Protein AF-A0A8J6NCH6-F1 (afdb_monomer_lite)

pLDDT: mean 88.52, std 13.17, range [35.22, 98.62]

Organism: NCBI:txid2841692

Foldseek 3Di:
DDDDDPDPPPPDDPPPPCDPVNVVVVVVVVVVLQVPADDFQEAEDEDQAQVLVVVVVSLVVLLVCQLVLLCVQDDVPDDSVNSVQLSVLLVVLFDDDDPVDPADLVNSLLSLLSSVLSLCSNAPDDLVVQADPVCSVVSVCSSVVHDDDPCCRVVPVNSGNSSSRSSSSCSLSSGRAYEYQANLHFDHLHSLSVLCVCCDPSHVVRYFYAYDPLLVLLVVLLVLQLLSLLVSVLRCLLNVNVVSCVVLVHDCPLLLVCQCVQPQLVQQWADRRHPDRSSSSSNVLSVLLNLLSVVVVCVVCVVVVCVVSNCQLVLLVCLVVVVCPPPRHNRDVQQDSVCRSDGDPSSVVVSVSSSVCSNPRPSSCVSSVSCVPRYDHDDDD

Structure (mmCIF, N/CA/C/O backbone):
data_AF-A0A8J6NCH6-F1
#
_entry.id   AF-A0A8J6NCH6-F1
#
loop_
_atom_site.group_PDB
_atom_site.id
_atom_site.type_symbol
_atom_site.label_atom_id
_atom_site.label_alt_id
_atom_site.label_comp_id
_atom_site.label_asym_id
_atom_site.label_entity_id
_atom_site.label_seq_id
_atom_site.pdbx_PDB_ins_code
_atom_site.Cartn_x
_atom_site.Cartn_y
_atom_site.Cartn_z
_atom_site.occupancy
_atom_site.B_iso_or_equiv
_atom_site.auth_seq_id
_atom_site.auth_comp_id
_atom_site.auth_asym_id
_atom_site.auth_atom_id
_atom_site.pdbx_PDB_model_num
ATOM 1 N N . MET A 1 1 ? -47.721 -10.035 -59.785 1.00 37.28 1 MET A N 1
ATOM 2 C CA . MET A 1 1 ? -46.992 -9.083 -60.662 1.00 37.28 1 MET A CA 1
ATOM 3 C C . MET A 1 1 ? -46.503 -7.945 -59.777 1.00 37.28 1 MET A C 1
ATOM 5 O O . MET A 1 1 ? -47.080 -6.871 -59.775 1.00 37.28 1 MET A O 1
ATOM 9 N N . ASP A 1 2 ? -45.600 -8.172 -58.828 1.00 38.50 2 ASP A N 1
ATOM 10 C CA . ASP A 1 2 ? -44.277 -8.813 -58.923 1.00 38.50 2 ASP A CA 1
ATOM 11 C C . ASP A 1 2 ? -43.386 -8.152 -59.962 1.00 38.50 2 ASP A C 1
ATOM 13 O O . ASP A 1 2 ? -43.464 -8.457 -61.150 1.00 38.50 2 ASP A O 1
ATOM 17 N N . SER A 1 3 ? -42.562 -7.230 -59.468 1.00 38.47 3 SER A N 1
ATOM 18 C CA . SER A 1 3 ? -41.150 -7.011 -59.809 1.00 38.47 3 SER A CA 1
ATOM 19 C C . SER A 1 3 ? -40.852 -5.515 -59.784 1.00 38.47 3 SER A C 1
ATOM 21 O O . SER A 1 3 ? -41.069 -4.816 -60.766 1.00 38.47 3 SER A O 1
ATOM 23 N N . LYS A 1 4 ? -40.406 -5.010 -58.624 1.00 38.34 4 LYS A N 1
ATOM 24 C CA . LYS A 1 4 ? -39.510 -3.842 -58.466 1.00 38.34 4 LYS A CA 1
ATOM 25 C C . LYS A 1 4 ? -39.373 -3.470 -56.985 1.00 38.34 4 LYS A C 1
ATOM 27 O O . LYS A 1 4 ? -39.792 -2.400 -56.569 1.00 38.34 4 LYS A O 1
ATOM 32 N N . THR A 1 5 ? -38.770 -4.354 -56.189 1.00 38.53 5 THR A N 1
ATOM 33 C CA . THR A 1 5 ? -38.285 -3.975 -54.843 1.00 38.53 5 THR A CA 1
ATOM 34 C C . THR A 1 5 ? -37.156 -4.862 -54.300 1.00 38.53 5 THR A C 1
ATOM 36 O O . THR A 1 5 ? -36.839 -4.770 -53.122 1.00 38.53 5 THR A O 1
ATOM 39 N N . SER A 1 6 ? -36.497 -5.690 -55.123 1.00 39.41 6 SER A N 1
ATOM 40 C CA . SER A 1 6 ? -35.455 -6.625 -54.653 1.00 39.41 6 SER A CA 1
ATOM 41 C C . SER A 1 6 ? -34.035 -6.300 -55.144 1.00 39.41 6 SER A C 1
ATOM 43 O O . SER A 1 6 ? -33.309 -7.205 -55.542 1.00 39.41 6 SER A O 1
ATOM 45 N N . SER A 1 7 ? -33.609 -5.032 -55.171 1.00 39.28 7 SER A N 1
ATOM 46 C CA . SER A 1 7 ? -32.219 -4.737 -55.580 1.00 39.28 7 SER A CA 1
ATOM 47 C C . SER A 1 7 ? -31.503 -3.635 -54.796 1.00 39.28 7 SER A C 1
ATOM 49 O O . SER A 1 7 ? -30.530 -3.078 -55.294 1.00 39.28 7 SER A O 1
ATOM 51 N N . GLN A 1 8 ? -31.955 -3.289 -53.588 1.00 35.25 8 GLN A N 1
ATOM 52 C CA . GLN A 1 8 ? -31.260 -2.291 -52.754 1.00 35.25 8 GLN A CA 1
ATOM 53 C C . GLN A 1 8 ? -31.055 -2.721 -51.293 1.00 35.25 8 GLN A C 1
ATOM 55 O O . GLN A 1 8 ? -30.810 -1.881 -50.435 1.00 35.25 8 GLN A O 1
ATOM 60 N N . ALA A 1 9 ? -31.095 -4.025 -51.010 1.00 35.22 9 ALA A N 1
ATOM 61 C CA . ALA A 1 9 ? -30.842 -4.573 -49.673 1.00 35.22 9 ALA A CA 1
ATOM 62 C C . ALA A 1 9 ? -29.671 -5.576 -49.630 1.00 35.22 9 ALA A C 1
ATOM 64 O O . ALA A 1 9 ? -29.593 -6.381 -48.713 1.00 35.22 9 ALA A O 1
ATOM 65 N N . GLU A 1 10 ? -28.758 -5.536 -50.605 1.00 36.75 10 GLU A N 1
ATOM 66 C CA . GLU A 1 10 ? -27.593 -6.441 -50.676 1.00 36.75 10 GLU A CA 1
ATOM 67 C C . GLU A 1 10 ? -26.253 -5.743 -50.402 1.00 36.75 10 GLU A C 1
ATOM 69 O O . GLU A 1 10 ? -25.203 -6.253 -50.768 1.00 36.75 10 GLU A O 1
ATOM 74 N N . ASN A 1 11 ? -26.249 -4.568 -49.761 1.00 42.69 11 ASN A N 1
ATOM 75 C CA . ASN A 1 11 ? -25.002 -3.816 -49.587 1.00 42.69 11 ASN A CA 1
ATOM 76 C C . ASN A 1 11 ? -24.754 -3.272 -48.179 1.00 42.69 11 ASN A C 1
ATOM 78 O O . ASN A 1 11 ? -24.176 -2.198 -48.016 1.00 42.69 11 ASN A O 1
ATOM 82 N N . GLN A 1 12 ? -25.169 -4.013 -47.149 1.00 40.78 12 GLN A N 1
ATOM 83 C CA . GLN A 1 12 ? -24.682 -3.796 -45.788 1.00 40.78 12 GLN A CA 1
ATOM 84 C C . GLN A 1 12 ? -24.478 -5.136 -45.072 1.00 40.78 12 GLN A C 1
ATOM 86 O O . GLN A 1 12 ? -25.428 -5.883 -44.861 1.00 40.78 12 GLN A O 1
ATOM 91 N N . SER A 1 13 ? -23.236 -5.363 -44.631 1.00 41.06 13 SER A N 1
ATOM 92 C CA . SER A 1 13 ? -22.792 -6.365 -43.646 1.00 41.06 13 SER A CA 1
ATOM 93 C C . SER A 1 13 ? -22.355 -7.763 -44.116 1.00 41.06 13 SER A C 1
ATOM 95 O O . SER A 1 13 ? -22.722 -8.761 -43.508 1.00 41.06 13 SER A O 1
ATOM 97 N N . ASP A 1 14 ? -21.380 -7.836 -45.026 1.00 39.06 14 ASP A N 1
ATOM 98 C CA . ASP A 1 14 ? -20.356 -8.894 -44.921 1.00 39.06 14 ASP A CA 1
ATOM 99 C C . ASP A 1 14 ? -19.357 -8.526 -43.807 1.00 39.06 14 ASP A C 1
ATOM 101 O O . ASP A 1 14 ? -18.187 -8.208 -44.017 1.00 39.06 14 ASP A O 1
ATOM 105 N N . LEU A 1 15 ? -19.856 -8.519 -42.568 1.00 47.56 15 LEU A N 1
ATOM 106 C CA . LEU A 1 15 ? -19.018 -8.664 -41.385 1.00 47.56 15 LEU A CA 1
ATOM 107 C C . LEU A 1 15 ? -18.531 -10.111 -41.405 1.00 47.56 15 LEU A C 1
ATOM 109 O O . LEU A 1 15 ? -19.309 -11.023 -41.129 1.00 47.56 15 LEU A O 1
ATOM 113 N N . ILE A 1 16 ? -17.264 -10.308 -41.773 1.00 54.41 16 ILE A N 1
ATOM 114 C CA . ILE A 1 16 ? -16.576 -11.601 -41.738 1.00 54.41 16 ILE A CA 1
ATOM 115 C C . ILE A 1 16 ? -16.893 -12.266 -40.392 1.00 54.41 16 ILE A C 1
ATOM 117 O O . ILE A 1 16 ? -16.412 -11.834 -39.343 1.00 54.41 16 ILE A O 1
ATOM 121 N N . ARG A 1 17 ? -17.745 -13.298 -40.408 1.00 56.31 17 ARG A N 1
ATOM 122 C CA . ARG A 1 17 ? -17.956 -14.162 -39.247 1.00 56.31 17 ARG A CA 1
ATOM 123 C C . ARG A 1 17 ? -16.641 -14.894 -39.022 1.00 56.31 17 ARG A C 1
ATOM 125 O O . ARG A 1 17 ? -16.347 -15.835 -39.748 1.00 56.31 17 ARG A O 1
ATOM 132 N N . THR A 1 18 ? -15.859 -14.451 -38.041 1.00 60.34 18 THR A N 1
ATOM 133 C CA . THR A 1 18 ? -14.711 -15.215 -37.553 1.00 60.34 18 THR A CA 1
ATOM 134 C C . THR A 1 18 ? -15.224 -16.565 -37.070 1.00 60.34 18 THR A C 1
ATOM 136 O O . THR A 1 18 ? -16.037 -16.644 -36.142 1.00 60.34 18 THR A O 1
ATOM 139 N N . GLY A 1 19 ? -14.822 -17.630 -37.760 1.00 79.19 19 GLY A N 1
ATOM 140 C CA . GLY A 1 19 ? -15.213 -18.986 -37.403 1.00 79.19 19 GLY A CA 1
ATOM 141 C C . GLY A 1 19 ? -14.621 -19.380 -36.050 1.00 79.19 19 GLY A C 1
ATOM 142 O O . GLY A 1 19 ? -13.676 -18.763 -35.556 1.00 79.19 19 GLY A O 1
ATOM 143 N N . GLU A 1 20 ? -15.137 -20.448 -35.440 1.00 81.62 20 GLU A N 1
ATOM 144 C CA . GLU A 1 20 ? -14.508 -21.031 -34.242 1.00 81.62 20 GLU A CA 1
ATOM 145 C C . GLU A 1 20 ? -13.049 -21.435 -34.508 1.00 81.62 20 GLU A C 1
ATOM 147 O O . GLU A 1 20 ? -12.199 -21.284 -33.634 1.00 81.62 20 GLU A O 1
ATOM 152 N N . ILE A 1 21 ? -12.741 -21.847 -35.743 1.00 84.44 21 ILE A N 1
ATOM 153 C CA . ILE A 1 21 ? -11.378 -22.153 -36.195 1.00 84.44 21 ILE A CA 1
ATOM 154 C C . ILE A 1 21 ? -10.481 -20.911 -36.138 1.00 84.44 21 ILE A C 1
ATOM 156 O O . ILE A 1 21 ? -9.359 -21.015 -35.654 1.00 84.44 21 ILE A O 1
ATOM 160 N N . ASP A 1 22 ? -10.961 -19.735 -36.556 1.00 88.06 22 ASP A N 1
ATOM 161 C CA . ASP A 1 22 ? -10.163 -18.501 -36.520 1.00 88.06 22 ASP A CA 1
ATOM 162 C C . ASP A 1 22 ? -9.851 -18.085 -35.082 1.00 88.06 22 ASP A C 1
ATOM 164 O O . ASP A 1 22 ? -8.735 -17.665 -34.783 1.00 88.06 22 ASP A O 1
ATOM 168 N N . LYS A 1 23 ? -10.819 -18.248 -34.170 1.00 88.44 23 LYS A N 1
ATOM 169 C CA . LYS A 1 23 ? -10.616 -17.985 -32.737 1.00 88.44 23 LYS A CA 1
ATOM 170 C C . LYS A 1 23 ? -9.589 -18.940 -32.135 1.00 88.44 23 LYS A C 1
ATOM 172 O O . LYS A 1 23 ? -8.689 -18.491 -31.433 1.00 88.44 23 LYS A O 1
ATOM 177 N N . LEU A 1 24 ? -9.694 -20.236 -32.432 1.00 90.12 24 LEU A N 1
ATOM 178 C CA . LEU A 1 24 ? -8.732 -21.238 -31.965 1.00 90.12 24 LEU A CA 1
ATOM 179 C C . LEU A 1 24 ? -7.338 -21.015 -32.563 1.00 90.12 24 LEU A C 1
ATOM 181 O O . LEU A 1 24 ? -6.348 -21.143 -31.851 1.00 90.12 24 LEU A O 1
ATOM 185 N N . ALA A 1 25 ? -7.245 -20.634 -33.839 1.00 90.44 25 ALA A N 1
ATOM 186 C CA . ALA A 1 25 ? -5.980 -20.298 -34.483 1.00 90.44 25 ALA A CA 1
ATOM 187 C C . ALA A 1 25 ? -5.342 -19.049 -33.856 1.00 90.44 25 ALA A C 1
ATOM 189 O O . ALA A 1 25 ? -4.143 -19.045 -33.588 1.00 90.44 25 ALA A O 1
ATOM 190 N N . GLN A 1 26 ? -6.132 -18.010 -33.565 1.00 86.56 26 GLN A N 1
ATOM 191 C CA . GLN A 1 26 ? -5.655 -16.827 -32.843 1.00 86.56 26 GLN A CA 1
ATOM 192 C C . GLN A 1 26 ? -5.168 -17.173 -31.433 1.00 86.56 26 GLN A C 1
ATOM 194 O O . GLN A 1 26 ? -4.106 -16.702 -31.032 1.00 86.56 26 GLN A O 1
ATOM 199 N N . GLU A 1 27 ? -5.900 -18.016 -30.701 1.00 87.62 27 GLU A N 1
ATOM 200 C CA . GLU A 1 27 ? -5.510 -18.471 -29.362 1.00 87.62 27 GLU A CA 1
ATOM 201 C C . GLU A 1 27 ? -4.211 -19.293 -29.407 1.00 87.62 27 GLU A C 1
ATOM 203 O O . GLU A 1 27 ? -3.304 -19.049 -28.615 1.00 87.62 27 GLU A O 1
ATOM 208 N N . LEU A 1 28 ? -4.070 -20.204 -30.378 1.00 89.06 28 LEU A N 1
ATOM 209 C CA . LEU A 1 28 ? -2.850 -20.990 -30.586 1.00 89.06 28 LEU A CA 1
ATOM 210 C C . LEU A 1 28 ? -1.648 -20.091 -30.897 1.00 89.06 28 LEU A C 1
ATOM 212 O O . LEU A 1 28 ? -0.607 -20.226 -30.263 1.00 89.06 28 LEU A O 1
ATOM 216 N N . LEU A 1 29 ? -1.794 -19.147 -31.833 1.00 85.88 29 LEU A N 1
ATOM 217 C CA . LEU A 1 29 ? -0.733 -18.193 -32.173 1.00 85.88 29 LEU A CA 1
ATOM 218 C C . LEU A 1 29 ? -0.370 -17.300 -30.981 1.00 85.88 29 LEU A C 1
ATOM 220 O O . LEU A 1 29 ? 0.801 -16.978 -30.783 1.00 85.88 29 LEU A O 1
ATOM 224 N N . ARG A 1 30 ? -1.356 -16.904 -30.168 1.00 83.62 30 ARG A N 1
ATOM 225 C CA . ARG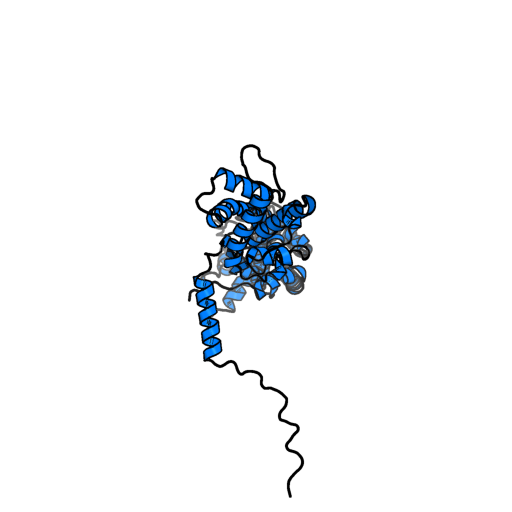 A 1 30 ? -1.126 -16.153 -28.929 1.00 83.62 30 ARG A CA 1
ATOM 226 C C . ARG A 1 30 ? -0.290 -16.968 -27.942 1.00 83.62 30 ARG A C 1
ATOM 228 O O . ARG A 1 30 ? 0.683 -16.436 -27.419 1.00 83.62 30 ARG A O 1
ATOM 235 N N . LEU A 1 31 ? -0.643 -18.234 -27.716 1.00 84.00 31 LEU A N 1
ATOM 236 C CA . LEU A 1 31 ? 0.079 -19.131 -26.809 1.00 84.00 31 LEU A CA 1
ATOM 237 C C . LEU A 1 31 ? 1.497 -19.444 -27.302 1.00 84.00 31 LEU A C 1
ATOM 239 O O . LEU A 1 31 ? 2.428 -19.390 -26.507 1.00 84.00 31 LEU A O 1
ATOM 243 N N . GLU A 1 32 ? 1.682 -19.707 -28.597 1.00 85.00 32 GLU A N 1
ATOM 244 C CA . GLU A 1 32 ? 3.009 -19.887 -29.207 1.00 85.00 32 GLU A CA 1
ATOM 245 C C . GLU A 1 32 ? 3.884 -18.639 -29.034 1.00 85.00 32 GLU A C 1
ATOM 247 O O . GLU A 1 32 ? 5.043 -18.739 -28.635 1.00 85.00 32 GLU A O 1
ATOM 252 N N . ASN A 1 33 ? 3.338 -17.442 -29.266 1.00 80.12 33 ASN A N 1
ATOM 253 C CA . ASN A 1 33 ? 4.074 -16.199 -29.027 1.00 80.12 33 ASN A CA 1
ATOM 254 C C . ASN A 1 33 ? 4.425 -16.004 -27.542 1.00 80.12 33 ASN A C 1
ATOM 256 O O . ASN A 1 33 ? 5.525 -15.550 -27.236 1.00 80.12 33 ASN A O 1
ATOM 260 N N . GLU A 1 34 ? 3.523 -16.353 -26.617 1.00 76.25 34 GLU A N 1
ATOM 261 C CA . GLU A 1 34 ? 3.803 -16.308 -25.176 1.00 76.25 34 GLU A CA 1
ATOM 262 C C . GLU A 1 34 ? 4.896 -17.319 -24.784 1.00 76.25 34 GLU A C 1
ATOM 264 O O . GLU A 1 34 ? 5.798 -16.967 -24.024 1.00 76.25 34 GLU A O 1
ATOM 269 N N . LEU A 1 35 ? 4.876 -18.535 -25.339 1.00 79.62 35 LEU A N 1
ATOM 270 C CA . LEU A 1 35 ? 5.868 -19.581 -25.066 1.00 79.62 35 LEU A CA 1
ATOM 271 C C . LEU A 1 35 ? 7.268 -19.213 -25.582 1.00 79.62 35 LEU A C 1
ATOM 273 O O . LEU A 1 35 ? 8.265 -19.517 -24.931 1.00 79.62 35 LEU A O 1
ATOM 277 N N . ASN A 1 36 ? 7.335 -18.542 -26.734 1.00 76.31 36 ASN A N 1
ATOM 278 C CA . ASN A 1 36 ? 8.583 -18.102 -27.362 1.00 76.31 36 ASN A CA 1
ATOM 279 C C . ASN A 1 36 ? 9.075 -16.726 -26.864 1.00 76.31 36 ASN A C 1
ATOM 281 O O . ASN A 1 36 ? 10.102 -16.232 -27.333 1.00 76.31 36 ASN A O 1
ATOM 285 N N . SER A 1 37 ? 8.360 -16.098 -25.925 1.00 73.75 37 SER A N 1
ATOM 286 C CA . SER A 1 37 ? 8.797 -14.867 -25.257 1.00 73.75 37 SER A CA 1
ATOM 287 C C . SER A 1 37 ? 9.767 -15.176 -24.113 1.00 73.75 37 SER A C 1
ATOM 289 O O . SER A 1 37 ? 9.733 -16.261 -23.529 1.00 73.75 37 SER A O 1
ATOM 291 N N . ASN A 1 38 ? 10.647 -14.236 -23.756 1.00 73.94 38 ASN A N 1
ATOM 292 C CA . ASN A 1 38 ? 11.505 -14.454 -22.593 1.00 73.94 38 ASN A CA 1
ATOM 293 C C . ASN A 1 38 ? 10.687 -14.330 -21.302 1.00 73.94 38 ASN A C 1
ATOM 295 O O . ASN A 1 38 ? 9.681 -13.619 -21.227 1.00 73.94 38 ASN A O 1
ATOM 299 N N . ILE A 1 39 ? 11.183 -14.979 -20.249 1.00 75.62 39 ILE A N 1
ATOM 300 C CA . ILE A 1 39 ? 10.569 -14.933 -18.923 1.00 75.62 39 ILE A CA 1
ATOM 301 C C . ILE A 1 39 ? 10.456 -13.464 -18.463 1.00 75.62 39 ILE A C 1
ATOM 303 O O . ILE A 1 39 ? 11.475 -12.767 -18.405 1.00 75.62 39 ILE A O 1
ATOM 307 N N . PRO A 1 40 ? 9.250 -12.980 -18.107 1.00 78.69 40 PRO A N 1
ATOM 308 C CA . PRO A 1 40 ? 9.065 -11.614 -17.638 1.00 78.69 40 PRO A CA 1
ATOM 309 C C . PRO A 1 40 ? 9.883 -11.328 -16.377 1.00 78.69 40 PRO A C 1
ATOM 311 O O . PRO A 1 40 ? 9.777 -12.036 -15.369 1.00 78.69 40 PRO A O 1
ATOM 314 N N . ALA A 1 41 ? 10.639 -10.234 -16.394 1.00 83.44 41 ALA A N 1
ATOM 315 C CA . ALA A 1 41 ? 11.290 -9.678 -15.220 1.00 83.44 41 ALA A CA 1
ATOM 316 C C . ALA A 1 41 ? 10.210 -9.255 -14.215 1.00 83.44 41 ALA A C 1
ATOM 318 O O . ALA A 1 41 ? 9.566 -8.210 -14.364 1.00 83.44 41 ALA A O 1
ATOM 319 N N . THR A 1 42 ? 10.010 -10.104 -13.209 1.00 85.94 42 THR A N 1
ATOM 320 C CA . THR A 1 42 ? 8.926 -9.993 -12.235 1.00 85.94 42 THR A CA 1
ATOM 321 C C . THR A 1 42 ? 9.479 -9.594 -10.875 1.00 85.94 42 THR A C 1
ATOM 323 O O . THR A 1 42 ? 10.391 -10.228 -10.349 1.00 85.94 42 THR A O 1
ATOM 326 N N . LEU A 1 43 ? 8.909 -8.544 -10.291 1.00 88.50 43 LEU A N 1
ATOM 327 C CA . LEU A 1 43 ? 9.206 -8.099 -8.936 1.00 88.50 43 LEU A CA 1
ATOM 328 C C . LEU A 1 43 ? 8.066 -8.519 -8.009 1.00 88.50 43 LEU A C 1
ATOM 330 O O . LEU A 1 43 ? 6.997 -7.915 -8.038 1.00 88.50 43 LEU A O 1
ATOM 334 N N . CYS A 1 44 ? 8.303 -9.535 -7.184 1.00 89.44 44 CYS A N 1
ATOM 335 C CA . CYS A 1 44 ? 7.370 -9.943 -6.136 1.00 89.44 44 CYS A CA 1
ATOM 336 C C . CYS A 1 44 ? 7.662 -9.168 -4.849 1.00 89.44 44 CYS A C 1
ATOM 338 O O . CYS A 1 44 ? 8.815 -9.101 -4.419 1.00 89.44 44 CYS A O 1
ATOM 340 N N . ILE A 1 45 ? 6.634 -8.582 -4.239 1.00 90.56 45 ILE A N 1
ATOM 341 C CA . ILE A 1 45 ? 6.755 -7.796 -3.010 1.00 90.56 45 ILE A CA 1
ATOM 342 C C . ILE A 1 45 ? 5.668 -8.238 -2.033 1.00 90.56 45 ILE A C 1
ATOM 344 O O . ILE A 1 45 ? 4.489 -8.210 -2.376 1.00 90.56 45 ILE A O 1
ATOM 348 N N . SER A 1 46 ? 6.077 -8.614 -0.824 1.00 87.94 46 SER A N 1
ATOM 349 C CA . SER A 1 46 ? 5.211 -8.856 0.334 1.00 87.94 46 SER A CA 1
ATOM 350 C C . SER A 1 46 ? 5.494 -7.829 1.432 1.00 87.94 46 SER A C 1
ATOM 352 O O . SER A 1 46 ? 6.481 -7.088 1.354 1.00 87.94 46 SER A O 1
ATOM 354 N N . ASP A 1 47 ? 4.641 -7.811 2.458 1.00 83.81 47 ASP A N 1
ATOM 355 C CA . ASP A 1 47 ? 4.869 -7.098 3.722 1.00 83.81 47 ASP A CA 1
ATOM 356 C C . ASP A 1 47 ? 5.130 -5.596 3.533 1.00 83.81 47 ASP A C 1
ATOM 358 O O . ASP A 1 47 ? 6.073 -5.021 4.090 1.00 83.81 47 ASP A O 1
ATOM 362 N N . LEU A 1 48 ? 4.313 -4.955 2.692 1.00 87.56 48 LEU A N 1
ATOM 363 C CA . LEU A 1 48 ? 4.457 -3.534 2.386 1.00 87.56 48 LEU A CA 1
ATOM 364 C C . LEU A 1 48 ? 4.159 -2.660 3.601 1.00 87.56 48 LEU A C 1
ATOM 366 O O . LEU A 1 48 ? 4.891 -1.695 3.820 1.00 87.56 48 LEU A O 1
ATOM 370 N N . HIS A 1 49 ? 3.110 -2.997 4.355 1.00 89.69 49 HIS A N 1
ATOM 371 C CA . HIS A 1 49 ? 2.729 -2.412 5.638 1.00 89.69 49 HIS A CA 1
ATOM 372 C C . HIS A 1 49 ? 2.983 -0.904 5.710 1.00 89.69 49 HIS A C 1
ATOM 374 O O . HIS A 1 49 ? 3.743 -0.428 6.545 1.00 89.69 49 HIS A O 1
ATOM 380 N N . GLY A 1 50 ? 2.428 -0.140 4.769 1.00 87.88 50 GLY A N 1
ATOM 381 C CA . GLY A 1 50 ? 2.491 1.318 4.769 1.00 87.88 50 GLY A CA 1
ATOM 382 C C . GLY A 1 50 ? 3.888 1.941 4.623 1.00 87.88 50 GLY A C 1
ATOM 383 O O . GLY A 1 50 ? 4.006 3.166 4.671 1.00 87.88 50 GLY A O 1
ATOM 384 N N . GLU A 1 51 ? 4.948 1.163 4.387 1.00 91.38 51 GLU A N 1
ATOM 385 C CA . GLU A 1 51 ? 6.334 1.634 4.278 1.00 91.38 51 GLU A CA 1
ATOM 386 C C . GLU A 1 51 ? 6.641 2.244 2.898 1.00 91.38 51 GLU A C 1
ATOM 388 O O . GLU A 1 51 ? 7.465 1.763 2.109 1.00 91.38 51 GLU A O 1
ATOM 393 N N . GLY A 1 52 ? 5.979 3.359 2.578 1.00 89.75 52 GLY A N 1
ATOM 394 C CA . GLY A 1 52 ? 6.063 4.003 1.264 1.00 89.75 52 GLY A CA 1
ATOM 395 C C . GLY A 1 52 ? 7.476 4.450 0.862 1.00 89.75 52 GLY A C 1
ATOM 396 O O . GLY A 1 52 ? 7.812 4.468 -0.325 1.00 89.75 52 GLY A O 1
ATOM 397 N N . GLY A 1 53 ? 8.333 4.793 1.829 1.00 88.19 53 GLY A N 1
ATOM 398 C CA . GLY A 1 53 ? 9.751 5.085 1.586 1.00 88.19 53 GLY A CA 1
ATOM 399 C C . GLY A 1 53 ? 10.532 3.849 1.132 1.00 88.19 53 GLY A C 1
ATOM 400 O O . GLY A 1 53 ? 11.227 3.895 0.111 1.00 88.19 53 GLY A O 1
ATOM 401 N N . ARG A 1 54 ? 10.362 2.727 1.842 1.00 88.50 54 ARG A N 1
ATOM 402 C CA . ARG A 1 54 ? 10.969 1.436 1.494 1.00 88.50 54 ARG A CA 1
ATOM 403 C C . ARG A 1 54 ? 10.487 0.952 0.132 1.00 88.50 54 ARG A C 1
ATOM 405 O O . ARG A 1 54 ? 11.309 0.535 -0.681 1.00 88.50 54 ARG A O 1
ATOM 412 N N . PHE A 1 55 ? 9.194 1.091 -0.157 1.00 90.75 55 PHE A N 1
ATOM 413 C CA . PHE A 1 55 ? 8.619 0.720 -1.448 1.00 90.75 55 PHE A CA 1
ATOM 414 C C . PHE A 1 55 ? 9.280 1.459 -2.623 1.00 90.75 55 PHE A C 1
ATOM 416 O O . PHE A 1 55 ? 9.686 0.839 -3.607 1.00 90.75 55 PHE A O 1
ATOM 423 N N . ILE A 1 56 ? 9.499 2.775 -2.503 1.00 89.06 56 ILE A N 1
ATOM 424 C CA . ILE A 1 56 ? 10.235 3.545 -3.520 1.00 89.06 56 ILE A CA 1
ATOM 425 C C . ILE A 1 56 ? 11.667 3.029 -3.680 1.00 89.06 56 ILE A C 1
ATOM 427 O O . ILE A 1 56 ? 12.163 2.934 -4.805 1.00 89.06 56 ILE A O 1
ATOM 431 N N . SER A 1 57 ? 12.346 2.713 -2.579 1.00 87.31 57 SER A N 1
ATOM 432 C CA . SER A 1 57 ? 13.706 2.172 -2.619 1.00 87.31 57 SER A CA 1
ATOM 433 C C . SER A 1 57 ? 13.759 0.817 -3.325 1.00 87.31 57 SER A C 1
ATOM 435 O O . SER A 1 57 ? 14.638 0.623 -4.162 1.00 87.31 57 SER A O 1
ATOM 437 N N . ILE A 1 58 ? 12.784 -0.070 -3.092 1.00 87.12 58 ILE A N 1
ATOM 438 C CA . ILE A 1 58 ? 12.640 -1.350 -3.808 1.00 87.12 58 ILE A CA 1
ATOM 439 C C . ILE A 1 58 ? 12.439 -1.104 -5.311 1.00 87.12 58 ILE A C 1
ATOM 441 O O . ILE A 1 58 ? 13.176 -1.650 -6.134 1.00 87.12 58 ILE A O 1
ATOM 445 N N . LEU A 1 59 ? 11.524 -0.203 -5.690 1.00 85.56 59 LEU A N 1
ATOM 446 C CA . LEU A 1 59 ? 11.299 0.150 -7.097 1.00 85.56 59 LEU A CA 1
ATOM 447 C C . LEU A 1 59 ? 12.527 0.787 -7.758 1.00 85.56 59 LEU A C 1
ATOM 449 O O . LEU A 1 59 ? 12.735 0.625 -8.957 1.00 85.56 59 LEU A O 1
ATOM 453 N N . ARG A 1 60 ? 13.364 1.515 -7.011 1.00 81.62 60 ARG A N 1
ATOM 454 C CA . ARG A 1 60 ? 14.661 2.012 -7.506 1.00 81.62 60 ARG A CA 1
ATOM 455 C C . ARG A 1 60 ? 15.698 0.889 -7.596 1.00 81.62 60 ARG A C 1
ATOM 457 O O . ARG A 1 60 ? 16.524 0.906 -8.506 1.00 81.62 60 ARG A O 1
ATOM 464 N N . GLY A 1 61 ? 15.628 -0.096 -6.705 1.00 76.75 61 GLY A N 1
ATOM 465 C CA . GLY A 1 61 ? 16.474 -1.288 -6.682 1.00 76.75 61 GLY A CA 1
ATOM 466 C C . GLY A 1 61 ? 16.396 -2.125 -7.959 1.00 76.75 61 GLY A C 1
ATOM 467 O O . GLY A 1 61 ? 17.384 -2.764 -8.312 1.00 76.75 61 GLY A O 1
ATOM 468 N N . ARG A 1 62 ? 15.303 -2.032 -8.735 1.00 77.44 62 ARG A N 1
ATOM 469 C CA . ARG A 1 62 ? 15.153 -2.726 -10.032 1.00 77.44 62 ARG A CA 1
ATOM 470 C C . ARG A 1 62 ? 16.284 -2.456 -11.027 1.00 77.44 62 ARG A C 1
ATOM 472 O O . ARG A 1 62 ? 16.543 -3.280 -11.893 1.00 77.44 62 ARG A O 1
ATOM 479 N N . PHE A 1 63 ? 17.005 -1.337 -10.892 1.00 72.06 63 PHE A N 1
ATOM 480 C CA . PHE A 1 63 ? 18.195 -1.070 -11.708 1.00 72.06 63 PHE A CA 1
ATOM 481 C C . PHE A 1 63 ? 19.352 -2.048 -11.453 1.00 72.06 63 PHE A C 1
ATOM 483 O O . PHE A 1 63 ? 20.291 -2.057 -12.244 1.00 72.06 63 PHE A O 1
ATOM 490 N N . GLY A 1 64 ? 19.296 -2.875 -10.403 1.00 76.62 64 GLY A N 1
ATOM 491 C CA . GLY A 1 64 ? 20.188 -4.024 -10.230 1.00 76.62 64 GLY A CA 1
ATOM 492 C C . GLY A 1 64 ? 20.032 -5.065 -11.343 1.00 76.62 64 GLY A C 1
ATOM 493 O O . GLY A 1 64 ? 21.015 -5.681 -11.737 1.00 76.62 64 GLY A O 1
ATOM 494 N N . MET A 1 65 ? 18.839 -5.174 -11.942 1.00 83.81 65 MET A N 1
ATOM 495 C CA . MET A 1 65 ? 18.591 -6.060 -13.086 1.00 83.81 65 MET A CA 1
ATOM 496 C C . MET A 1 65 ? 19.172 -5.520 -14.398 1.00 83.81 65 MET A C 1
ATOM 498 O O . MET A 1 65 ? 19.340 -6.280 -15.342 1.00 83.81 65 MET A O 1
ATOM 502 N N . MET A 1 66 ? 19.523 -4.228 -14.470 1.00 89.88 66 MET A N 1
ATOM 503 C CA . MET A 1 66 ? 19.992 -3.588 -15.709 1.00 89.88 66 MET A CA 1
ATOM 504 C C . MET A 1 66 ? 21.205 -4.303 -16.309 1.00 89.88 66 MET A C 1
ATOM 506 O O . MET A 1 66 ? 21.274 -4.490 -17.520 1.00 89.88 66 MET A O 1
ATOM 510 N N . TYR A 1 67 ? 22.152 -4.705 -15.456 1.00 91.94 67 TYR A N 1
ATOM 511 C CA . TYR A 1 67 ? 23.340 -5.437 -15.887 1.00 91.94 67 TYR A CA 1
ATOM 512 C C . TYR A 1 67 ? 22.964 -6.781 -16.508 1.00 91.94 67 TYR A C 1
ATOM 514 O O . TYR A 1 67 ? 23.447 -7.117 -17.586 1.00 91.94 67 TYR A O 1
ATOM 522 N N . GLN A 1 68 ? 22.061 -7.510 -15.850 1.00 89.94 68 GLN A N 1
ATOM 523 C CA . GLN A 1 68 ? 21.583 -8.802 -16.320 1.00 89.94 68 GLN A CA 1
ATOM 524 C C . GLN A 1 68 ? 20.867 -8.673 -17.664 1.00 89.94 68 GLN A C 1
ATOM 526 O O . GLN A 1 68 ? 21.218 -9.378 -18.601 1.00 89.94 68 GLN A O 1
ATOM 531 N N . THR A 1 69 ? 19.954 -7.708 -17.789 1.00 90.69 69 THR A N 1
ATOM 532 C CA . THR A 1 69 ? 19.237 -7.432 -19.038 1.00 90.69 69 THR A CA 1
ATOM 533 C C . THR A 1 69 ? 20.188 -7.088 -20.180 1.00 90.69 69 THR A C 1
ATOM 535 O O . THR A 1 69 ? 20.029 -7.605 -21.278 1.00 90.69 69 THR A O 1
ATOM 538 N N . CYS A 1 70 ? 21.197 -6.243 -19.940 1.00 93.50 70 CYS A N 1
ATOM 539 C CA . CYS A 1 70 ? 22.177 -5.914 -20.977 1.00 93.50 70 CYS A CA 1
ATOM 540 C C . CYS A 1 70 ? 23.003 -7.140 -21.388 1.00 93.50 70 CYS A C 1
ATOM 542 O O . CYS A 1 70 ? 23.285 -7.317 -22.566 1.00 93.50 70 CYS A O 1
ATOM 544 N N . ARG A 1 71 ? 23.375 -7.989 -20.424 1.00 93.12 71 ARG A N 1
ATOM 545 C CA . ARG A 1 71 ? 24.137 -9.217 -20.673 1.00 93.12 71 ARG A CA 1
ATOM 546 C C . ARG A 1 71 ? 23.342 -10.261 -21.459 1.00 93.12 71 ARG A C 1
ATOM 548 O O . ARG A 1 71 ? 23.932 -10.955 -22.269 1.00 93.12 71 ARG A O 1
ATOM 555 N N . GLU A 1 72 ? 22.044 -10.387 -21.201 1.00 90.75 72 GLU A N 1
ATOM 556 C CA . GLU A 1 72 ? 21.158 -11.317 -21.917 1.00 90.75 72 GLU A CA 1
ATOM 557 C C . GLU A 1 72 ? 20.821 -10.831 -23.330 1.00 90.75 72 GLU A C 1
ATOM 559 O O . GLU A 1 72 ? 20.693 -11.639 -24.243 1.00 90.75 72 GLU A O 1
ATOM 564 N N . ALA A 1 73 ? 20.693 -9.514 -23.514 1.00 92.06 73 ALA A N 1
ATOM 565 C CA . ALA A 1 73 ? 20.318 -8.927 -24.795 1.00 92.06 73 ALA A CA 1
ATOM 566 C C . ALA A 1 73 ? 21.460 -8.856 -25.817 1.00 92.06 73 ALA A C 1
ATOM 568 O O . ALA A 1 73 ? 21.205 -8.809 -27.019 1.00 92.06 73 ALA A O 1
ATOM 569 N N . LEU A 1 74 ? 22.706 -8.765 -25.348 1.00 94.38 74 LEU A N 1
ATOM 570 C CA . LEU A 1 74 ? 23.876 -8.528 -26.191 1.00 94.38 74 LEU A CA 1
ATOM 571 C C . LEU A 1 74 ? 24.666 -9.824 -26.429 1.00 94.38 74 LEU A C 1
ATOM 573 O O . LEU A 1 74 ? 24.608 -10.743 -25.612 1.00 94.38 74 LEU A O 1
ATOM 577 N N . PRO A 1 75 ? 25.448 -9.914 -27.521 1.00 92.88 75 PRO A N 1
ATOM 578 C CA . PRO A 1 75 ? 26.266 -11.089 -27.800 1.00 92.88 75 PRO A CA 1
ATOM 579 C C . PRO A 1 75 ? 27.215 -11.446 -26.648 1.00 92.88 75 PRO A C 1
ATOM 581 O O . PRO A 1 75 ? 27.856 -10.572 -26.063 1.00 92.88 75 PRO A O 1
ATOM 584 N N . ASN A 1 76 ? 27.417 -12.746 -26.407 1.00 89.38 76 ASN A N 1
ATOM 585 C CA . ASN A 1 76 ? 28.322 -13.268 -25.367 1.00 89.38 76 ASN A CA 1
ATOM 586 C C . ASN A 1 76 ? 29.797 -12.832 -25.522 1.00 89.38 76 ASN A C 1
ATOM 588 O O . ASN A 1 76 ? 30.609 -13.068 -24.632 1.00 89.38 76 ASN A O 1
ATOM 592 N N . THR A 1 77 ? 30.162 -12.212 -26.648 1.00 89.81 77 THR A N 1
ATOM 593 C CA . THR A 1 77 ? 31.485 -11.622 -26.894 1.00 89.81 77 THR A CA 1
ATOM 594 C C . THR A 1 77 ? 31.685 -10.274 -26.193 1.00 89.81 77 THR A C 1
ATOM 596 O O . THR A 1 77 ? 32.818 -9.794 -26.113 1.00 89.81 77 THR A O 1
ATOM 599 N N . PHE A 1 78 ? 30.624 -9.646 -25.673 1.00 92.69 78 PHE A N 1
ATOM 600 C CA . PHE A 1 78 ? 30.733 -8.399 -24.921 1.00 92.69 78 PHE A CA 1
ATOM 601 C C . PHE A 1 78 ? 31.421 -8.620 -23.571 1.00 92.69 78 PHE A C 1
ATOM 603 O O . PHE A 1 78 ? 31.019 -9.457 -22.764 1.00 92.69 78 PHE A O 1
ATOM 610 N N . SER A 1 79 ? 32.446 -7.813 -23.294 1.00 93.00 79 SER A N 1
ATOM 611 C CA . SER A 1 79 ? 33.139 -7.849 -22.008 1.00 93.00 79 SER A CA 1
ATOM 612 C C . SER A 1 79 ? 32.278 -7.265 -20.886 1.00 93.00 79 SER A C 1
ATOM 614 O O . SER A 1 79 ? 31.474 -6.352 -21.097 1.00 93.00 79 SER A O 1
ATOM 616 N N . SER A 1 80 ? 32.517 -7.715 -19.652 1.00 92.31 80 SER A N 1
ATOM 617 C CA . SER A 1 80 ? 31.857 -7.172 -18.457 1.00 92.31 80 SER A CA 1
ATOM 618 C C . SER A 1 80 ? 32.030 -5.652 -18.327 1.00 92.31 80 SER A C 1
ATOM 620 O O . SER A 1 80 ? 31.105 -4.969 -17.892 1.00 92.31 80 SER A O 1
ATOM 622 N N . HIS A 1 81 ? 33.174 -5.105 -18.758 1.00 93.62 81 HIS A N 1
ATOM 623 C CA . HIS A 1 81 ? 33.438 -3.661 -18.769 1.00 93.62 81 HIS A CA 1
ATOM 624 C C . HIS A 1 81 ? 32.511 -2.908 -19.733 1.00 93.62 81 HIS A C 1
ATOM 626 O O . HIS A 1 81 ? 31.927 -1.897 -19.342 1.00 93.62 81 HIS A O 1
ATOM 632 N N . LYS A 1 82 ? 32.296 -3.426 -20.954 1.00 94.88 82 LYS A N 1
ATOM 633 C CA . LYS A 1 82 ? 31.355 -2.836 -21.925 1.00 94.88 82 LYS A CA 1
ATOM 634 C C . LYS A 1 82 ? 29.916 -2.870 -21.411 1.00 94.88 82 LYS A C 1
ATOM 636 O O . LYS A 1 82 ? 29.206 -1.870 -21.495 1.00 94.88 82 LYS A O 1
ATOM 641 N N . ILE A 1 83 ? 29.498 -3.981 -20.800 1.00 94.94 83 ILE A N 1
ATOM 642 C CA . ILE A 1 83 ? 28.163 -4.084 -20.195 1.00 94.94 83 ILE A CA 1
ATOM 643 C C . ILE A 1 83 ? 28.003 -3.077 -19.045 1.00 94.94 83 ILE A C 1
ATOM 645 O O . ILE A 1 83 ? 27.012 -2.346 -18.994 1.00 94.94 83 ILE A O 1
ATOM 649 N N . GLN A 1 84 ? 28.984 -2.973 -18.141 1.00 93.44 84 GLN A N 1
ATOM 650 C CA . GLN A 1 84 ? 28.963 -1.982 -17.057 1.00 93.44 84 GLN A CA 1
ATOM 651 C C . GLN A 1 84 ? 28.905 -0.548 -17.592 1.00 93.44 84 GLN A C 1
ATOM 653 O O . GLN A 1 84 ? 28.126 0.265 -17.086 1.00 93.44 84 GLN A O 1
ATOM 658 N N . TYR A 1 85 ? 29.669 -0.242 -18.637 1.00 95.62 85 TYR A N 1
ATOM 659 C CA . TYR A 1 85 ? 29.625 1.045 -19.318 1.00 95.62 85 TYR A CA 1
ATOM 660 C C . TYR A 1 85 ? 28.221 1.365 -19.861 1.00 95.62 85 TYR A C 1
ATOM 662 O O . TYR A 1 85 ? 27.656 2.406 -19.515 1.00 95.62 85 TYR A O 1
ATOM 670 N N . LEU A 1 86 ? 27.591 0.440 -20.592 1.00 95.94 86 LEU A N 1
ATOM 671 C CA . LEU A 1 86 ? 26.220 0.614 -21.086 1.00 95.94 86 LEU A CA 1
ATOM 672 C C . LEU A 1 86 ? 25.220 0.829 -19.943 1.00 95.94 86 LEU A C 1
ATOM 674 O O . LEU A 1 86 ? 24.373 1.721 -20.014 1.00 95.94 86 LEU A O 1
ATOM 678 N N . THR A 1 87 ? 25.352 0.098 -18.830 1.00 94.75 87 THR A N 1
ATOM 679 C CA . THR A 1 87 ? 24.482 0.331 -17.666 1.00 94.75 87 THR A CA 1
ATOM 680 C C . THR A 1 87 ? 24.643 1.738 -17.084 1.00 94.75 87 THR A C 1
ATOM 682 O O . THR A 1 87 ? 23.654 2.339 -16.652 1.00 94.75 87 THR A O 1
ATOM 685 N N . ARG A 1 88 ? 25.859 2.306 -17.094 1.00 94.00 88 ARG A N 1
ATOM 686 C CA . ARG A 1 88 ? 26.119 3.690 -16.660 1.00 94.00 88 ARG A CA 1
ATOM 687 C C . ARG A 1 88 ? 25.461 4.691 -17.605 1.00 94.00 88 ARG A C 1
ATOM 689 O O . ARG A 1 88 ? 24.800 5.605 -17.109 1.00 94.00 88 ARG A O 1
ATOM 696 N N . VAL A 1 89 ? 25.584 4.489 -18.919 1.00 96.06 89 VAL A N 1
ATOM 697 C CA . VAL A 1 89 ? 24.912 5.303 -19.949 1.00 96.06 89 VAL A CA 1
ATOM 698 C C . VAL A 1 89 ? 23.400 5.304 -19.717 1.00 96.06 89 VAL A C 1
ATOM 700 O O . VAL A 1 89 ? 22.808 6.370 -19.548 1.00 96.06 89 VAL A O 1
ATOM 703 N N . ILE A 1 90 ? 22.783 4.128 -19.552 1.00 94.94 90 ILE A N 1
ATOM 704 C CA . ILE A 1 90 ? 21.337 4.009 -19.303 1.00 94.94 90 ILE A CA 1
ATOM 705 C C . ILE A 1 90 ? 20.937 4.709 -17.994 1.00 94.94 90 ILE A C 1
ATOM 707 O O . ILE A 1 90 ? 19.928 5.422 -17.918 1.00 94.94 90 ILE A O 1
ATOM 711 N N . ARG A 1 91 ? 21.729 4.549 -16.925 1.00 91.81 91 ARG A N 1
ATOM 712 C CA . ARG A 1 91 ? 21.452 5.173 -15.620 1.00 91.81 91 ARG A CA 1
ATOM 713 C C . ARG A 1 91 ? 21.586 6.695 -15.644 1.00 91.81 91 ARG A C 1
ATOM 715 O O . ARG A 1 91 ? 20.779 7.355 -14.985 1.00 91.81 91 ARG A O 1
ATOM 722 N N . LYS A 1 92 ? 22.549 7.250 -16.382 1.00 93.19 92 LYS A N 1
ATOM 723 C CA . LYS A 1 92 ? 22.702 8.705 -16.548 1.00 93.19 92 LYS A CA 1
ATOM 724 C C . LYS A 1 92 ? 21.790 9.288 -17.632 1.00 93.19 92 LYS A C 1
ATOM 726 O O . LYS A 1 92 ? 21.506 10.478 -17.576 1.00 93.19 92 LYS A O 1
ATOM 731 N N . LYS A 1 93 ? 21.264 8.450 -18.536 1.00 94.56 93 LYS A N 1
ATOM 732 C CA . LYS A 1 93 ? 20.512 8.845 -19.741 1.00 94.56 93 LYS A CA 1
ATOM 733 C C . LYS A 1 93 ? 21.319 9.783 -20.641 1.00 94.56 93 LYS A C 1
ATOM 735 O O . LYS A 1 93 ? 20.782 10.716 -21.227 1.00 94.56 93 LYS A O 1
ATOM 740 N N . SER A 1 94 ? 22.623 9.561 -20.700 1.00 95.75 94 SER A N 1
ATOM 741 C CA . SER A 1 94 ? 23.544 10.381 -21.472 1.00 95.75 94 SER A CA 1
ATOM 742 C C . SER A 1 94 ? 24.682 9.508 -21.962 1.00 95.75 94 SER A C 1
ATOM 744 O O . SER A 1 94 ? 25.120 8.606 -21.244 1.00 95.75 94 SER A O 1
ATOM 746 N N . TYR A 1 95 ? 25.192 9.817 -23.149 1.00 96.00 95 TYR A N 1
ATOM 747 C CA . TYR A 1 95 ? 26.474 9.285 -23.585 1.00 96.00 95 TYR A CA 1
ATOM 748 C C . TYR A 1 95 ? 27.571 9.697 -22.593 1.00 96.00 95 TYR A C 1
ATOM 750 O O . TYR A 1 95 ? 27.506 10.764 -21.975 1.00 96.00 95 TYR A O 1
ATOM 758 N N . ILE A 1 96 ? 28.549 8.820 -22.393 1.00 93.88 96 ILE A N 1
ATOM 759 C CA . ILE A 1 96 ? 29.681 9.050 -21.496 1.00 93.88 96 ILE A CA 1
ATOM 760 C C . ILE A 1 96 ? 30.921 8.682 -22.292 1.00 93.88 96 ILE A C 1
ATOM 762 O O . ILE A 1 96 ? 31.035 7.544 -22.722 1.00 93.88 96 ILE A O 1
ATOM 766 N N . LYS A 1 97 ? 31.856 9.607 -22.487 1.00 90.31 97 LYS A N 1
ATOM 767 C CA . LYS A 1 97 ? 33.152 9.238 -23.058 1.00 90.31 97 LYS A CA 1
ATOM 768 C C . LYS A 1 97 ? 33.966 8.503 -21.990 1.00 90.31 97 LYS A C 1
ATOM 770 O O . LYS A 1 97 ? 34.020 8.966 -20.851 1.00 90.31 97 LYS A O 1
ATOM 775 N N . ASP A 1 98 ? 34.528 7.353 -22.339 1.00 89.62 98 ASP A N 1
ATOM 776 C CA . ASP A 1 98 ? 35.300 6.509 -21.429 1.00 89.62 98 ASP A CA 1
ATOM 777 C C . ASP A 1 98 ? 36.525 5.980 -22.180 1.00 89.62 98 ASP A C 1
ATOM 779 O O . ASP A 1 98 ? 36.384 5.263 -23.167 1.00 89.62 98 ASP A O 1
ATOM 783 N N . ASP A 1 99 ? 37.720 6.391 -21.757 1.00 85.56 99 ASP A N 1
ATOM 784 C CA . ASP A 1 99 ? 38.959 6.110 -22.493 1.00 85.56 99 ASP A CA 1
ATOM 785 C C . ASP A 1 99 ? 39.361 4.624 -22.417 1.00 85.56 99 ASP A C 1
ATOM 787 O O . ASP A 1 99 ? 40.116 4.139 -23.258 1.00 85.56 99 ASP A O 1
ATOM 791 N N . GLU A 1 100 ? 38.832 3.879 -21.439 1.00 87.31 100 GLU A N 1
ATOM 792 C CA . GLU A 1 100 ? 39.075 2.440 -21.281 1.00 87.31 100 GLU A CA 1
ATOM 793 C C . GLU A 1 100 ? 38.099 1.587 -22.109 1.00 87.31 100 GLU A C 1
ATOM 795 O O . GLU A 1 100 ? 38.374 0.420 -22.405 1.00 87.31 100 GLU A O 1
ATOM 800 N N . VAL A 1 101 ? 36.950 2.152 -22.496 1.00 88.81 101 VAL A N 1
ATOM 801 C CA . VAL A 1 101 ? 35.889 1.446 -23.220 1.00 88.81 101 VAL A CA 1
ATOM 802 C C . VAL A 1 101 ? 35.716 2.046 -24.610 1.00 88.81 101 VAL A C 1
ATOM 804 O O . VAL A 1 101 ? 35.040 3.051 -24.795 1.00 88.81 101 VAL A O 1
ATOM 807 N N . ASN A 1 102 ? 36.269 1.367 -25.617 1.00 86.69 102 ASN A N 1
ATOM 808 C CA . ASN A 1 102 ? 36.091 1.753 -27.015 1.00 86.69 102 ASN A CA 1
ATOM 809 C C . ASN A 1 102 ? 34.676 1.382 -27.506 1.00 86.69 102 ASN A C 1
ATOM 811 O O . ASN A 1 102 ? 34.447 0.255 -27.965 1.00 86.69 102 ASN A O 1
ATOM 815 N N . MET A 1 103 ? 33.733 2.304 -27.313 1.00 92.19 103 MET A N 1
ATOM 816 C CA . MET A 1 103 ? 32.386 2.301 -27.886 1.00 92.19 103 MET A CA 1
ATOM 817 C C . MET A 1 103 ? 32.049 3.722 -28.324 1.00 92.19 103 MET A C 1
ATOM 819 O O . MET A 1 103 ? 31.991 4.624 -27.486 1.00 92.19 103 MET A O 1
ATOM 823 N N . ASP A 1 104 ? 31.834 3.919 -29.619 1.00 93.44 104 ASP A N 1
ATOM 824 C CA . ASP A 1 104 ? 31.401 5.214 -30.134 1.00 93.44 104 ASP A CA 1
ATOM 825 C C . ASP A 1 104 ? 29.882 5.422 -29.965 1.00 93.44 104 ASP A C 1
ATOM 827 O O . ASP A 1 104 ? 29.154 4.606 -29.389 1.00 93.44 104 ASP A O 1
ATOM 831 N N . ILE A 1 105 ? 29.384 6.568 -30.428 1.00 94.31 105 ILE A N 1
ATOM 832 C CA . ILE A 1 105 ? 27.963 6.919 -30.336 1.00 94.31 105 ILE A CA 1
ATOM 833 C C . ILE A 1 105 ? 27.085 5.903 -31.083 1.00 94.31 105 ILE A C 1
ATOM 835 O O . ILE A 1 105 ? 26.013 5.543 -30.587 1.00 94.31 105 ILE A O 1
ATOM 839 N N . GLN A 1 106 ? 27.531 5.433 -32.248 1.00 94.88 106 GLN A N 1
ATOM 840 C CA . GLN A 1 106 ? 26.792 4.481 -33.068 1.00 94.88 106 GLN A CA 1
ATOM 841 C C . GLN A 1 106 ? 26.725 3.115 -32.376 1.00 94.88 106 GLN A C 1
ATOM 843 O O . GLN A 1 106 ? 25.631 2.560 -32.248 1.00 94.88 106 GLN A O 1
ATOM 848 N N . ASP A 1 107 ? 27.847 2.622 -31.847 1.00 94.69 107 ASP A N 1
ATOM 849 C CA . ASP A 1 107 ? 27.917 1.391 -31.057 1.00 94.69 107 ASP A CA 1
ATOM 850 C C . ASP A 1 107 ? 26.939 1.432 -29.881 1.00 94.69 107 ASP A C 1
ATOM 852 O O . ASP A 1 107 ? 26.186 0.483 -29.642 1.00 94.69 107 ASP A O 1
ATOM 856 N N . VAL A 1 108 ? 26.922 2.547 -29.144 1.00 96.62 108 VAL A N 1
ATOM 857 C CA . VAL A 1 108 ? 26.017 2.733 -28.006 1.00 96.62 108 VAL A CA 1
ATOM 858 C C . VAL A 1 108 ? 24.563 2.712 -28.463 1.00 96.62 108 VAL A C 1
ATOM 860 O O . VAL A 1 108 ? 23.765 1.990 -27.869 1.00 96.62 108 VAL A O 1
ATOM 863 N N . ILE A 1 109 ? 24.203 3.459 -29.509 1.00 96.81 109 ILE A N 1
ATOM 864 C CA . ILE A 1 109 ? 22.830 3.488 -30.033 1.00 96.81 109 ILE A CA 1
ATOM 865 C C . ILE A 1 109 ? 22.369 2.081 -30.425 1.00 96.81 109 ILE A C 1
ATOM 867 O O . ILE A 1 109 ? 21.293 1.660 -29.997 1.00 96.81 109 ILE A O 1
ATOM 871 N N . LEU A 1 110 ? 23.179 1.342 -31.188 1.00 95.44 110 LEU A N 1
ATOM 872 C CA . LEU A 1 110 ? 22.840 -0.008 -31.640 1.00 95.44 110 LEU A CA 1
ATOM 873 C C . LEU A 1 110 ? 22.689 -0.976 -30.462 1.00 95.44 110 LEU A C 1
ATOM 875 O O . LEU A 1 110 ? 21.677 -1.669 -30.372 1.00 95.44 110 LEU A O 1
ATOM 879 N N . CYS A 1 111 ? 23.612 -0.943 -29.496 1.00 96.75 111 CYS A N 1
ATOM 880 C CA . CYS A 1 111 ? 23.508 -1.767 -28.291 1.00 96.75 111 CYS A CA 1
ATOM 881 C C . CYS A 1 111 ? 22.240 -1.451 -27.488 1.00 96.75 111 CYS A C 1
ATOM 883 O O . CYS A 1 111 ? 21.566 -2.357 -27.006 1.00 96.75 111 CYS A O 1
ATOM 885 N N . LEU A 1 112 ? 21.885 -0.171 -27.334 1.00 96.75 112 LEU A N 1
ATOM 886 C CA . LEU A 1 112 ? 20.657 0.217 -26.639 1.00 96.75 112 LEU A CA 1
ATOM 887 C C . LEU A 1 112 ? 19.400 -0.230 -27.400 1.00 96.75 112 LEU A C 1
ATOM 889 O O . LEU A 1 112 ? 18.423 -0.623 -26.764 1.00 96.75 112 LEU A O 1
ATOM 893 N N . VAL A 1 113 ? 19.413 -0.204 -28.737 1.00 95.00 113 VAL A N 1
ATOM 894 C CA . VAL A 1 113 ? 18.323 -0.756 -29.554 1.00 95.00 113 VAL A CA 1
ATOM 895 C C . VAL A 1 113 ? 18.199 -2.263 -29.362 1.00 95.00 113 VAL A C 1
ATOM 897 O O . VAL A 1 113 ? 17.077 -2.737 -29.208 1.00 95.00 113 VAL A O 1
ATOM 900 N N . ASP A 1 114 ? 19.301 -3.010 -29.307 1.00 93.94 114 ASP A N 1
ATOM 901 C CA . ASP A 1 114 ? 19.264 -4.459 -29.077 1.00 93.94 114 ASP A CA 1
ATOM 902 C C . ASP A 1 114 ? 18.762 -4.801 -27.668 1.00 93.94 114 ASP A C 1
ATOM 904 O O . ASP A 1 114 ? 17.884 -5.652 -27.513 1.00 93.94 114 ASP A O 1
ATOM 908 N N . VAL A 1 115 ? 19.214 -4.067 -26.643 1.00 93.25 115 VAL A N 1
ATOM 909 C CA . VAL A 1 115 ? 18.684 -4.173 -25.269 1.00 93.25 115 VAL A CA 1
ATOM 910 C C . VAL A 1 115 ? 17.186 -3.898 -25.232 1.00 93.25 115 VAL A C 1
ATOM 912 O O . VAL A 1 115 ? 16.425 -4.606 -24.569 1.00 93.25 115 VAL A O 1
ATOM 915 N N . LEU A 1 116 ? 16.742 -2.873 -25.955 1.00 91.00 116 LEU A N 1
ATOM 916 C CA . LEU A 1 116 ? 15.333 -2.543 -26.049 1.00 91.00 116 LEU A CA 1
ATOM 917 C C . LEU A 1 116 ? 14.547 -3.617 -26.817 1.00 91.00 116 LEU A C 1
ATOM 919 O O . LEU A 1 116 ? 13.470 -3.992 -26.364 1.00 91.00 116 LEU A O 1
ATOM 923 N N . ARG A 1 117 ? 15.077 -4.147 -27.925 1.00 88.38 117 ARG A N 1
ATOM 924 C CA . ARG A 1 117 ? 14.466 -5.234 -28.707 1.00 88.38 117 ARG A CA 1
ATOM 925 C C . ARG A 1 117 ? 14.282 -6.484 -27.846 1.00 88.38 117 ARG A C 1
ATOM 927 O O . ARG A 1 117 ? 13.186 -7.034 -27.824 1.00 88.38 117 ARG A O 1
ATOM 934 N N . TYR A 1 118 ? 15.308 -6.866 -27.084 1.00 88.12 118 TYR A N 1
ATOM 935 C CA . TYR A 1 118 ? 15.248 -7.971 -26.121 1.00 88.12 118 TYR A CA 1
ATOM 936 C C . TYR A 1 118 ? 14.166 -7.765 -25.058 1.00 88.12 118 TYR A C 1
ATOM 938 O O . TYR A 1 118 ? 13.458 -8.695 -24.688 1.00 88.12 118 TYR A O 1
ATOM 946 N N . LYS A 1 119 ? 14.003 -6.538 -24.555 1.00 85.12 119 LYS A N 1
ATOM 947 C CA . LYS A 1 119 ? 12.936 -6.254 -23.592 1.00 85.12 119 LYS A CA 1
ATOM 948 C C . LYS A 1 119 ? 11.557 -6.268 -24.239 1.00 85.12 119 LYS A C 1
ATOM 950 O O . LYS A 1 119 ? 10.623 -6.776 -23.633 1.00 85.12 119 LYS A O 1
ATOM 955 N N . LEU A 1 120 ? 11.425 -5.740 -25.452 1.00 79.69 120 LEU A N 1
ATOM 956 C CA . LEU A 1 120 ? 10.143 -5.645 -26.147 1.00 79.69 120 LEU A CA 1
ATOM 957 C C . LEU A 1 120 ? 9.617 -6.988 -26.661 1.00 79.69 120 LEU A C 1
ATOM 959 O O . LEU A 1 120 ? 8.412 -7.096 -26.864 1.00 79.69 120 LEU A O 1
ATOM 963 N N . SER A 1 121 ? 10.454 -8.021 -26.796 1.00 73.38 121 SER A N 1
ATOM 964 C CA . SER A 1 121 ? 9.970 -9.367 -27.142 1.00 73.38 121 SER A CA 1
ATOM 965 C C . SER A 1 121 ? 9.041 -9.972 -26.080 1.00 73.38 121 SER A C 1
ATOM 967 O O . SER A 1 121 ? 8.305 -10.902 -26.387 1.00 73.38 121 SER A O 1
ATOM 969 N N . ASN A 1 122 ? 9.044 -9.443 -24.849 1.00 61.62 122 ASN A N 1
ATOM 970 C CA . ASN A 1 122 ? 8.236 -9.948 -23.726 1.00 61.62 122 ASN A CA 1
ATOM 971 C C . ASN A 1 122 ? 7.019 -9.068 -23.412 1.00 61.62 122 ASN A C 1
ATOM 973 O O . ASN A 1 122 ? 6.296 -9.299 -22.441 1.00 61.62 122 ASN A O 1
ATOM 977 N N . VAL A 1 123 ? 6.850 -7.970 -24.144 1.00 58.94 123 VAL A N 1
ATOM 978 C CA . VAL A 1 123 ? 6.100 -6.825 -23.645 1.00 58.94 123 VAL A CA 1
ATOM 979 C C . VAL A 1 123 ? 4.642 -6.856 -24.105 1.00 58.94 123 VAL A C 1
ATOM 981 O O . VAL A 1 123 ? 4.337 -6.809 -25.290 1.00 58.94 123 VAL A O 1
ATOM 984 N N . ARG A 1 124 ? 3.725 -6.821 -23.127 1.00 55.28 124 ARG A N 1
ATOM 985 C CA . ARG A 1 124 ? 2.273 -6.596 -23.302 1.00 55.28 124 ARG A CA 1
ATOM 986 C C . ARG A 1 124 ? 1.893 -5.112 -23.478 1.00 55.28 124 ARG A C 1
ATOM 988 O O . ARG A 1 124 ? 0.725 -4.753 -23.351 1.00 55.28 124 ARG A O 1
ATOM 995 N N . PHE A 1 125 ? 2.862 -4.223 -23.695 1.00 55.38 125 PHE A N 1
ATOM 996 C CA . PHE A 1 125 ? 2.628 -2.789 -23.881 1.00 55.38 125 PHE A CA 1
ATOM 997 C C . PHE A 1 125 ? 2.464 -2.476 -25.366 1.00 55.38 125 PHE A C 1
ATOM 999 O O . PHE A 1 125 ? 3.187 -3.004 -26.209 1.00 55.38 125 PHE A O 1
ATOM 1006 N N . ARG A 1 126 ? 1.559 -1.551 -25.689 1.00 57.03 126 ARG A N 1
ATOM 1007 C CA . ARG A 1 126 ? 1.534 -0.948 -27.021 1.00 57.03 126 ARG A CA 1
ATOM 1008 C C . ARG A 1 126 ? 2.773 -0.074 -27.178 1.00 57.03 126 ARG A C 1
ATOM 1010 O O . ARG A 1 126 ? 3.069 0.731 -26.300 1.00 57.03 126 ARG A O 1
ATOM 1017 N N . MET A 1 127 ? 3.480 -0.210 -28.299 1.00 59.19 127 MET A N 1
ATOM 1018 C CA . MET A 1 127 ? 4.676 0.589 -28.621 1.00 59.19 127 MET A CA 1
ATOM 1019 C C . MET A 1 127 ? 4.404 2.103 -28.511 1.00 59.19 127 MET A C 1
ATOM 1021 O O . MET A 1 127 ? 5.276 2.867 -28.097 1.00 59.19 127 MET A O 1
ATOM 1025 N N . GLU A 1 128 ? 3.173 2.523 -28.818 1.00 59.41 128 GLU A N 1
ATOM 1026 C CA . GLU A 1 128 ? 2.691 3.908 -28.718 1.00 59.41 128 GLU A CA 1
ATOM 1027 C C . GLU A 1 128 ? 2.750 4.490 -27.295 1.00 59.41 128 GLU A C 1
ATOM 1029 O O . GLU A 1 128 ? 2.933 5.694 -27.142 1.00 59.41 128 GLU A O 1
ATOM 1034 N N . ASP A 1 129 ? 2.662 3.654 -26.255 1.00 63.06 129 ASP A N 1
ATOM 1035 C CA . ASP A 1 129 ? 2.631 4.101 -24.856 1.00 63.06 129 ASP A CA 1
ATOM 1036 C C . ASP A 1 129 ? 4.047 4.311 -24.266 1.00 63.06 129 ASP A C 1
ATOM 1038 O O . ASP A 1 129 ? 4.210 4.837 -23.159 1.00 63.06 129 ASP A O 1
ATOM 1042 N N . ILE A 1 130 ? 5.096 3.891 -24.987 1.00 69.69 130 ILE A N 1
ATOM 1043 C CA . ILE A 1 130 ? 6.466 3.780 -24.457 1.00 69.69 130 ILE A CA 1
ATOM 1044 C C . ILE A 1 130 ? 7.395 4.869 -25.012 1.00 69.69 130 ILE A C 1
ATOM 1046 O O . ILE A 1 130 ? 8.277 5.361 -24.293 1.00 69.69 130 ILE A O 1
ATOM 1050 N N . PHE A 1 131 ? 7.217 5.251 -26.279 1.00 74.00 131 PHE A N 1
ATOM 1051 C CA . PHE A 1 131 ? 8.110 6.176 -26.979 1.00 74.00 131 PHE A CA 1
ATOM 1052 C C . PHE A 1 131 ? 7.613 7.617 -26.948 1.00 74.00 131 PHE A C 1
ATOM 1054 O O . PHE A 1 131 ? 6.421 7.895 -26.995 1.00 74.00 131 PHE A O 1
ATOM 1061 N N . LEU A 1 132 ? 8.557 8.557 -26.911 1.00 72.31 132 LEU A N 1
ATOM 1062 C CA . LEU A 1 132 ? 8.241 9.960 -27.165 1.00 72.31 132 LEU A CA 1
ATOM 1063 C C . LEU A 1 132 ? 8.033 10.171 -28.679 1.00 72.31 132 LEU A C 1
ATOM 1065 O O . LEU A 1 132 ? 8.791 9.578 -29.455 1.00 72.31 132 LEU A O 1
ATOM 1069 N N . PRO A 1 133 ? 7.081 11.030 -29.105 1.00 77.44 133 PRO A N 1
ATOM 1070 C CA . PRO A 1 133 ? 6.686 11.156 -30.514 1.00 77.44 133 PRO A CA 1
ATOM 1071 C C . PRO A 1 133 ? 7.844 11.439 -31.479 1.00 77.44 133 PRO A C 1
ATOM 1073 O O . PRO A 1 133 ? 7.877 10.918 -32.587 1.00 77.44 133 PRO A O 1
ATOM 1076 N N . GLU A 1 134 ? 8.830 12.222 -31.038 1.00 83.69 134 GLU A N 1
ATOM 1077 C CA . GLU A 1 134 ? 9.965 12.672 -31.853 1.00 83.69 134 GLU A CA 1
ATOM 1078 C C . GLU A 1 134 ? 10.839 11.534 -32.408 1.00 83.69 134 GLU A C 1
ATOM 1080 O O . GLU A 1 134 ? 11.298 11.615 -33.543 1.00 83.69 134 GLU A O 1
ATOM 1085 N N . PHE A 1 135 ? 11.051 10.463 -31.636 1.00 87.25 135 PHE A N 1
ATOM 1086 C CA . PHE A 1 135 ? 11.916 9.341 -32.031 1.00 87.25 135 PHE A CA 1
ATOM 1087 C C . PHE A 1 135 ? 11.150 8.033 -32.242 1.00 87.25 135 PHE A C 1
ATOM 1089 O O . PHE A 1 135 ? 11.768 7.004 -32.511 1.00 87.25 135 PHE A O 1
ATOM 1096 N N . GLN A 1 136 ? 9.818 8.049 -32.145 1.00 86.12 136 GLN A N 1
ATOM 1097 C CA . GLN A 1 136 ? 8.990 6.847 -32.254 1.00 86.12 136 GLN A CA 1
ATOM 1098 C C . GLN A 1 136 ? 9.226 6.111 -33.579 1.00 86.12 136 GLN A C 1
ATOM 1100 O O . GLN A 1 136 ? 9.502 4.910 -33.578 1.00 86.12 136 GLN A O 1
ATOM 1105 N N . THR A 1 137 ? 9.183 6.831 -34.704 1.00 88.25 137 THR A N 1
ATOM 1106 C CA . THR A 1 137 ? 9.412 6.257 -36.038 1.00 88.25 137 THR A CA 1
ATOM 1107 C C . THR A 1 137 ? 10.823 5.694 -36.169 1.00 88.25 137 THR A C 1
ATOM 1109 O O . THR A 1 137 ? 10.994 4.565 -36.624 1.00 88.25 137 THR A O 1
ATOM 1112 N N . THR A 1 138 ? 11.834 6.451 -35.735 1.00 91.00 138 THR A N 1
ATOM 1113 C CA . THR A 1 138 ? 13.243 6.042 -35.799 1.00 91.00 138 THR A CA 1
ATOM 1114 C C . THR A 1 138 ? 13.480 4.771 -34.991 1.00 91.00 138 THR A C 1
ATOM 1116 O O . THR A 1 138 ? 13.958 3.783 -35.540 1.00 91.00 138 THR A O 1
ATOM 1119 N N . ILE A 1 139 ? 13.068 4.746 -33.720 1.00 90.50 139 ILE A N 1
ATOM 1120 C CA . ILE A 1 139 ? 13.256 3.589 -32.837 1.00 90.50 139 ILE A CA 1
ATOM 1121 C C . ILE A 1 139 ? 12.510 2.362 -33.379 1.00 90.50 139 ILE A C 1
ATOM 1123 O O . ILE A 1 139 ? 13.081 1.276 -33.428 1.00 90.50 139 ILE A O 1
ATOM 1127 N N . THR A 1 140 ? 11.273 2.529 -33.860 1.00 87.81 140 THR A N 1
ATOM 1128 C CA . THR A 1 140 ? 10.479 1.427 -34.438 1.00 87.81 140 THR A CA 1
ATOM 1129 C C . THR A 1 140 ? 11.162 0.818 -35.663 1.00 87.81 140 THR A C 1
ATOM 1131 O O . THR A 1 140 ? 11.237 -0.406 -35.791 1.00 87.81 140 THR A O 1
ATOM 1134 N N . ARG A 1 141 ? 11.713 1.659 -36.549 1.00 91.50 141 ARG A N 1
ATOM 1135 C CA . ARG A 1 141 ? 12.477 1.201 -37.716 1.00 91.50 141 ARG A CA 1
ATOM 1136 C C . ARG A 1 141 ? 13.736 0.446 -37.297 1.00 91.50 141 ARG A C 1
ATOM 1138 O O . ARG A 1 141 ? 13.950 -0.652 -37.796 1.00 91.50 141 ARG A O 1
ATOM 1145 N N . MET A 1 142 ? 14.503 0.965 -36.336 1.00 92.56 142 MET A N 1
ATOM 1146 C CA . MET A 1 142 ? 15.725 0.307 -35.849 1.00 92.56 142 MET A CA 1
ATOM 1147 C C . MET A 1 142 ? 15.442 -1.039 -35.167 1.00 92.56 142 MET A C 1
ATOM 1149 O O . MET A 1 142 ? 16.138 -2.023 -35.420 1.00 92.56 142 MET A O 1
ATOM 1153 N N . ILE A 1 143 ? 14.388 -1.127 -34.349 1.00 89.31 143 ILE A N 1
ATOM 1154 C CA . ILE A 1 143 ? 13.947 -2.397 -33.749 1.00 89.31 143 ILE A CA 1
ATOM 1155 C C . ILE A 1 143 ? 13.617 -3.415 -34.847 1.00 89.31 143 ILE A C 1
ATOM 1157 O O . ILE A 1 143 ? 14.008 -4.574 -34.723 1.00 89.31 143 ILE A O 1
ATOM 1161 N N . SER A 1 144 ? 12.982 -2.964 -35.931 1.00 87.69 144 SER A N 1
ATOM 1162 C CA . SER A 1 144 ? 12.586 -3.788 -37.083 1.00 87.69 144 SER A CA 1
ATOM 1163 C C . SER A 1 144 ? 13.723 -4.071 -38.078 1.00 87.69 144 SER A C 1
ATOM 1165 O O . SER A 1 144 ? 13.485 -4.705 -39.101 1.00 87.69 144 SER A O 1
ATOM 1167 N N . GLY A 1 145 ? 14.941 -3.572 -37.833 1.00 88.44 145 GLY A N 1
ATOM 1168 C CA . GLY A 1 145 ? 16.074 -3.718 -38.755 1.00 88.44 145 GLY A CA 1
ATOM 1169 C C . GLY A 1 145 ? 15.944 -2.915 -40.057 1.00 88.44 145 GLY A C 1
ATOM 1170 O O . GLY A 1 145 ? 16.627 -3.210 -41.034 1.00 88.44 145 GLY A O 1
ATOM 1171 N N . LEU A 1 146 ? 15.062 -1.912 -40.096 1.00 90.69 146 LEU A N 1
ATOM 1172 C CA . LEU A 1 146 ? 14.864 -1.033 -41.249 1.00 90.69 146 LEU A CA 1
ATOM 1173 C C . LEU A 1 146 ? 15.867 0.133 -41.237 1.00 90.69 146 LEU A C 1
ATOM 1175 O O . LEU A 1 146 ? 16.232 0.615 -40.161 1.00 90.69 146 LEU A O 1
ATOM 1179 N N . PRO A 1 147 ? 16.254 0.661 -42.414 1.00 90.62 147 PRO A N 1
ATOM 1180 C CA . PRO A 1 147 ? 17.193 1.774 -42.499 1.00 90.62 147 PRO A CA 1
ATOM 1181 C C . PRO A 1 147 ? 16.606 3.051 -41.889 1.00 90.62 147 PRO A C 1
ATOM 1183 O O . PRO A 1 147 ? 15.400 3.319 -42.012 1.00 90.62 147 PRO A O 1
ATOM 1186 N N . VAL A 1 148 ? 17.474 3.853 -41.273 1.00 93.94 148 VAL A N 1
ATOM 1187 C CA . VAL A 1 148 ? 17.175 5.176 -40.709 1.00 93.94 148 VAL A CA 1
ATOM 1188 C C . VAL A 1 148 ? 18.115 6.229 -41.310 1.00 93.94 148 VAL A C 1
ATOM 1190 O O . VAL A 1 148 ? 19.170 5.849 -41.806 1.00 93.94 148 VAL A O 1
ATOM 1193 N N . PRO A 1 149 ? 17.741 7.522 -41.311 1.00 92.81 149 PRO A N 1
ATOM 1194 C CA . PRO A 1 149 ? 18.576 8.578 -41.884 1.00 92.81 149 PRO A CA 1
ATOM 1195 C C . PRO A 1 149 ? 19.944 8.698 -41.198 1.00 92.81 149 PRO A C 1
ATOM 1197 O O . PRO A 1 149 ? 20.004 8.657 -39.969 1.00 92.81 149 PRO A O 1
ATOM 1200 N N . ASP A 1 150 ? 20.998 8.954 -41.973 1.00 91.62 150 ASP A N 1
ATOM 1201 C CA . ASP A 1 150 ? 22.381 9.119 -41.487 1.00 91.62 150 ASP A CA 1
ATOM 1202 C C . ASP A 1 150 ? 22.546 10.152 -40.350 1.00 91.62 150 ASP A C 1
ATOM 1204 O O . ASP A 1 150 ? 23.274 9.859 -39.397 1.00 91.62 150 ASP A O 1
ATOM 1208 N N . PRO A 1 151 ? 21.795 11.281 -40.312 1.00 93.69 151 PRO A N 1
ATOM 1209 C CA . PRO A 1 151 ? 21.838 12.217 -39.185 1.00 93.69 151 PRO A CA 1
ATOM 1210 C C . PRO A 1 151 ? 21.551 11.599 -37.811 1.00 93.69 151 PRO A C 1
ATOM 1212 O O . PRO A 1 151 ? 21.915 12.177 -36.795 1.00 93.69 151 PRO A O 1
ATOM 1215 N N . VAL A 1 152 ? 20.906 10.428 -37.743 1.00 92.94 152 VAL A N 1
ATOM 1216 C CA . VAL A 1 152 ? 20.702 9.690 -36.483 1.00 92.94 152 VAL A CA 1
ATOM 1217 C C . VAL A 1 152 ? 22.026 9.269 -35.835 1.00 92.94 152 VAL A C 1
ATOM 1219 O O . VAL A 1 152 ? 22.070 9.097 -34.617 1.00 92.94 152 VAL A O 1
ATOM 1222 N N . PHE A 1 153 ? 23.074 9.093 -36.639 1.00 93.62 153 PHE A N 1
ATOM 1223 C CA . PHE A 1 153 ? 24.406 8.690 -36.200 1.00 93.62 153 PHE A CA 1
ATOM 1224 C C . PHE A 1 153 ? 25.423 9.830 -36.330 1.00 93.62 153 PHE A C 1
ATOM 1226 O O . PHE A 1 153 ? 26.282 9.967 -35.460 1.00 93.62 153 PHE A O 1
ATOM 1233 N N . GLU A 1 154 ? 25.299 10.662 -37.366 1.00 92.00 154 GLU A N 1
ATOM 1234 C CA . GLU A 1 154 ? 26.281 11.699 -37.712 1.00 92.00 154 GLU A CA 1
ATOM 1235 C C . GLU A 1 154 ? 26.073 13.028 -36.967 1.00 92.00 154 GLU A C 1
ATOM 1237 O O . GLU A 1 154 ? 27.046 13.700 -36.625 1.00 92.00 154 GLU A O 1
ATOM 1242 N N . GLU A 1 155 ? 24.826 13.407 -36.662 1.00 96.06 155 GLU A N 1
ATOM 1243 C CA . GLU A 1 155 ? 24.526 14.679 -35.997 1.00 96.06 155 GLU A CA 1
ATOM 1244 C C . GLU A 1 155 ? 24.500 14.512 -34.476 1.00 96.06 155 GLU A C 1
ATOM 1246 O O . GLU A 1 155 ? 23.533 14.007 -33.899 1.00 96.06 155 GLU A O 1
ATOM 1251 N N . GLU A 1 156 ? 25.540 15.004 -33.797 1.00 93.38 156 GLU A N 1
ATOM 1252 C CA . GLU A 1 156 ? 25.756 14.805 -32.356 1.00 93.38 156 GLU A CA 1
ATOM 1253 C C . GLU A 1 156 ? 24.522 15.153 -31.503 1.00 93.38 156 GLU A C 1
ATOM 1255 O O . GLU A 1 156 ? 24.139 14.396 -30.608 1.00 93.38 156 GLU A O 1
ATOM 1260 N N . ILE A 1 157 ? 23.840 16.262 -31.804 1.00 94.62 157 ILE A N 1
ATOM 1261 C CA . ILE A 1 157 ? 22.640 16.686 -31.065 1.00 94.62 157 ILE A CA 1
ATOM 1262 C C . ILE A 1 157 ? 21.519 15.643 -31.184 1.00 94.62 157 ILE A C 1
ATOM 1264 O O . ILE A 1 157 ? 20.837 15.353 -30.196 1.00 94.62 157 ILE A O 1
ATOM 1268 N N . ILE A 1 158 ? 21.318 15.073 -32.374 1.00 94.50 158 ILE A N 1
ATOM 1269 C CA . ILE A 1 158 ? 20.285 14.064 -32.626 1.00 94.50 158 ILE A CA 1
ATOM 1270 C C . ILE A 1 158 ? 20.666 12.767 -31.913 1.00 94.50 158 ILE A C 1
ATOM 1272 O O . ILE A 1 158 ? 19.856 12.226 -31.154 1.00 94.50 158 ILE A O 1
ATOM 1276 N N . SER A 1 159 ? 21.908 12.319 -32.080 1.00 95.50 159 SER A N 1
ATOM 1277 C CA . SER A 1 159 ? 22.418 11.076 -31.506 1.00 95.50 159 SER A CA 1
ATOM 1278 C C . SER A 1 159 ? 22.366 11.074 -29.973 1.00 95.50 159 SER A C 1
ATOM 1280 O O . SER A 1 159 ? 21.873 10.126 -29.356 1.00 95.50 159 SER A O 1
ATOM 1282 N N . LEU A 1 160 ? 22.799 12.164 -29.325 1.00 95.75 160 LEU A N 1
ATOM 1283 C CA . LEU A 1 160 ? 22.768 12.296 -27.863 1.00 95.75 160 LEU A CA 1
ATOM 1284 C C . LEU A 1 160 ? 21.337 12.295 -27.310 1.00 95.75 160 LEU A C 1
ATOM 1286 O O . LEU A 1 160 ? 21.068 11.685 -26.266 1.00 95.75 160 LEU A O 1
ATOM 1290 N N . ARG A 1 161 ? 20.398 12.942 -28.013 1.00 94.75 161 ARG A N 1
ATOM 1291 C CA . ARG A 1 161 ? 18.977 12.896 -27.651 1.00 94.75 161 ARG A CA 1
ATOM 1292 C C . ARG A 1 161 ? 18.423 11.488 -27.827 1.00 94.75 161 ARG A C 1
ATOM 1294 O O . ARG A 1 161 ? 17.779 10.992 -26.904 1.00 94.75 161 ARG A O 1
ATOM 1301 N N . LEU A 1 162 ? 18.739 10.798 -28.920 1.00 95.06 162 LEU A N 1
ATOM 1302 C CA . LEU A 1 162 ? 18.308 9.416 -29.124 1.00 95.06 162 LEU A CA 1
ATOM 1303 C C . LEU A 1 162 ? 18.827 8.484 -28.016 1.00 95.06 162 LEU A C 1
ATOM 1305 O O . LEU A 1 162 ? 18.040 7.719 -27.460 1.00 95.06 162 LEU A O 1
ATOM 1309 N N . ILE A 1 163 ? 20.099 8.594 -27.613 1.00 96.31 163 ILE A N 1
ATOM 1310 C CA . ILE A 1 163 ? 20.663 7.826 -26.485 1.00 96.31 163 ILE A CA 1
ATOM 1311 C C . ILE A 1 163 ? 19.884 8.088 -25.192 1.00 96.31 163 ILE A C 1
ATOM 1313 O O . ILE A 1 163 ? 19.557 7.148 -24.461 1.00 96.31 163 ILE A O 1
ATOM 1317 N N . SER A 1 164 ? 19.560 9.351 -24.901 1.00 94.88 164 SER A N 1
ATOM 1318 C CA . SER A 1 164 ? 18.759 9.719 -23.728 1.00 94.88 164 SER A CA 1
ATOM 1319 C C . SER A 1 164 ? 17.357 9.106 -23.776 1.00 94.88 164 SER A C 1
ATOM 1321 O O . SER A 1 164 ? 16.889 8.539 -22.781 1.00 94.88 164 SER A O 1
ATOM 1323 N N . HIS A 1 165 ? 16.712 9.142 -24.945 1.00 93.12 165 HIS A N 1
ATOM 1324 C CA . HIS A 1 165 ? 15.393 8.556 -25.171 1.00 93.12 165 HIS A CA 1
ATOM 1325 C C . HIS A 1 165 ? 15.411 7.029 -25.032 1.00 93.12 165 HIS A C 1
ATOM 1327 O O . HIS A 1 165 ? 14.645 6.497 -24.230 1.00 93.12 165 HIS A O 1
ATOM 1333 N N . LEU A 1 166 ? 16.323 6.332 -25.717 1.00 94.50 166 LEU A N 1
ATOM 1334 C CA . LEU A 1 166 ? 16.507 4.881 -25.600 1.00 94.50 166 LEU A CA 1
ATOM 1335 C C . LEU A 1 166 ? 16.768 4.480 -24.145 1.00 94.50 166 LEU A C 1
ATOM 1337 O O . LEU A 1 166 ? 16.088 3.612 -23.603 1.00 94.50 166 LEU A O 1
ATOM 1341 N N . SER A 1 167 ? 17.678 5.181 -23.466 1.00 94.00 167 SER A N 1
ATOM 1342 C CA . SER A 1 167 ? 17.979 4.960 -22.048 1.00 94.00 167 SER A CA 1
ATOM 1343 C C . SER A 1 167 ? 16.752 5.156 -21.158 1.00 94.00 167 SER A C 1
ATOM 1345 O O . SER A 1 167 ? 16.508 4.381 -20.233 1.00 94.00 167 SER A O 1
ATOM 1347 N N . HIS A 1 168 ? 15.959 6.199 -21.403 1.00 90.19 168 HIS A N 1
ATOM 1348 C CA . HIS A 1 168 ? 14.733 6.441 -20.653 1.00 90.19 168 HIS A CA 1
ATOM 1349 C C . HIS A 1 168 ? 13.700 5.331 -20.873 1.00 90.19 168 HIS A C 1
ATOM 1351 O O . HIS A 1 168 ? 13.109 4.861 -19.897 1.00 90.19 168 HIS A O 1
ATOM 1357 N N . THR A 1 169 ? 13.523 4.898 -22.120 1.00 88.75 169 THR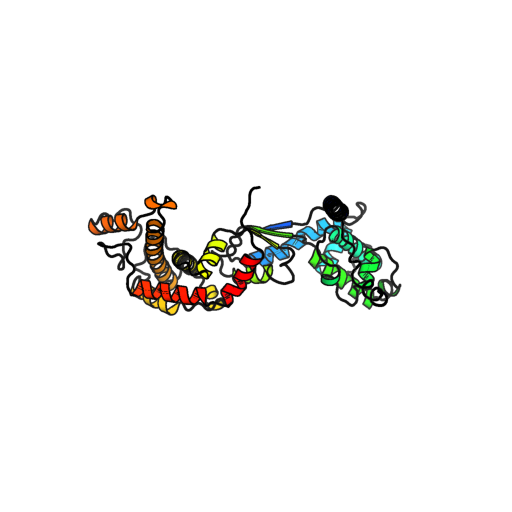 A N 1
ATOM 1358 C CA . THR A 1 169 ? 12.597 3.835 -22.509 1.00 88.75 169 THR A CA 1
ATOM 1359 C C . THR A 1 169 ? 13.015 2.489 -21.921 1.00 88.75 169 THR A C 1
ATOM 1361 O O . THR A 1 169 ? 12.199 1.873 -21.241 1.00 88.75 169 THR A O 1
ATOM 1364 N N . ILE A 1 170 ? 14.286 2.085 -22.035 1.00 90.62 170 ILE A N 1
ATOM 1365 C CA . ILE A 1 170 ? 14.810 0.853 -21.415 1.00 90.62 170 ILE A CA 1
ATOM 1366 C C . ILE A 1 170 ? 14.511 0.835 -19.913 1.00 90.62 170 ILE A C 1
ATOM 1368 O O . ILE A 1 170 ? 14.051 -0.165 -19.376 1.00 90.62 170 ILE A O 1
ATOM 1372 N N . ARG A 1 171 ? 14.688 1.961 -19.211 1.00 87.31 171 ARG A N 1
ATOM 1373 C CA . ARG A 1 171 ? 14.377 2.049 -17.772 1.00 87.31 171 ARG A CA 1
ATOM 1374 C C . ARG A 1 171 ? 12.892 1.914 -17.447 1.00 87.31 171 ARG A C 1
ATOM 1376 O O . ARG A 1 171 ? 12.580 1.523 -16.323 1.00 87.31 171 ARG A O 1
ATOM 1383 N N . LYS A 1 172 ? 12.004 2.311 -18.361 1.00 82.62 172 LYS A N 1
ATOM 1384 C CA . LYS A 1 172 ? 10.552 2.160 -18.205 1.00 82.62 172 LYS A CA 1
ATOM 1385 C C . LYS A 1 172 ? 10.131 0.707 -18.399 1.00 82.62 172 LYS A C 1
ATOM 1387 O O . LYS A 1 172 ? 9.345 0.224 -17.595 1.00 82.62 172 LYS A O 1
ATOM 1392 N N . VAL A 1 173 ? 10.697 0.031 -19.399 1.00 84.06 173 VAL A N 1
ATOM 1393 C CA . VAL A 1 173 ? 10.357 -1.361 -19.742 1.00 84.06 173 VAL A CA 1
ATOM 1394 C C . VAL A 1 173 ? 11.219 -2.399 -19.025 1.00 84.06 173 VAL A C 1
ATOM 1396 O O . VAL A 1 173 ? 11.018 -3.586 -19.217 1.00 84.06 173 VAL A O 1
ATOM 1399 N N . LEU A 1 174 ? 12.193 -1.987 -18.205 1.00 86.19 174 LEU A N 1
ATOM 1400 C CA . LEU A 1 174 ? 13.112 -2.910 -17.526 1.00 86.19 174 LEU A CA 1
ATOM 1401 C C . LEU A 1 174 ? 12.370 -3.961 -16.692 1.00 86.19 174 LEU A C 1
ATOM 1403 O O . LEU A 1 174 ? 12.775 -5.122 -16.654 1.00 86.19 174 LEU A O 1
ATOM 1407 N N . LEU A 1 175 ? 11.307 -3.525 -16.019 1.00 84.94 175 LEU A N 1
ATOM 1408 C CA . LEU A 1 175 ? 10.446 -4.361 -15.200 1.00 84.94 175 LEU A CA 1
ATOM 1409 C C . LEU A 1 175 ? 9.165 -4.656 -15.977 1.00 84.94 175 LEU A C 1
ATOM 1411 O O . LEU A 1 175 ? 8.485 -3.716 -16.385 1.00 84.94 175 LEU A O 1
ATOM 1415 N N . ASP A 1 176 ? 8.857 -5.939 -16.155 1.00 82.12 176 ASP A N 1
ATOM 1416 C CA . ASP A 1 176 ? 7.705 -6.376 -16.949 1.00 82.12 176 ASP A CA 1
ATOM 1417 C C . ASP A 1 176 ? 6.458 -6.535 -16.081 1.00 82.12 176 ASP A C 1
ATOM 1419 O O . ASP A 1 176 ? 5.350 -6.239 -16.524 1.00 82.12 176 ASP A O 1
ATOM 1423 N N . ARG A 1 177 ? 6.643 -7.000 -14.838 1.00 85.69 177 ARG A N 1
ATOM 1424 C CA . ARG A 1 177 ? 5.554 -7.346 -13.922 1.00 85.69 177 ARG A CA 1
ATOM 1425 C C . ARG A 1 177 ? 5.912 -7.025 -12.472 1.00 85.69 177 ARG A C 1
ATOM 1427 O O . ARG A 1 177 ? 7.049 -7.215 -12.042 1.00 85.69 177 ARG A O 1
ATOM 1434 N N . ILE A 1 178 ? 4.936 -6.571 -11.700 1.00 89.56 178 ILE A N 1
ATOM 1435 C CA . ILE A 1 178 ? 4.995 -6.414 -10.247 1.00 89.56 178 ILE A CA 1
ATOM 1436 C C . ILE A 1 178 ? 3.898 -7.292 -9.666 1.00 89.56 178 ILE A C 1
ATOM 1438 O O . ILE A 1 178 ? 2.736 -7.115 -10.006 1.00 89.56 178 ILE A O 1
ATOM 1442 N N . ILE A 1 179 ? 4.256 -8.204 -8.773 1.00 90.81 179 ILE A N 1
ATOM 1443 C CA . ILE A 1 179 ? 3.283 -8.969 -7.997 1.00 90.81 179 ILE A CA 1
ATOM 1444 C C . ILE A 1 179 ? 3.305 -8.412 -6.581 1.00 90.81 179 ILE A C 1
ATOM 1446 O O . ILE A 1 179 ? 4.333 -8.476 -5.906 1.00 90.81 179 ILE A O 1
ATOM 1450 N N . VAL A 1 180 ? 2.183 -7.849 -6.145 1.00 92.69 180 VAL A N 1
ATOM 1451 C CA . VAL A 1 180 ? 2.000 -7.389 -4.768 1.00 92.69 180 VAL A CA 1
ATOM 1452 C C . VAL A 1 180 ? 1.212 -8.444 -4.009 1.00 92.69 180 VAL A C 1
ATOM 1454 O O . VAL A 1 180 ? 0.086 -8.766 -4.382 1.00 92.69 180 VAL A O 1
ATOM 1457 N N . LEU A 1 181 ? 1.816 -8.981 -2.953 1.00 91.19 181 LEU A N 1
ATOM 1458 C CA . LEU A 1 181 ? 1.223 -9.966 -2.051 1.00 91.19 181 LEU A CA 1
ATOM 1459 C C . LEU A 1 181 ? 0.595 -9.267 -0.842 1.00 91.19 181 LEU A C 1
ATOM 1461 O O . LEU A 1 181 ? 0.974 -9.520 0.297 1.00 91.19 181 LEU A O 1
ATOM 1465 N N . GLY A 1 182 ? -0.339 -8.367 -1.135 1.00 89.56 182 GLY A N 1
ATOM 1466 C CA . GLY A 1 182 ? -1.208 -7.732 -0.159 1.00 89.56 182 GLY A CA 1
ATOM 1467 C C . GLY A 1 182 ? -0.534 -6.904 0.932 1.00 89.56 182 GLY A C 1
ATOM 1468 O O . GLY A 1 182 ? 0.633 -6.513 0.839 1.00 89.56 182 GLY A O 1
ATOM 1469 N N . ASP A 1 183 ? -1.337 -6.628 1.958 1.00 91.38 183 ASP A N 1
ATOM 1470 C CA . ASP A 1 183 ? -0.969 -5.956 3.204 1.00 91.38 183 ASP A CA 1
ATOM 1471 C C . ASP A 1 183 ? -0.257 -4.625 2.972 1.00 91.38 183 ASP A C 1
ATOM 1473 O O . ASP A 1 183 ? 0.823 -4.346 3.498 1.00 91.38 183 ASP A O 1
ATOM 1477 N N . VAL A 1 184 ? -0.880 -3.773 2.153 1.00 92.06 184 VAL A N 1
ATOM 1478 C CA . VAL A 1 184 ? -0.387 -2.410 1.923 1.00 92.06 184 VAL A CA 1
ATOM 1479 C C . VAL A 1 184 ? -0.697 -1.500 3.099 1.00 92.06 184 VAL A C 1
ATOM 1481 O O . VAL A 1 184 ? 0.067 -0.571 3.359 1.00 92.06 184 VAL A O 1
ATOM 1484 N N . PHE A 1 185 ? -1.798 -1.751 3.800 1.00 88.62 185 PHE A N 1
ATOM 1485 C CA . PHE A 1 185 ? -2.144 -1.063 5.038 1.00 88.62 185 PHE A CA 1
ATOM 1486 C C . PHE A 1 185 ? -1.454 -1.704 6.258 1.00 88.62 185 PHE A C 1
ATOM 1488 O O . PHE A 1 185 ? -0.859 -2.772 6.145 1.00 88.62 185 PHE A O 1
ATOM 1495 N N . ASP A 1 186 ? -1.579 -1.052 7.422 1.00 80.75 186 ASP A N 1
ATOM 1496 C CA . ASP A 1 186 ? -0.963 -1.417 8.716 1.00 80.75 186 ASP A CA 1
ATOM 1497 C C . ASP A 1 186 ? 0.520 -1.003 8.881 1.00 80.75 186 ASP A C 1
ATOM 1499 O O . ASP A 1 186 ? 1.223 -0.824 7.899 1.00 80.75 186 ASP A O 1
ATOM 1503 N N . ARG A 1 187 ? 0.969 -0.830 10.135 1.00 82.94 187 ARG A N 1
ATOM 1504 C CA . ARG A 1 187 ? 2.322 -0.549 10.688 1.00 82.94 187 ARG A CA 1
ATOM 1505 C C . ARG A 1 187 ? 3.114 0.661 10.204 1.00 82.94 187 ARG A C 1
ATOM 1507 O O . ARG A 1 187 ? 3.737 1.306 11.036 1.00 82.94 187 ARG A O 1
ATOM 1514 N N . GLY A 1 188 ? 3.104 0.958 8.913 1.00 87.44 188 GLY A N 1
ATOM 1515 C CA . GLY A 1 188 ? 3.757 2.119 8.326 1.00 87.44 188 GLY A CA 1
ATOM 1516 C C . GLY A 1 188 ? 2.755 3.217 7.991 1.00 87.44 188 GLY A C 1
ATOM 1517 O O . GLY A 1 188 ? 1.578 2.979 7.703 1.00 87.44 188 GLY A O 1
ATOM 1518 N N . SER A 1 189 ? 3.230 4.458 7.989 1.00 89.19 189 SER A N 1
ATOM 1519 C CA . SER A 1 189 ? 2.344 5.616 7.924 1.00 89.19 189 SER A CA 1
ATOM 1520 C C . SER A 1 189 ? 1.911 6.002 6.511 1.00 89.19 189 SER A C 1
ATOM 1522 O O . SER A 1 189 ? 1.098 6.909 6.394 1.00 89.19 189 SER A O 1
ATOM 1524 N N . GLN A 1 190 ? 2.416 5.376 5.435 1.00 94.62 190 GLN A N 1
ATOM 1525 C CA . GLN A 1 190 ? 2.265 5.836 4.038 1.00 94.62 190 GLN A CA 1
ATOM 1526 C C . GLN A 1 190 ? 1.593 4.839 3.055 1.00 94.62 190 GLN A C 1
ATOM 1528 O O . GLN A 1 190 ? 2.044 4.743 1.904 1.00 94.62 190 GLN A O 1
ATOM 1533 N N . PRO A 1 191 ? 0.508 4.123 3.415 1.00 94.25 191 PRO A N 1
ATOM 1534 C CA . PRO A 1 191 ? -0.187 3.231 2.477 1.00 94.25 191 PRO A CA 1
ATOM 1535 C C . PRO A 1 191 ? -0.767 3.984 1.268 1.00 94.25 191 PRO A C 1
ATOM 1537 O O . PRO A 1 191 ? -0.671 3.523 0.130 1.00 94.25 191 PRO A O 1
ATOM 1540 N N . ASP A 1 192 ? -1.270 5.206 1.473 1.00 93.75 192 ASP A N 1
ATOM 1541 C CA . ASP A 1 192 ? -1.804 6.078 0.420 1.00 93.75 192 ASP A CA 1
ATOM 1542 C C . ASP A 1 192 ? -0.778 6.362 -0.687 1.00 93.75 192 ASP A C 1
ATOM 1544 O O . ASP A 1 192 ? -1.110 6.422 -1.873 1.00 93.75 192 ASP A O 1
ATOM 1548 N N . LYS A 1 193 ? 0.494 6.498 -0.309 1.00 94.62 193 LYS A N 1
ATOM 1549 C CA . LYS A 1 193 ? 1.601 6.717 -1.239 1.00 94.62 193 LYS A CA 1
ATOM 1550 C C . LYS A 1 193 ? 1.890 5.480 -2.086 1.00 94.62 193 LYS A C 1
ATOM 1552 O O . LYS A 1 193 ? 2.131 5.620 -3.284 1.00 94.62 193 LYS A O 1
ATOM 1557 N N . ILE A 1 194 ? 1.858 4.293 -1.481 1.00 94.56 194 ILE A N 1
ATOM 1558 C CA . ILE A 1 194 ? 2.073 3.017 -2.176 1.00 94.56 194 ILE A CA 1
ATOM 1559 C C . ILE A 1 194 ? 0.972 2.809 -3.215 1.00 94.56 194 ILE A C 1
ATOM 1561 O O . ILE A 1 194 ? 1.270 2.630 -4.397 1.00 94.56 194 ILE A O 1
ATOM 1565 N N . ILE A 1 195 ? -0.292 2.940 -2.802 1.00 93.88 195 ILE A N 1
ATOM 1566 C CA . ILE A 1 195 ? -1.452 2.752 -3.682 1.00 93.88 195 ILE A CA 1
ATOM 1567 C C . ILE A 1 195 ? -1.419 3.748 -4.845 1.00 93.88 195 ILE A C 1
ATOM 1569 O O . ILE A 1 195 ? -1.627 3.355 -5.991 1.00 93.88 195 ILE A O 1
ATOM 1573 N N . ARG A 1 196 ? -1.083 5.025 -4.606 1.00 93.62 196 ARG A N 1
ATOM 1574 C CA . ARG A 1 196 ? -0.939 6.027 -5.683 1.00 93.62 196 ARG A CA 1
ATOM 1575 C C . ARG A 1 196 ? 0.141 5.667 -6.701 1.00 93.62 196 ARG A C 1
ATOM 1577 O O . ARG A 1 196 ? -0.021 5.958 -7.881 1.00 93.62 196 ARG A O 1
ATOM 1584 N N . ILE A 1 197 ? 1.248 5.063 -6.268 1.00 92.88 197 ILE A N 1
ATOM 1585 C CA . ILE A 1 197 ? 2.302 4.618 -7.186 1.00 92.88 197 ILE A CA 1
ATOM 1586 C C . ILE A 1 197 ? 1.805 3.426 -8.009 1.00 92.88 197 ILE A C 1
ATOM 1588 O O . ILE A 1 197 ? 1.900 3.473 -9.236 1.00 92.88 197 ILE A O 1
ATOM 1592 N N . LEU A 1 198 ? 1.245 2.402 -7.355 1.00 91.94 198 LEU A N 1
ATOM 1593 C CA . LEU A 1 198 ? 0.742 1.186 -8.009 1.00 91.94 198 LEU A CA 1
ATOM 1594 C C . LEU A 1 198 ? -0.378 1.489 -9.016 1.00 91.94 198 LEU A C 1
ATOM 1596 O O . LEU A 1 198 ? -0.342 1.005 -10.142 1.00 91.94 198 LEU A O 1
ATOM 1600 N N . SER A 1 199 ? -1.318 2.360 -8.645 1.00 91.38 199 SER A N 1
ATOM 1601 C CA . SER A 1 199 ? -2.442 2.786 -9.493 1.00 91.38 199 SER A CA 1
ATOM 1602 C C . SER A 1 199 ? -2.067 3.808 -10.573 1.00 91.38 199 SER A C 1
ATOM 1604 O O . SER A 1 199 ? -2.877 4.103 -11.456 1.00 91.38 199 SER A O 1
ATOM 1606 N N . SER A 1 200 ? -0.848 4.359 -10.547 1.00 89.94 200 SER A N 1
ATOM 1607 C CA . SER A 1 200 ? -0.435 5.361 -11.531 1.00 89.94 200 SER A CA 1
ATOM 1608 C C . SER A 1 200 ? -0.389 4.780 -12.954 1.00 89.94 200 SER A C 1
ATOM 1610 O O . SER A 1 200 ? -0.081 3.597 -13.129 1.00 89.94 200 SER A O 1
ATOM 1612 N N . PRO A 1 201 ? -0.568 5.606 -14.004 1.00 83.75 201 PRO A N 1
ATOM 1613 C CA . PRO A 1 201 ? -0.464 5.156 -15.396 1.00 83.75 201 PRO A CA 1
ATOM 1614 C C . PRO A 1 201 ? 0.860 4.461 -15.738 1.00 83.75 201 PRO A C 1
ATOM 1616 O O . PRO A 1 201 ? 0.915 3.668 -16.669 1.00 83.75 201 PRO A O 1
ATOM 1619 N N . SER A 1 202 ? 1.927 4.744 -14.980 1.00 81.25 202 SER A N 1
ATOM 1620 C CA . SER A 1 202 ? 3.251 4.153 -15.200 1.00 81.25 202 SER A CA 1
ATOM 1621 C C . SER A 1 202 ? 3.372 2.708 -14.714 1.00 81.25 202 SER A C 1
ATOM 1623 O O . SER A 1 202 ? 4.277 2.016 -15.168 1.00 81.25 202 SER A O 1
ATOM 1625 N N . TYR A 1 203 ? 2.520 2.271 -13.781 1.00 85.38 203 TYR A N 1
ATOM 1626 C CA . TYR A 1 203 ? 2.625 0.953 -13.141 1.00 85.38 203 TYR A CA 1
ATOM 1627 C C . TYR A 1 203 ? 1.344 0.125 -13.233 1.00 85.38 203 TYR A C 1
ATOM 1629 O O . TYR A 1 203 ? 1.429 -1.095 -13.287 1.00 85.38 203 TYR A O 1
ATOM 1637 N N . ARG A 1 204 ? 0.162 0.741 -13.314 1.00 85.31 204 ARG A N 1
ATOM 1638 C CA . ARG A 1 204 ? -1.118 0.027 -13.181 1.00 85.31 204 ARG A CA 1
ATOM 1639 C C . ARG A 1 204 ? -1.294 -1.170 -14.125 1.00 85.31 204 ARG A C 1
ATOM 1641 O O . ARG A 1 204 ? -1.935 -2.135 -13.747 1.00 85.31 204 ARG A O 1
ATOM 1648 N N . ASN A 1 205 ? -0.711 -1.117 -15.326 1.00 82.31 205 ASN A N 1
ATOM 1649 C CA . ASN A 1 205 ? -0.842 -2.167 -16.343 1.00 82.31 205 ASN A CA 1
ATOM 1650 C C . ASN A 1 205 ? 0.162 -3.325 -16.158 1.00 82.31 205 ASN A C 1
ATOM 1652 O O . ASN A 1 205 ? 0.077 -4.311 -16.881 1.00 82.31 205 ASN A O 1
ATOM 1656 N N . MET A 1 206 ? 1.130 -3.195 -15.245 1.00 84.25 206 MET A N 1
ATOM 1657 C CA . MET A 1 206 ? 2.130 -4.228 -14.936 1.00 84.25 206 MET A CA 1
ATOM 1658 C C . MET A 1 206 ? 1.976 -4.799 -13.526 1.00 84.25 206 MET A C 1
ATOM 1660 O O . MET A 1 206 ? 2.814 -5.591 -13.115 1.00 84.25 206 MET A O 1
ATOM 1664 N N . VAL A 1 207 ? 0.976 -4.362 -12.757 1.00 89.06 207 VAL A N 1
ATOM 1665 C CA . VAL A 1 207 ? 0.782 -4.804 -11.374 1.00 89.06 207 VAL A CA 1
ATOM 1666 C C . VAL A 1 207 ? -0.310 -5.861 -11.318 1.00 89.06 207 VAL A C 1
ATOM 1668 O O . VAL A 1 207 ? -1.448 -5.603 -11.700 1.00 89.06 207 VAL A O 1
ATOM 1671 N N . ASP A 1 208 ? 0.027 -7.008 -10.748 1.00 89.44 208 ASP A N 1
ATOM 1672 C CA . ASP A 1 208 ? -0.928 -7.981 -10.246 1.00 89.44 208 ASP A CA 1
ATOM 1673 C C . ASP A 1 208 ? -0.999 -7.846 -8.734 1.00 89.44 208 ASP A C 1
ATOM 1675 O O . ASP A 1 208 ? 0.005 -7.989 -8.032 1.00 89.44 208 ASP A O 1
ATOM 1679 N N . TYR A 1 209 ? -2.193 -7.548 -8.237 1.00 92.50 209 TYR A N 1
ATOM 1680 C CA . TYR A 1 209 ? -2.414 -7.305 -6.825 1.00 92.50 209 TYR A CA 1
ATOM 1681 C C . TYR A 1 209 ? -3.208 -8.462 -6.222 1.00 92.50 209 TYR A C 1
ATOM 1683 O O . TYR A 1 209 ? -4.349 -8.714 -6.612 1.00 92.50 209 TYR A O 1
ATOM 1691 N N . VAL A 1 210 ? -2.606 -9.161 -5.267 1.00 92.38 210 VAL A N 1
ATOM 1692 C CA . VAL A 1 210 ? -3.272 -10.191 -4.470 1.00 92.38 210 VAL A CA 1
ATOM 1693 C C . VAL A 1 210 ? -3.674 -9.569 -3.141 1.00 92.38 210 VAL A C 1
ATOM 1695 O O . VAL A 1 210 ? -2.841 -8.941 -2.494 1.00 92.38 210 VAL A O 1
ATOM 1698 N N . PHE A 1 211 ? -4.937 -9.708 -2.741 1.00 92.50 211 PHE A N 1
ATOM 1699 C CA . PHE A 1 211 ? -5.411 -9.134 -1.482 1.00 92.50 211 PHE A CA 1
ATOM 1700 C C . PHE A 1 211 ? -4.754 -9.797 -0.271 1.00 92.50 211 PHE A C 1
ATOM 1702 O O . PHE A 1 211 ? -4.747 -11.023 -0.159 1.00 92.50 211 PHE A O 1
ATOM 1709 N N . GLY A 1 212 ? -4.261 -8.967 0.648 1.00 91.81 212 GLY A N 1
ATOM 1710 C CA . GLY A 1 212 ? -3.927 -9.369 2.011 1.00 91.81 212 GLY A CA 1
ATOM 1711 C C . GLY A 1 212 ? -5.112 -9.184 2.959 1.00 91.81 212 GLY A C 1
ATOM 1712 O O . GLY A 1 212 ? -6.125 -8.569 2.607 1.00 91.81 212 GLY A O 1
ATOM 1713 N N . ASN A 1 213 ? -4.994 -9.689 4.186 1.00 92.25 213 ASN A N 1
ATOM 1714 C CA . ASN A 1 213 ? -6.046 -9.540 5.192 1.00 92.25 213 ASN A CA 1
ATOM 1715 C C . ASN A 1 213 ? -6.248 -8.068 5.576 1.00 92.25 213 ASN A C 1
ATOM 1717 O O . ASN A 1 213 ? -7.386 -7.649 5.785 1.00 92.25 213 ASN A O 1
ATOM 1721 N N . HIS A 1 214 ? -5.181 -7.262 5.608 1.00 92.75 214 HIS A N 1
ATOM 1722 C CA . HIS A 1 214 ? -5.309 -5.835 5.909 1.00 92.75 214 HIS A CA 1
ATOM 1723 C C . HIS A 1 214 ? -5.946 -5.050 4.760 1.00 92.75 214 HIS A C 1
ATOM 1725 O O . HIS A 1 214 ? -6.627 -4.056 5.000 1.00 92.75 214 HIS A O 1
ATOM 1731 N N . ASP A 1 215 ? -5.798 -5.504 3.517 1.00 94.00 215 ASP A N 1
ATOM 1732 C CA . ASP A 1 215 ? -6.498 -4.877 2.396 1.00 94.00 215 ASP A CA 1
ATOM 1733 C C . ASP A 1 215 ? -8.005 -5.135 2.497 1.00 94.00 215 ASP A C 1
ATOM 1735 O O . ASP A 1 215 ? -8.800 -4.201 2.390 1.00 94.00 215 ASP A O 1
ATOM 1739 N N . ILE A 1 216 ? -8.394 -6.380 2.799 1.00 94.06 216 ILE A N 1
ATOM 1740 C CA . ILE A 1 216 ? -9.795 -6.773 3.011 1.00 94.06 216 ILE A CA 1
ATOM 1741 C C . ILE A 1 216 ? -10.402 -6.017 4.196 1.00 94.06 216 ILE A C 1
ATOM 1743 O O . ILE A 1 216 ? -11.525 -5.526 4.086 1.00 94.06 216 ILE A O 1
ATOM 1747 N N . LEU A 1 217 ? -9.657 -5.863 5.295 1.00 95.75 217 LEU A N 1
ATOM 1748 C CA . LEU A 1 217 ? -10.060 -5.058 6.450 1.00 95.75 217 LEU A CA 1
ATOM 1749 C C . LEU A 1 217 ? -10.462 -3.638 6.025 1.00 95.75 217 LEU A C 1
ATOM 1751 O O . LEU A 1 217 ? -11.571 -3.195 6.319 1.00 95.75 217 LEU A O 1
ATOM 1755 N N . TRP A 1 218 ? -9.598 -2.935 5.288 1.00 96.00 218 TRP A N 1
ATOM 1756 C CA . TRP A 1 218 ? -9.879 -1.565 4.844 1.00 96.00 218 TRP A CA 1
ATOM 1757 C C . TRP A 1 218 ? -10.985 -1.491 3.783 1.00 96.00 218 TRP A C 1
ATOM 1759 O O . TRP A 1 218 ? -11.778 -0.548 3.796 1.00 96.00 218 TRP A O 1
ATOM 1769 N N . MET A 1 219 ? -11.086 -2.484 2.896 1.00 95.25 219 MET A N 1
ATOM 1770 C CA . MET A 1 219 ? -12.177 -2.593 1.918 1.00 95.25 219 MET A CA 1
ATOM 1771 C C . MET A 1 219 ? -13.537 -2.800 2.597 1.00 95.25 219 MET A C 1
ATOM 1773 O O . MET A 1 219 ? -14.517 -2.140 2.243 1.00 95.25 219 MET A O 1
ATOM 1777 N N . GLY A 1 220 ? -13.607 -3.680 3.595 1.00 95.56 220 GLY A N 1
ATOM 1778 C CA . GLY A 1 220 ? -14.824 -3.921 4.362 1.00 95.56 220 GLY A CA 1
ATOM 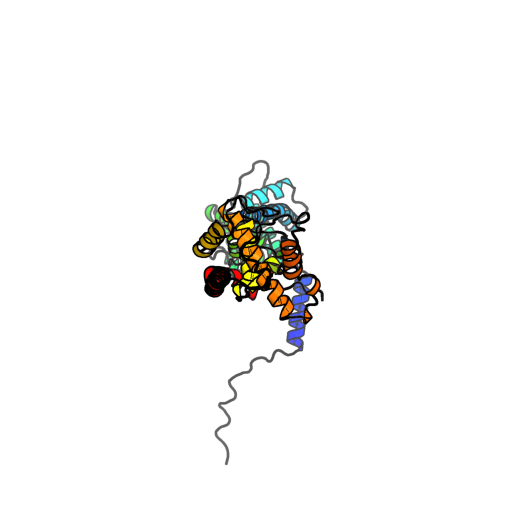1779 C C . GLY A 1 220 ? -15.181 -2.750 5.280 1.00 95.56 220 GLY A C 1
ATOM 1780 O O . GLY A 1 220 ? -16.357 -2.398 5.383 1.00 95.56 220 GLY A O 1
ATOM 1781 N N . ALA A 1 221 ? -14.184 -2.070 5.853 1.00 96.69 221 ALA A N 1
ATOM 1782 C CA . ALA A 1 221 ? -14.403 -0.835 6.601 1.00 96.69 221 ALA A CA 1
ATOM 1783 C C . ALA A 1 221 ? -15.008 0.266 5.712 1.00 96.69 221 ALA A C 1
ATOM 1785 O O . ALA A 1 221 ? -16.010 0.880 6.071 1.00 96.69 221 ALA A O 1
ATOM 1786 N N . ALA A 1 222 ? -14.472 0.456 4.501 1.00 95.44 222 ALA A N 1
ATOM 1787 C CA . ALA A 1 222 ? -15.027 1.388 3.515 1.00 95.44 222 ALA A CA 1
ATOM 1788 C C . ALA A 1 222 ? -16.428 0.993 3.012 1.00 95.44 222 ALA A C 1
ATOM 1790 O O . ALA A 1 222 ? -17.155 1.839 2.496 1.00 95.44 222 ALA A O 1
ATOM 1791 N N . SER A 1 223 ? -16.819 -0.273 3.188 1.00 94.88 223 SER A N 1
ATOM 1792 C CA . SER A 1 223 ? -18.170 -0.769 2.897 1.00 94.88 223 SER A CA 1
ATOM 1793 C C . SER A 1 223 ? -19.156 -0.545 4.055 1.00 94.88 223 SER A C 1
ATOM 1795 O O . SER A 1 223 ? -20.315 -0.936 3.950 1.00 94.88 223 SER A O 1
ATOM 1797 N N . GLY A 1 224 ? -18.720 0.074 5.161 1.00 96.19 224 GLY A N 1
ATOM 1798 C CA . GLY A 1 224 ? -19.563 0.399 6.315 1.00 96.19 224 GLY A CA 1
ATOM 1799 C C . GLY A 1 224 ? -19.625 -0.684 7.396 1.00 96.19 224 GLY A C 1
ATOM 1800 O O . GLY A 1 224 ? -20.436 -0.578 8.317 1.00 96.19 224 GLY A O 1
ATOM 1801 N N . ASN A 1 225 ? -18.791 -1.730 7.323 1.00 97.50 225 ASN A N 1
ATOM 1802 C CA . ASN A 1 225 ? -18.758 -2.750 8.370 1.00 97.50 225 ASN A CA 1
ATOM 1803 C C . ASN A 1 225 ? -18.156 -2.175 9.665 1.00 97.50 225 ASN A C 1
ATOM 1805 O O . ASN A 1 225 ? -16.980 -1.816 9.711 1.00 97.50 225 ASN A O 1
ATOM 1809 N N . ARG A 1 226 ? -18.968 -2.127 10.726 1.00 97.75 226 ARG A N 1
ATOM 1810 C CA . ARG A 1 226 ? -18.617 -1.502 12.011 1.00 97.75 226 ARG A CA 1
ATOM 1811 C C . ARG A 1 226 ? -17.415 -2.156 12.699 1.00 97.75 226 ARG A C 1
ATOM 1813 O O . ARG A 1 226 ? -16.550 -1.432 13.183 1.00 97.75 226 ARG A O 1
ATOM 1820 N N . SER A 1 227 ? -17.326 -3.488 12.713 1.00 95.94 227 SER A N 1
ATOM 1821 C CA . SER A 1 227 ? -16.194 -4.206 13.326 1.00 95.94 227 SER A CA 1
ATOM 1822 C C . SER A 1 227 ? -14.888 -3.883 12.605 1.00 95.94 227 SER A C 1
ATOM 1824 O O . SER A 1 227 ? -13.896 -3.536 13.241 1.00 95.94 227 SER A O 1
ATOM 1826 N N . LEU A 1 228 ? -14.915 -3.907 11.269 1.00 97.56 228 LEU A N 1
ATOM 1827 C CA . LEU A 1 228 ? -13.747 -3.607 10.440 1.00 97.56 228 LEU A CA 1
ATOM 1828 C C . LEU A 1 228 ? -13.341 -2.128 10.521 1.00 97.56 228 LEU A C 1
ATOM 1830 O O . LEU A 1 228 ? -12.152 -1.820 10.505 1.00 97.56 228 LEU A O 1
ATOM 1834 N N . ILE A 1 229 ? -14.297 -1.204 10.667 1.00 98.31 229 ILE A N 1
ATOM 1835 C CA . ILE A 1 229 ? -14.017 0.216 10.942 1.00 98.31 229 ILE A CA 1
ATOM 1836 C C . ILE A 1 229 ? -13.312 0.378 12.289 1.00 98.31 229 ILE A C 1
ATOM 1838 O O . ILE A 1 229 ? -12.276 1.044 12.363 1.00 98.31 229 ILE A O 1
ATOM 1842 N N . ALA A 1 230 ? -13.853 -0.236 13.346 1.00 98.19 230 ALA A N 1
ATOM 1843 C CA . ALA A 1 230 ? -13.266 -0.169 14.678 1.00 98.19 230 ALA A CA 1
ATOM 1844 C C . ALA A 1 230 ? -11.839 -0.737 14.676 1.00 98.19 230 ALA A C 1
ATOM 1846 O O . ALA A 1 230 ? -10.928 -0.094 15.195 1.00 98.19 230 ALA A O 1
ATOM 1847 N N . GLU A 1 231 ? -11.618 -1.876 14.015 1.00 97.69 231 GLU A N 1
ATOM 1848 C CA . GLU A 1 231 ? -10.300 -2.497 13.893 1.00 97.69 231 GLU A CA 1
ATOM 1849 C C . GLU A 1 231 ? -9.318 -1.657 13.059 1.00 97.69 231 GLU A C 1
ATOM 1851 O O . GLU A 1 231 ? -8.193 -1.415 13.505 1.00 97.69 231 GLU A O 1
ATOM 1856 N N . ALA A 1 232 ? -9.727 -1.151 11.890 1.00 97.12 232 ALA A N 1
ATOM 1857 C CA . ALA A 1 232 ? -8.879 -0.306 11.045 1.00 97.12 232 ALA A CA 1
ATOM 1858 C C . ALA A 1 232 ? -8.422 0.956 11.793 1.00 97.12 232 ALA A C 1
ATOM 1860 O O . ALA A 1 232 ? -7.239 1.321 11.760 1.00 97.12 232 ALA A O 1
ATOM 1861 N N . MET A 1 233 ? -9.334 1.595 12.530 1.00 97.44 233 MET A N 1
ATOM 1862 C CA . MET A 1 233 ? -9.009 2.756 13.356 1.00 97.44 233 MET A CA 1
ATOM 1863 C C . MET A 1 233 ? -8.164 2.375 14.573 1.00 97.44 233 MET A C 1
ATOM 1865 O O . MET A 1 233 ? -7.208 3.087 14.878 1.00 97.44 233 MET A O 1
ATOM 1869 N N . ARG A 1 234 ? -8.432 1.233 15.227 1.00 97.44 234 ARG A N 1
ATOM 1870 C CA . ARG A 1 234 ? -7.649 0.758 16.382 1.00 97.44 234 ARG A CA 1
ATOM 1871 C C . ARG A 1 234 ? -6.199 0.548 15.986 1.00 97.44 234 ARG A C 1
ATOM 1873 O O . ARG A 1 234 ? -5.300 1.016 16.676 1.00 97.44 234 ARG A O 1
ATOM 1880 N N . ILE A 1 235 ? -5.976 -0.127 14.861 1.00 96.12 235 ILE A N 1
ATOM 1881 C CA . ILE A 1 235 ? -4.648 -0.366 14.296 1.00 96.12 235 ILE A CA 1
ATOM 1882 C C . ILE A 1 235 ? -3.967 0.960 13.937 1.00 96.12 235 ILE A C 1
ATOM 1884 O O . ILE A 1 235 ? -2.799 1.159 14.260 1.00 96.12 235 ILE A O 1
ATOM 1888 N N . THR A 1 236 ? -4.698 1.899 13.334 1.00 95.94 236 THR A N 1
ATOM 1889 C CA . THR A 1 236 ? -4.165 3.231 13.008 1.00 95.94 236 THR A CA 1
ATOM 1890 C C . THR A 1 236 ? -3.714 3.981 14.270 1.00 95.94 236 THR A C 1
ATOM 1892 O O . THR A 1 236 ? -2.627 4.556 14.278 1.00 95.94 236 THR A O 1
ATOM 1895 N N . CYS A 1 237 ? -4.493 3.935 15.357 1.00 96.75 237 CYS A N 1
ATOM 1896 C CA . CYS A 1 237 ? -4.127 4.536 16.644 1.00 96.75 237 CYS A CA 1
ATOM 1897 C C . CYS A 1 237 ? -2.977 3.798 17.344 1.00 96.75 237 CYS A C 1
ATOM 1899 O O . CYS A 1 237 ? -2.113 4.448 17.922 1.00 96.75 237 CYS A O 1
ATOM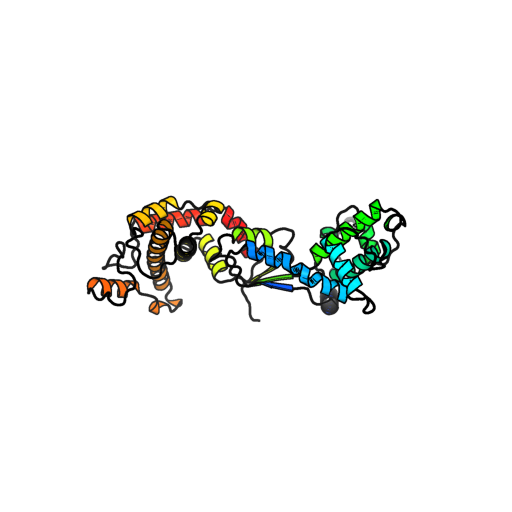 1901 N N . ARG A 1 238 ? -2.930 2.463 17.253 1.00 96.00 238 ARG A N 1
ATOM 1902 C CA . ARG A 1 238 ? -1.886 1.603 17.842 1.00 96.00 238 ARG A CA 1
ATOM 1903 C C . ARG A 1 238 ? -0.474 1.935 17.361 1.00 96.00 238 ARG A C 1
ATOM 1905 O O . ARG A 1 238 ? 0.482 1.667 18.081 1.00 96.00 238 ARG A O 1
ATOM 1912 N N . TYR A 1 239 ? -0.3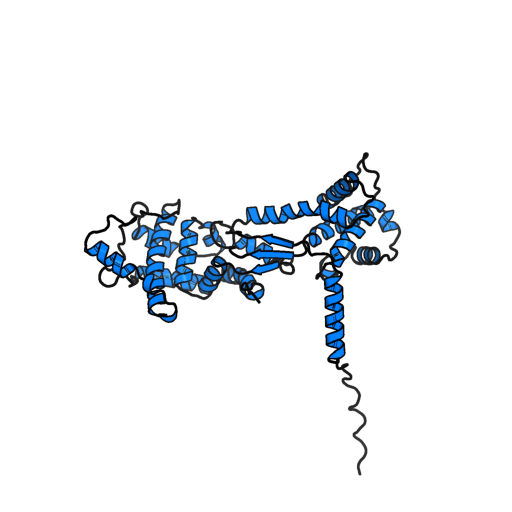54 2.474 16.150 1.00 95.31 239 TYR A N 1
ATOM 1913 C CA . TYR A 1 239 ? 0.909 2.902 15.542 1.00 95.31 239 TYR A CA 1
ATOM 1914 C C . TYR A 1 239 ? 1.024 4.431 15.412 1.00 95.31 239 TYR A C 1
ATOM 1916 O O . TYR A 1 239 ? 1.865 4.922 14.666 1.00 95.31 239 TYR A O 1
ATOM 1924 N N . ASP A 1 240 ? 0.163 5.192 16.100 1.00 95.31 240 ASP A N 1
ATOM 1925 C CA . ASP A 1 240 ? 0.162 6.663 16.095 1.00 95.31 240 ASP A CA 1
ATOM 1926 C C . ASP A 1 240 ? 0.139 7.290 14.685 1.00 95.31 240 ASP A C 1
ATOM 1928 O O . ASP A 1 240 ? 0.701 8.357 14.429 1.00 95.31 240 ASP A O 1
ATOM 1932 N N . HIS A 1 241 ? -0.556 6.655 13.737 1.00 95.00 241 HIS A N 1
ATOM 1933 C CA . HIS A 1 241 ? -0.642 7.106 12.346 1.00 95.00 241 HIS A CA 1
ATOM 1934 C C . HIS A 1 241 ? -1.615 8.282 12.140 1.00 95.00 241 HIS A C 1
ATOM 1936 O O . HIS A 1 241 ? -2.413 8.298 11.199 1.00 95.00 241 HIS A O 1
ATOM 1942 N N . PHE A 1 242 ? -1.547 9.309 12.987 1.00 94.69 242 PHE A N 1
ATOM 1943 C CA . PHE A 1 242 ? -2.411 10.492 12.885 1.00 94.69 242 PHE A CA 1
ATOM 1944 C C . PHE A 1 242 ? -2.195 11.262 11.583 1.00 94.69 242 PHE A C 1
ATOM 1946 O O . PHE A 1 242 ? -3.159 11.713 10.972 1.00 94.69 242 PHE A O 1
ATOM 1953 N N . GLU A 1 243 ? -0.962 11.303 11.073 1.00 94.00 243 GLU A N 1
ATOM 1954 C CA . GLU A 1 243 ? -0.688 11.903 9.765 1.00 94.00 243 GLU A CA 1
ATOM 1955 C C . GLU A 1 243 ? -1.445 11.198 8.628 1.00 94.00 243 GLU A C 1
ATOM 1957 O O . GLU A 1 243 ? -1.842 11.838 7.653 1.00 94.00 243 GLU A O 1
ATOM 1962 N N . LEU A 1 244 ? -1.647 9.875 8.713 1.00 94.50 244 LEU A N 1
ATOM 1963 C CA . LEU A 1 244 ? -2.446 9.147 7.724 1.00 94.50 244 LEU A CA 1
ATOM 1964 C C . LEU A 1 244 ? -3.913 9.579 7.805 1.00 94.50 244 LEU A C 1
ATOM 1966 O O . LEU A 1 244 ? -4.515 9.854 6.766 1.00 94.50 244 LEU A O 1
ATOM 1970 N N . MET A 1 245 ? -4.463 9.685 9.020 1.00 95.00 245 MET A N 1
ATOM 1971 C CA . MET A 1 245 ? -5.827 10.176 9.242 1.00 95.00 245 MET A CA 1
ATOM 1972 C C . MET A 1 245 ? -6.014 11.574 8.644 1.00 95.00 245 MET A C 1
ATOM 1974 O O . MET A 1 245 ? -6.943 11.789 7.867 1.00 95.00 245 MET A O 1
ATOM 1978 N N . GLU A 1 246 ? -5.082 12.493 8.907 1.00 94.75 246 GLU A N 1
ATOM 1979 C CA . GLU A 1 246 ? -5.100 13.854 8.362 1.00 94.75 246 GLU A CA 1
ATOM 1980 C C . GLU A 1 246 ? -5.028 13.868 6.828 1.00 94.75 246 GLU A C 1
ATOM 1982 O O . GLU A 1 246 ? -5.798 14.567 6.163 1.00 94.75 246 GLU A O 1
ATOM 1987 N N . ARG A 1 247 ? -4.146 13.061 6.219 1.00 95.12 247 ARG A N 1
ATOM 1988 C CA . ARG A 1 247 ? -4.048 12.971 4.750 1.00 95.12 247 ARG A CA 1
ATOM 1989 C C . ARG A 1 247 ? -5.309 12.392 4.112 1.00 95.12 247 ARG A C 1
ATOM 1991 O O . ARG A 1 247 ? -5.672 12.813 3.002 1.00 95.12 247 ARG A O 1
ATOM 1998 N N . LEU A 1 248 ? -5.979 11.467 4.798 1.00 95.06 248 LEU A N 1
ATOM 1999 C CA . LEU A 1 248 ? -7.240 10.864 4.369 1.00 95.06 248 LEU A CA 1
ATOM 2000 C C . LEU A 1 248 ? -8.480 11.674 4.761 1.00 95.06 248 LEU A C 1
ATOM 2002 O O . LEU A 1 248 ? -9.536 11.392 4.208 1.00 95.06 248 LEU A O 1
ATOM 2006 N N . HIS A 1 249 ? -8.345 12.726 5.572 1.00 96.06 249 HIS A N 1
ATOM 2007 C CA . HIS A 1 249 ? -9.429 13.622 6.010 1.00 96.06 249 HIS A CA 1
ATOM 2008 C C . HIS A 1 249 ? -10.407 12.944 6.977 1.00 96.06 249 HIS A C 1
ATOM 2010 O O . HIS A 1 249 ? -11.604 13.196 6.922 1.00 96.06 249 HIS A O 1
ATOM 2016 N N . PHE A 1 250 ? -9.887 12.090 7.859 1.00 96.94 250 PHE A N 1
ATOM 2017 C CA . PHE A 1 250 ? -10.638 11.616 9.019 1.00 96.94 250 PHE A CA 1
ATOM 2018 C C . PHE A 1 250 ? -10.590 12.656 10.142 1.00 96.94 250 PHE A C 1
ATOM 2020 O O . PHE A 1 250 ? -9.510 13.124 10.512 1.00 96.94 250 PHE A O 1
ATOM 2027 N N . ASP A 1 251 ? -11.749 12.984 10.705 1.00 96.69 251 ASP A N 1
ATOM 2028 C CA . ASP A 1 251 ? -11.873 13.762 11.931 1.00 96.69 251 ASP A CA 1
ATOM 2029 C C . ASP A 1 251 ? -11.855 12.817 13.138 1.00 96.69 251 ASP A C 1
ATOM 2031 O O . ASP A 1 251 ? -12.785 12.058 13.398 1.00 96.69 251 ASP A O 1
ATOM 2035 N N . SER A 1 252 ? -10.759 12.859 13.889 1.00 95.38 252 SER A N 1
ATOM 2036 C CA . SER A 1 252 ? -10.565 12.045 15.092 1.00 95.38 252 SER A CA 1
ATOM 2037 C C . SER A 1 252 ? -10.944 12.780 16.380 1.00 95.38 252 SER A C 1
ATOM 2039 O O . SER A 1 252 ? -10.686 12.262 17.464 1.00 95.38 252 SER A O 1
ATOM 2041 N N . SER A 1 253 ? -11.524 13.982 16.303 1.00 96.88 253 SER A N 1
ATOM 2042 C CA . SER A 1 253 ? -11.773 14.832 17.475 1.00 96.88 253 SER A CA 1
ATOM 2043 C C . SER A 1 253 ? -12.801 14.219 18.423 1.00 96.88 253 SER A C 1
ATOM 2045 O O . SER A 1 253 ? -12.570 14.175 19.631 1.00 96.88 253 SER A O 1
ATOM 2047 N N . LYS A 1 254 ? -13.905 13.684 17.883 1.00 97.75 254 LYS A N 1
ATOM 2048 C CA . LYS A 1 254 ? -14.959 13.032 18.677 1.00 97.75 254 LYS A CA 1
ATOM 2049 C C . LYS A 1 254 ? -14.434 11.789 19.395 1.00 97.75 254 LYS A C 1
ATOM 2051 O O . LYS A 1 254 ? -14.618 11.645 20.602 1.00 97.75 254 LYS A O 1
ATOM 2056 N N . LEU A 1 255 ? -13.715 10.939 18.660 1.00 98.38 255 LEU A N 1
ATOM 2057 C CA . LEU A 1 255 ? -13.042 9.762 19.207 1.00 98.38 255 LEU A CA 1
ATOM 2058 C C . LEU A 1 255 ? -12.029 10.149 20.293 1.00 98.38 255 LEU A C 1
ATOM 2060 O O . LEU A 1 255 ? -12.037 9.550 21.363 1.00 98.38 255 LEU A O 1
ATOM 2064 N N . ALA A 1 256 ? -11.176 11.144 20.037 1.00 98.00 256 ALA A N 1
ATOM 2065 C CA . ALA A 1 256 ? -10.158 11.579 20.988 1.00 98.00 256 ALA A CA 1
ATOM 2066 C C . ALA A 1 256 ? -10.783 12.112 22.282 1.00 98.00 256 ALA A C 1
ATOM 2068 O O . ALA A 1 256 ? -10.395 11.675 23.360 1.00 98.00 256 ALA A O 1
ATOM 2069 N N . ALA A 1 257 ? -11.800 12.974 22.183 1.00 98.25 257 ALA A N 1
ATOM 2070 C CA . ALA A 1 257 ? -12.489 13.526 23.346 1.00 98.25 257 ALA A CA 1
ATOM 2071 C C . ALA A 1 257 ? -13.143 12.432 24.206 1.00 98.25 257 ALA A C 1
ATOM 2073 O O . ALA A 1 257 ? -12.991 12.429 25.429 1.00 98.25 257 ALA A O 1
ATOM 2074 N N . PHE A 1 258 ? -13.831 11.473 23.574 1.00 98.62 258 PHE A N 1
ATOM 2075 C CA . PHE A 1 258 ? -14.400 10.320 24.273 1.00 98.62 258 PHE A CA 1
ATOM 2076 C C . PHE A 1 258 ? -13.312 9.464 24.935 1.00 98.62 258 PHE A C 1
ATOM 2078 O O . PHE A 1 258 ? -13.422 9.107 26.110 1.00 98.62 258 PHE A O 1
ATOM 2085 N N . ALA A 1 259 ? -12.257 9.146 24.186 1.00 98.25 259 ALA A N 1
ATOM 2086 C CA . ALA A 1 259 ? -11.199 8.255 24.624 1.00 98.25 259 ALA A CA 1
ATOM 2087 C C . ALA A 1 259 ? -10.380 8.839 25.779 1.00 98.25 259 ALA A C 1
ATOM 2089 O O . ALA A 1 259 ? -10.112 8.132 26.741 1.00 98.25 259 ALA A O 1
ATOM 2090 N N . GLU A 1 260 ? -10.011 10.117 25.722 1.00 97.88 260 GLU A N 1
ATOM 2091 C CA . GLU A 1 260 ? -9.238 10.786 26.776 1.00 97.88 260 GLU A CA 1
ATOM 2092 C C . GLU A 1 260 ? -10.051 10.955 28.063 1.00 97.88 260 GLU A C 1
ATOM 2094 O O . GLU A 1 260 ? -9.514 10.786 29.156 1.00 97.88 260 GLU A O 1
ATOM 2099 N N . LYS A 1 261 ? -11.356 11.235 27.942 1.00 97.88 261 LYS A N 1
ATOM 2100 C CA . LYS A 1 261 ? -12.282 11.310 29.080 1.00 97.88 261 LYS A CA 1
ATOM 2101 C C . LYS A 1 261 ? -12.478 9.946 29.750 1.00 97.88 261 LYS A C 1
ATOM 2103 O O . LYS A 1 261 ? -12.531 9.870 30.974 1.00 97.88 261 LYS A O 1
ATOM 2108 N N . THR A 1 262 ? -12.641 8.890 28.953 1.00 97.94 262 THR A N 1
ATOM 2109 C CA . THR A 1 262 ? -13.070 7.561 29.428 1.00 97.94 262 THR A CA 1
ATOM 2110 C C . THR A 1 262 ? -11.896 6.660 29.793 1.00 97.94 262 THR A C 1
ATOM 2112 O O . THR A 1 262 ? -11.973 5.905 30.755 1.00 97.94 262 THR A O 1
ATOM 2115 N N . TYR A 1 263 ? -10.803 6.756 29.041 1.00 97.38 263 TYR A N 1
ATOM 2116 C CA . TYR A 1 263 ? -9.575 5.990 29.227 1.00 97.38 263 TYR A CA 1
ATOM 2117 C C . TYR A 1 263 ? -8.362 6.929 29.258 1.00 97.38 263 TYR A C 1
ATOM 2119 O O . TYR A 1 263 ? -7.545 6.911 28.328 1.00 97.38 263 TYR A O 1
ATOM 2127 N N . PRO A 1 264 ? -8.209 7.757 30.308 1.00 96.50 264 PRO A N 1
ATOM 2128 C CA . PRO A 1 264 ? -7.014 8.574 30.490 1.00 96.50 264 PRO A CA 1
ATOM 2129 C C . PRO A 1 264 ? -5.746 7.725 30.350 1.00 96.50 264 PRO A C 1
ATOM 2131 O O . PRO A 1 264 ? -5.705 6.587 30.821 1.00 96.50 264 PRO A O 1
ATOM 2134 N N . SER A 1 265 ? -4.722 8.239 29.667 1.00 95.00 265 SER A N 1
ATOM 2135 C CA . SER A 1 265 ? -3.583 7.418 29.222 1.00 95.00 265 SER A CA 1
ATOM 2136 C C . SER A 1 265 ? -2.784 6.739 30.348 1.00 95.00 265 SER A C 1
ATOM 2138 O O . SER A 1 265 ? -2.083 5.766 30.088 1.00 95.00 265 SER A O 1
ATOM 2140 N N . ASP A 1 266 ? -2.888 7.241 31.578 1.00 93.19 266 ASP A N 1
ATOM 2141 C CA . ASP A 1 266 ? -2.318 6.700 32.817 1.00 93.19 266 ASP A CA 1
ATOM 2142 C C . ASP A 1 266 ? -3.112 5.509 33.383 1.00 93.19 266 ASP A C 1
ATOM 2144 O O . ASP A 1 266 ? -2.564 4.690 34.117 1.00 93.19 266 ASP A O 1
ATOM 2148 N N . THR A 1 267 ? -4.382 5.373 32.998 1.00 92.50 267 THR A N 1
ATOM 2149 C CA . THR A 1 267 ? -5.256 4.230 33.331 1.00 92.50 267 THR A CA 1
ATOM 2150 C C . THR A 1 267 ? -5.222 3.120 32.274 1.00 92.50 267 THR A C 1
ATOM 2152 O O . THR A 1 267 ? -5.774 2.034 32.472 1.00 92.50 267 THR A O 1
ATOM 2155 N N . VAL A 1 268 ? -4.612 3.387 31.115 1.00 92.38 268 VAL A N 1
ATOM 2156 C CA . VAL A 1 268 ? -4.439 2.420 30.027 1.00 92.38 268 VAL A CA 1
ATOM 2157 C C . VAL A 1 268 ? -3.269 1.509 30.392 1.00 92.38 268 VAL A C 1
ATOM 2159 O O . VAL A 1 268 ? -2.113 1.927 30.346 1.00 92.38 268 VAL A O 1
ATOM 2162 N N . THR A 1 269 ? -3.565 0.265 30.763 1.00 87.31 269 THR A N 1
ATOM 2163 C CA . THR A 1 269 ? -2.559 -0.735 31.146 1.00 87.31 269 THR A CA 1
ATOM 2164 C C . THR A 1 269 ? -2.614 -1.928 30.186 1.00 87.31 269 THR A C 1
ATOM 2166 O O . THR A 1 269 ? -3.478 -2.005 29.322 1.00 87.31 269 THR A O 1
ATOM 2169 N N . GLY A 1 270 ? -1.646 -2.840 30.231 1.00 85.31 270 GLY A N 1
ATOM 2170 C CA . GLY A 1 270 ? -1.616 -3.995 29.328 1.00 85.31 270 GLY A CA 1
ATOM 2171 C C . GLY A 1 270 ? -0.951 -3.738 27.969 1.00 85.31 270 GLY A C 1
ATOM 2172 O O . GLY A 1 270 ? -0.118 -2.849 27.817 1.00 85.31 270 GLY A O 1
ATOM 2173 N N . ASN A 1 271 ? -1.259 -4.583 26.978 1.00 87.50 271 ASN A N 1
ATOM 2174 C CA . ASN A 1 271 ? -0.485 -4.707 25.728 1.00 87.50 271 ASN A CA 1
ATOM 2175 C C . ASN A 1 271 ? -0.917 -3.730 24.607 1.00 87.50 271 ASN A C 1
ATOM 2177 O O . ASN A 1 271 ? -1.051 -4.123 23.435 1.00 87.50 271 ASN A O 1
ATOM 2181 N N . PHE A 1 272 ? -1.130 -2.464 24.961 1.00 91.50 272 PHE A N 1
ATOM 2182 C CA . PHE A 1 272 ? -1.332 -1.365 24.011 1.00 91.50 272 PHE A CA 1
ATOM 2183 C C . PHE A 1 272 ? 0.028 -0.841 23.538 1.00 91.50 272 PHE A C 1
ATOM 2185 O O . PHE A 1 272 ? 0.964 -0.756 24.333 1.00 91.50 272 PHE A O 1
ATOM 2192 N N . LYS A 1 273 ? 0.172 -0.581 22.234 1.00 92.50 273 LYS A N 1
ATOM 2193 C CA . LYS A 1 273 ? 1.484 -0.273 21.627 1.00 92.50 273 LYS A CA 1
ATOM 2194 C C . LYS A 1 273 ? 1.668 1.195 21.273 1.00 92.50 273 LYS A C 1
ATOM 2196 O O . LYS A 1 273 ? 2.809 1.575 21.029 1.00 92.50 273 LYS A O 1
ATOM 2201 N N . ALA A 1 274 ? 0.596 1.984 21.261 1.00 95.50 274 ALA A N 1
ATOM 2202 C CA . ALA A 1 274 ? 0.702 3.403 20.968 1.00 95.50 274 ALA A CA 1
ATOM 2203 C C . ALA A 1 274 ? 1.687 4.100 21.925 1.00 95.50 274 ALA A C 1
ATOM 2205 O O . ALA A 1 274 ? 1.664 3.918 23.150 1.00 95.50 274 ALA A O 1
ATOM 2206 N N . GLU A 1 275 ? 2.558 4.921 21.358 1.00 94.62 275 GLU A N 1
ATOM 2207 C CA . GLU A 1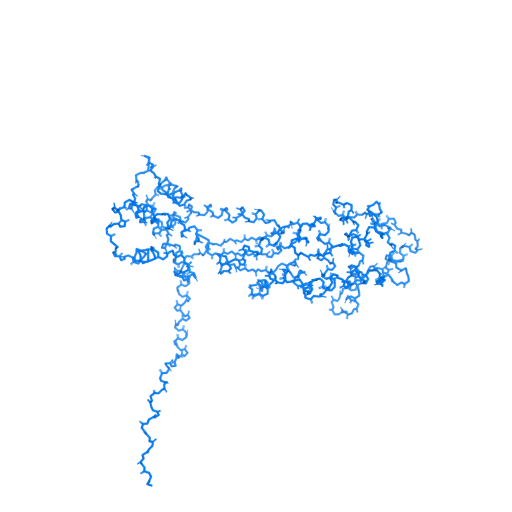 275 ? 3.590 5.662 22.069 1.00 94.62 275 GLU A CA 1
ATOM 2208 C C . GLU A 1 275 ? 3.025 6.963 22.648 1.00 94.62 275 GLU A C 1
ATOM 2210 O O . GLU A 1 275 ? 3.375 7.360 23.768 1.00 94.62 275 GLU A O 1
ATOM 2215 N N . THR A 1 276 ? 2.104 7.616 21.931 1.00 96.50 276 THR A N 1
ATOM 2216 C CA . THR A 1 276 ? 1.503 8.872 22.396 1.00 96.50 276 THR A CA 1
ATOM 2217 C C . THR A 1 276 ? 0.388 8.632 23.418 1.00 96.50 276 THR A C 1
ATOM 2219 O O . THR A 1 276 ? -0.317 7.623 23.387 1.00 96.50 276 THR A O 1
ATOM 2222 N N . ALA A 1 277 ? 0.191 9.586 24.336 1.00 96.38 277 ALA A N 1
ATOM 2223 C CA . ALA A 1 277 ? -0.902 9.527 25.312 1.00 96.38 277 ALA A CA 1
ATOM 2224 C C . ALA A 1 277 ? -2.276 9.447 24.623 1.00 96.38 277 ALA A C 1
ATOM 2226 O O . ALA A 1 277 ? -3.087 8.583 24.952 1.00 96.38 277 ALA A O 1
ATOM 2227 N N . ARG A 1 278 ? -2.480 10.296 23.608 1.00 96.62 278 ARG A N 1
ATOM 2228 C CA . ARG A 1 278 ? -3.684 10.326 22.771 1.00 96.62 278 ARG A CA 1
ATOM 2229 C C . ARG A 1 278 ? -3.919 8.978 22.081 1.00 96.62 278 ARG A C 1
ATOM 2231 O O . ARG A 1 278 ? -5.027 8.448 22.123 1.00 96.62 278 ARG A O 1
ATOM 2238 N N . GLY A 1 279 ? -2.875 8.406 21.476 1.00 97.31 279 GLY A N 1
ATOM 2239 C CA . GLY A 1 279 ? -2.925 7.103 20.817 1.00 97.31 279 GLY A CA 1
ATOM 2240 C C . GLY A 1 279 ? -3.292 5.975 21.769 1.00 97.31 279 GLY A C 1
ATOM 2241 O O . GLY A 1 279 ? -4.197 5.213 21.447 1.00 97.31 279 GLY A O 1
ATOM 2242 N N . ARG A 1 280 ? -2.694 5.916 22.968 1.00 97.44 280 ARG A N 1
ATOM 2243 C CA . ARG A 1 280 ? -3.037 4.899 23.982 1.00 97.44 280 ARG A CA 1
ATOM 2244 C C . ARG A 1 280 ? -4.504 4.953 24.392 1.00 97.44 280 ARG A C 1
ATOM 2246 O O . ARG A 1 280 ? -5.166 3.916 24.419 1.00 97.44 280 ARG A O 1
ATOM 2253 N N . SER A 1 281 ? -5.014 6.151 24.678 1.00 98.06 281 SER A N 1
ATOM 2254 C CA . SER A 1 281 ? -6.421 6.347 25.036 1.00 98.06 281 SER A CA 1
ATOM 2255 C C . SER A 1 281 ? -7.350 5.871 23.916 1.00 98.06 281 SER A C 1
ATOM 2257 O O . SER A 1 281 ? -8.264 5.084 24.164 1.00 98.06 281 SER A O 1
ATOM 2259 N N . MET A 1 282 ? -7.102 6.294 22.669 1.00 98.38 282 MET A N 1
ATOM 2260 C CA . MET A 1 282 ? -7.940 5.916 21.521 1.00 98.38 282 MET A CA 1
ATOM 2261 C C . MET A 1 282 ? -7.811 4.435 21.149 1.00 98.38 282 MET A C 1
ATOM 2263 O O . MET A 1 282 ? -8.814 3.812 20.811 1.00 98.38 282 MET A O 1
ATOM 2267 N N . GLU A 1 283 ? -6.614 3.850 21.248 1.00 98.00 283 GLU A N 1
ATOM 2268 C CA . GLU A 1 283 ? -6.385 2.422 21.015 1.00 98.00 283 GLU A CA 1
ATOM 2269 C C . GLU A 1 283 ? -7.205 1.574 21.998 1.00 98.00 283 GLU A C 1
ATOM 2271 O O . GLU A 1 283 ? -7.890 0.642 21.571 1.00 98.00 283 GLU A O 1
ATOM 2276 N N . LYS A 1 284 ? -7.192 1.918 23.295 1.00 97.94 284 LYS A N 1
ATOM 2277 C CA . LYS A 1 284 ? -7.998 1.221 24.308 1.00 97.94 284 LYS A CA 1
ATOM 2278 C C . LYS A 1 284 ? -9.494 1.414 24.078 1.00 97.94 284 LYS A C 1
ATOM 2280 O O . LYS A 1 284 ? -10.229 0.429 24.095 1.00 97.94 284 LYS A O 1
ATOM 2285 N N . ALA A 1 285 ? -9.938 2.643 23.815 1.00 98.38 285 ALA A N 1
ATOM 2286 C CA . ALA A 1 285 ? -11.344 2.930 23.534 1.00 98.38 285 ALA A CA 1
ATOM 2287 C C . ALA A 1 285 ? -11.872 2.095 22.356 1.00 98.38 285 ALA A C 1
ATOM 2289 O O . ALA A 1 285 ? -12.897 1.423 22.472 1.00 98.38 285 ALA A O 1
ATOM 2290 N N . LEU A 1 286 ? -11.131 2.075 21.245 1.00 98.44 286 LEU A N 1
ATOM 2291 C CA . LEU A 1 286 ? -11.496 1.304 20.060 1.00 98.44 286 LEU A CA 1
ATOM 2292 C C . LEU A 1 286 ? -11.401 -0.205 20.283 1.00 98.44 286 LEU A C 1
ATOM 2294 O O . LEU A 1 286 ? -12.201 -0.929 19.705 1.00 98.44 286 LEU A O 1
ATOM 2298 N N . ALA A 1 287 ? -10.491 -0.692 21.133 1.00 97.31 287 ALA A N 1
ATOM 2299 C CA . ALA A 1 287 ? -10.443 -2.109 21.495 1.00 97.31 287 ALA A CA 1
ATOM 2300 C C . ALA A 1 287 ? -11.741 -2.565 22.178 1.00 97.31 287 ALA A C 1
ATOM 2302 O O . ALA A 1 287 ? -12.303 -3.588 21.797 1.00 97.31 287 ALA A O 1
ATOM 2303 N N . ILE A 1 288 ? -12.248 -1.794 23.146 1.00 97.62 288 ILE A N 1
ATOM 2304 C CA . ILE A 1 288 ? -13.487 -2.140 23.859 1.00 97.62 288 ILE A CA 1
ATOM 2305 C C . ILE A 1 288 ? -14.705 -2.052 22.935 1.00 97.62 288 ILE A C 1
ATOM 2307 O O . ILE A 1 288 ? -15.529 -2.967 22.930 1.00 97.62 288 ILE A O 1
ATOM 2311 N N . ILE A 1 289 ? -14.788 -1.004 22.109 1.00 98.56 289 ILE A N 1
ATOM 2312 C CA . ILE A 1 289 ? -15.838 -0.869 21.088 1.00 98.56 289 ILE A CA 1
ATOM 2313 C C . ILE A 1 289 ? -15.796 -2.054 20.113 1.00 98.56 289 ILE A C 1
ATOM 2315 O O . ILE A 1 289 ? -16.823 -2.685 19.873 1.00 98.56 289 ILE A O 1
ATOM 2319 N N . GLN A 1 290 ? -14.613 -2.392 19.591 1.00 98.12 290 GLN A N 1
ATOM 2320 C CA . GLN A 1 290 ? -14.423 -3.512 18.671 1.00 98.12 290 GLN A CA 1
ATOM 2321 C C . GLN A 1 290 ? -14.887 -4.829 19.293 1.00 98.12 290 GLN A C 1
ATOM 2323 O O . GLN A 1 290 ? -15.689 -5.516 18.672 1.00 98.12 290 GLN A O 1
ATOM 2328 N N . PHE A 1 291 ? -14.463 -5.160 20.519 1.00 97.12 291 PHE A N 1
ATOM 2329 C CA . PHE A 1 291 ? -14.863 -6.416 21.165 1.00 97.12 291 PHE A CA 1
ATOM 2330 C C . PHE A 1 291 ? -16.381 -6.540 21.306 1.00 97.12 291 PHE A C 1
ATOM 2332 O O . PHE A 1 291 ? -16.940 -7.598 21.028 1.00 97.12 291 PHE A O 1
ATOM 2339 N N . LYS A 1 292 ? -17.067 -5.457 21.690 1.00 98.31 292 LYS A N 1
ATOM 2340 C CA . LYS A 1 292 ? -18.533 -5.441 21.800 1.00 98.31 292 LYS A CA 1
ATOM 2341 C C . LYS A 1 292 ? -19.212 -5.708 20.453 1.00 98.31 292 LYS A C 1
ATOM 2343 O O . LYS A 1 292 ? -20.121 -6.532 20.378 1.00 98.31 292 LYS A O 1
ATOM 2348 N N . ILE A 1 293 ? -18.755 -5.050 19.386 1.00 97.94 293 ILE A N 1
ATOM 2349 C CA . ILE A 1 293 ? -19.339 -5.192 18.042 1.00 97.94 293 ILE A CA 1
ATOM 2350 C C . ILE A 1 293 ? -19.016 -6.567 17.435 1.00 97.94 293 ILE A C 1
ATOM 2352 O O . ILE A 1 293 ? -19.888 -7.191 16.829 1.00 97.94 293 ILE A O 1
ATOM 2356 N N . GLU A 1 294 ? -17.794 -7.070 17.612 1.00 96.81 294 GLU A N 1
ATOM 2357 C CA . GLU A 1 294 ? -17.383 -8.394 17.133 1.00 96.81 294 GLU A CA 1
ATOM 2358 C C . GLU A 1 294 ? -18.182 -9.504 17.799 1.00 96.81 294 GLU A C 1
ATOM 2360 O O . GLU A 1 294 ? -18.693 -10.386 17.114 1.00 96.81 294 GLU A O 1
ATOM 2365 N N . GLU A 1 295 ? -18.347 -9.455 19.121 1.00 97.00 295 GLU A N 1
ATOM 2366 C CA . GLU A 1 295 ? -19.161 -10.451 19.802 1.00 97.00 295 GLU A CA 1
ATOM 2367 C C . GLU A 1 295 ? -20.627 -10.409 19.377 1.00 97.00 295 GLU A C 1
ATOM 2369 O O . GLU A 1 295 ? -21.256 -11.462 19.269 1.00 97.00 295 GLU A O 1
ATOM 2374 N N . GLN A 1 296 ? -21.181 -9.215 19.149 1.00 95.94 296 GLN A N 1
ATOM 2375 C CA . GLN A 1 296 ? -22.527 -9.088 18.600 1.00 95.94 296 GLN A CA 1
ATOM 2376 C C . GLN A 1 296 ? -22.598 -9.744 17.215 1.00 95.94 296 GLN A C 1
ATOM 2378 O O . GLN A 1 296 ? -23.471 -10.570 16.978 1.00 95.94 296 GLN A O 1
ATOM 2383 N N . THR A 1 297 ? -21.611 -9.479 16.353 1.00 95.25 297 THR A N 1
ATOM 2384 C CA . THR A 1 297 ? -21.510 -10.084 15.015 1.00 95.25 297 THR A CA 1
ATOM 2385 C C . THR A 1 297 ? -21.435 -11.612 15.082 1.00 95.25 297 THR A C 1
ATOM 2387 O O . THR A 1 297 ? -22.116 -12.290 14.323 1.00 95.25 297 THR A O 1
ATOM 2390 N N . ILE A 1 298 ? -20.638 -12.171 16.000 1.00 96.12 298 ILE A N 1
ATOM 2391 C CA . ILE A 1 298 ? -20.522 -13.626 16.193 1.00 96.12 298 ILE A CA 1
ATOM 2392 C C . ILE A 1 298 ? -21.856 -14.225 16.653 1.00 96.12 298 ILE A C 1
ATOM 2394 O O . ILE A 1 298 ? -22.236 -15.292 16.184 1.00 96.12 298 ILE A O 1
ATOM 2398 N N . ARG A 1 299 ? -22.580 -13.550 17.557 1.00 95.25 299 ARG A N 1
ATOM 2399 C CA . ARG A 1 299 ? -23.904 -14.007 18.010 1.00 95.25 299 ARG A CA 1
ATOM 2400 C C . ARG A 1 299 ? -24.954 -13.936 16.895 1.00 95.25 299 ARG A C 1
ATOM 2402 O O . ARG A 1 299 ? -25.815 -14.810 16.839 1.00 95.25 299 ARG A O 1
ATOM 2409 N N . ASP A 1 300 ? -24.869 -12.935 16.022 1.00 95.75 300 ASP A N 1
ATOM 2410 C CA . ASP A 1 300 ? -25.777 -12.758 14.882 1.00 95.75 300 ASP A CA 1
ATOM 2411 C C . ASP A 1 300 ? -25.488 -13.740 13.731 1.00 95.75 300 ASP A C 1
ATOM 2413 O O . ASP A 1 300 ? -26.386 -14.025 12.938 1.00 95.75 300 ASP A O 1
ATOM 2417 N N . HIS A 1 301 ? -24.270 -14.295 13.680 1.00 95.81 301 HIS A N 1
ATOM 2418 C CA . HIS A 1 301 ? -23.813 -15.256 12.670 1.00 95.81 301 HIS A CA 1
ATOM 2419 C C . HIS A 1 301 ? -23.233 -16.550 13.280 1.00 95.81 301 HIS A C 1
ATOM 2421 O O . HIS A 1 301 ? -22.023 -16.800 13.178 1.00 95.81 301 HIS A O 1
ATOM 2427 N N . PRO A 1 302 ? -24.065 -17.409 13.905 1.00 95.31 302 PRO A N 1
ATOM 2428 C CA . PRO A 1 302 ? -23.618 -18.686 14.469 1.00 95.31 302 PRO A CA 1
ATOM 2429 C C . PRO A 1 302 ? -22.935 -19.616 13.453 1.00 95.31 302 PRO A C 1
ATOM 2431 O O . PRO A 1 302 ? -22.113 -20.448 13.825 1.00 95.31 302 PRO A O 1
ATOM 2434 N N . GLU A 1 303 ? -23.224 -19.465 12.157 1.00 97.12 303 GLU A N 1
ATOM 2435 C CA . GLU A 1 303 ? -22.598 -20.229 11.073 1.00 97.12 303 GLU A CA 1
ATOM 2436 C C . GLU A 1 303 ? -21.076 -20.046 10.965 1.00 97.12 303 GLU A C 1
ATOM 2438 O O . GLU A 1 303 ? -20.417 -20.823 10.276 1.00 97.12 303 GLU A O 1
ATOM 2443 N N . TYR A 1 304 ? -20.501 -19.038 11.630 1.00 94.12 304 TYR A N 1
ATOM 2444 C CA . TYR A 1 304 ? -19.051 -18.860 11.696 1.00 94.12 304 TYR A CA 1
ATOM 2445 C C . TYR A 1 304 ? -18.361 -19.804 12.692 1.00 94.12 304 TYR A C 1
ATOM 2447 O O . TYR A 1 304 ? -17.136 -19.909 12.647 1.00 94.12 304 TYR A O 1
ATOM 2455 N N . GLU A 1 305 ? -19.104 -20.475 13.582 1.00 96.56 305 GLU A N 1
ATOM 2456 C CA . GLU A 1 305 ? -18.562 -21.400 14.597 1.00 96.56 305 GLU A CA 1
ATOM 2457 C C . GLU A 1 305 ? -17.494 -20.737 15.503 1.00 96.56 305 GLU A C 1
ATOM 2459 O O . GLU A 1 305 ? -16.460 -21.313 15.866 1.00 96.56 305 GLU A O 1
ATOM 2464 N N . MET A 1 306 ? -17.719 -19.463 15.850 1.00 96.38 306 MET A N 1
ATOM 2465 C CA . MET A 1 306 ? -16.775 -18.609 16.586 1.00 96.38 306 MET A CA 1
ATOM 2466 C C . MET A 1 306 ? -17.156 -18.372 18.055 1.00 96.38 306 MET A C 1
ATOM 2468 O O . MET A 1 306 ? -16.555 -17.521 18.711 1.00 96.38 306 MET A O 1
ATOM 2472 N N . GLU A 1 307 ? -18.085 -19.130 18.634 1.00 94.62 307 GLU A N 1
ATOM 2473 C CA . GLU A 1 307 ? -18.582 -18.927 20.006 1.00 94.62 307 GLU A CA 1
ATOM 2474 C C . GLU A 1 307 ? -17.468 -19.022 21.060 1.00 94.62 307 GLU A C 1
ATOM 2476 O O . GLU A 1 307 ? -17.519 -18.377 22.108 1.00 94.62 307 GLU A O 1
ATOM 2481 N N . SER A 1 308 ? -16.403 -19.774 20.765 1.00 95.00 308 SER A N 1
ATOM 2482 C CA . SER A 1 308 ? -15.199 -19.851 21.605 1.00 95.00 308 SER A CA 1
ATOM 2483 C C . SER A 1 308 ? -14.483 -18.502 21.794 1.00 95.00 308 SER A C 1
ATOM 2485 O O . SER A 1 308 ? -13.700 -18.348 22.737 1.00 95.00 308 SER A O 1
ATOM 2487 N N . ARG A 1 309 ? -14.755 -17.523 20.921 1.00 93.69 309 ARG A N 1
ATOM 2488 C CA . ARG A 1 309 ? -14.210 -16.159 20.950 1.00 93.69 309 ARG A CA 1
ATOM 2489 C C . ARG A 1 309 ? -15.049 -15.180 21.771 1.00 93.69 309 ARG A C 1
ATOM 2491 O O . ARG A 1 309 ? -14.579 -14.070 21.992 1.00 93.69 309 ARG A O 1
ATOM 2498 N N . LEU A 1 310 ? -16.214 -15.585 22.281 1.00 95.19 310 LEU A N 1
ATOM 2499 C CA . LEU A 1 310 ? -17.004 -14.773 23.209 1.00 95.19 310 LEU A CA 1
ATOM 2500 C C . LEU A 1 310 ? -16.334 -14.769 24.603 1.00 95.19 310 LEU A C 1
ATOM 2502 O O . LEU A 1 310 ? -16.211 -15.804 25.275 1.00 95.19 310 LEU A O 1
ATOM 2506 N N . TRP A 1 311 ? -15.855 -13.600 25.022 1.00 95.00 311 TRP A N 1
ATOM 2507 C CA . TRP A 1 311 ? -15.048 -13.350 26.218 1.00 95.00 311 TRP A CA 1
ATOM 2508 C C . TRP A 1 311 ? -15.616 -12.291 27.171 1.00 95.00 311 TRP A C 1
ATOM 2510 O O . TRP A 1 311 ? -15.269 -12.326 28.350 1.00 95.00 311 TRP A O 1
ATOM 2520 N N . LEU A 1 312 ? -16.486 -11.386 26.727 1.00 96.62 312 LEU A N 1
ATOM 2521 C CA . LEU A 1 312 ? -17.005 -10.273 27.524 1.00 96.62 312 LEU A CA 1
ATOM 2522 C C . LEU A 1 312 ? -17.809 -10.754 28.736 1.00 96.62 312 LEU A C 1
ATOM 2524 O O . LEU A 1 312 ? -17.628 -10.223 29.829 1.00 96.62 312 LEU A O 1
ATOM 2528 N N . ASP A 1 313 ? -18.607 -11.815 28.590 1.00 95.56 313 ASP A N 1
ATOM 2529 C CA . ASP A 1 313 ? -19.338 -12.424 29.713 1.00 95.56 313 ASP A CA 1
ATOM 2530 C C . ASP A 1 313 ? -18.381 -13.025 30.760 1.00 95.56 313 ASP A C 1
ATOM 2532 O O . ASP A 1 313 ? -18.577 -12.877 31.971 1.00 95.56 313 ASP A O 1
ATOM 2536 N N . LYS A 1 314 ? -17.285 -13.652 30.306 1.00 94.50 314 LYS A N 1
ATOM 2537 C CA . LYS A 1 314 ? -16.239 -14.194 31.192 1.00 94.50 314 LYS A CA 1
ATOM 2538 C C . LYS A 1 314 ? -15.499 -13.068 31.909 1.00 94.50 314 LYS A C 1
ATOM 2540 O O . LYS A 1 314 ? -15.304 -13.145 33.122 1.00 94.50 314 LYS A O 1
ATOM 2545 N N . LEU A 1 315 ? -15.129 -12.017 31.177 1.00 95.19 315 LEU A N 1
ATOM 2546 C CA . LEU A 1 315 ? -14.480 -10.828 31.719 1.00 95.19 315 LEU A CA 1
ATOM 2547 C C . LEU A 1 315 ? -15.364 -10.162 32.781 1.00 95.19 315 LEU A C 1
ATOM 2549 O O . LEU A 1 315 ? -14.891 -9.900 33.884 1.00 95.19 315 LEU A O 1
ATOM 2553 N N . ALA A 1 316 ? -16.656 -9.971 32.503 1.00 95.44 316 ALA A N 1
ATOM 2554 C CA . ALA A 1 316 ? -17.611 -9.425 33.464 1.00 95.44 316 ALA A CA 1
ATOM 2555 C C . ALA A 1 316 ? -17.704 -10.282 34.736 1.00 95.44 316 ALA A C 1
ATOM 2557 O O . ALA A 1 316 ? -17.683 -9.745 35.844 1.00 95.44 316 ALA A O 1
ATOM 2558 N N . GLY A 1 317 ? -17.727 -11.614 34.608 1.00 95.56 317 GLY A N 1
ATOM 2559 C CA . GLY A 1 317 ? -17.681 -12.529 35.754 1.00 95.56 317 GLY A CA 1
ATOM 2560 C C . GLY A 1 317 ? -16.396 -12.409 36.589 1.00 95.56 317 GLY A C 1
ATOM 2561 O O . GLY A 1 317 ? -16.446 -12.420 37.825 1.00 95.56 317 GLY A O 1
ATOM 2562 N N . MET A 1 318 ? -15.239 -12.246 35.941 1.00 95.25 318 MET A N 1
ATOM 2563 C CA . MET A 1 318 ? -13.960 -12.012 36.627 1.00 95.25 318 MET A CA 1
ATOM 2564 C C . MET A 1 318 ? -13.956 -10.674 37.376 1.00 95.25 318 MET A C 1
ATOM 2566 O O . MET A 1 318 ? -13.561 -10.637 38.540 1.00 95.25 318 MET A O 1
ATOM 2570 N N . LEU A 1 319 ? -14.463 -9.606 36.751 1.00 94.62 319 LEU A N 1
ATOM 2571 C CA . LEU A 1 319 ? -14.580 -8.279 37.363 1.00 94.62 319 LEU A CA 1
ATOM 2572 C C . LEU A 1 319 ? -15.545 -8.289 38.562 1.00 94.62 319 LEU A C 1
ATOM 2574 O O . LEU A 1 319 ? -15.176 -7.807 39.631 1.00 94.62 319 LEU A O 1
ATOM 2578 N N . LYS A 1 320 ? -16.731 -8.912 38.438 1.00 94.38 320 LYS A N 1
ATOM 2579 C CA . LYS A 1 320 ? -17.702 -9.068 39.547 1.00 94.38 320 LYS A CA 1
ATOM 2580 C C . LYS A 1 320 ? -17.111 -9.812 40.745 1.00 94.38 320 LYS A C 1
ATOM 2582 O O . LYS A 1 320 ? -17.417 -9.486 41.887 1.00 94.38 320 LYS A O 1
ATOM 2587 N N . SER A 1 321 ? -16.299 -10.838 40.489 1.00 94.12 321 SER A N 1
ATOM 2588 C CA . SER A 1 321 ? -15.719 -11.685 41.540 1.00 94.12 321 SER A CA 1
ATOM 2589 C C . SER A 1 321 ? -14.402 -11.157 42.117 1.00 94.12 321 SER A C 1
ATOM 2591 O O . SER A 1 321 ? -13.884 -11.752 43.061 1.00 94.12 321 SER A O 1
ATOM 2593 N N . GLY A 1 322 ? -13.840 -10.083 41.552 1.00 92.44 322 GLY A N 1
ATOM 2594 C CA . GLY A 1 322 ? -12.529 -9.550 41.935 1.00 92.44 322 GLY A CA 1
ATOM 2595 C C . GLY A 1 322 ? -11.340 -10.438 41.539 1.00 92.44 322 GLY A C 1
ATOM 2596 O O . GLY A 1 322 ? -10.210 -10.145 41.918 1.00 92.44 322 GLY A O 1
ATOM 2597 N N . LYS A 1 323 ? -11.555 -11.514 40.769 1.00 93.56 323 LYS A N 1
ATOM 2598 C CA . LYS A 1 323 ? -10.509 -12.459 40.334 1.00 93.56 323 LYS A CA 1
ATOM 2599 C C . LYS A 1 323 ? -9.769 -11.943 39.096 1.00 93.56 323 LYS A C 1
ATOM 2601 O O . LYS A 1 323 ? -9.792 -12.570 38.038 1.00 93.56 323 LYS A O 1
ATOM 2606 N N . THR A 1 324 ? -9.132 -10.781 39.217 1.00 92.50 324 THR A N 1
ATOM 2607 C CA . THR A 1 324 ? -8.501 -10.062 38.094 1.00 92.50 324 THR A CA 1
ATOM 2608 C C . THR A 1 324 ? -6.993 -10.294 37.972 1.00 92.50 324 THR A C 1
ATOM 2610 O O . THR A 1 324 ? -6.353 -9.667 37.139 1.00 92.50 324 THR A O 1
ATOM 2613 N N . GLU A 1 325 ? -6.413 -11.191 38.774 1.00 89.69 325 GLU A N 1
ATOM 2614 C CA . GLU A 1 325 ? -4.959 -11.435 38.862 1.00 89.69 325 GLU A CA 1
ATOM 2615 C C . GLU A 1 325 ? -4.309 -11.843 37.527 1.00 89.69 325 GLU A C 1
ATOM 2617 O O . GLU A 1 325 ? -3.133 -11.574 37.304 1.00 89.69 325 GLU A O 1
ATOM 2622 N N . GLY A 1 326 ? -5.070 -12.481 36.632 1.00 88.62 326 GLY A N 1
ATOM 2623 C CA . GLY A 1 326 ? -4.600 -12.889 35.304 1.00 88.62 326 GLY A CA 1
ATOM 2624 C C . GLY A 1 326 ? -4.815 -11.855 34.194 1.00 88.62 326 GLY A C 1
ATOM 2625 O O . GLY A 1 326 ? -4.440 -12.122 33.053 1.00 88.62 326 GLY A O 1
ATOM 2626 N N . LEU A 1 327 ? -5.449 -10.714 34.484 1.00 91.56 327 LEU A N 1
ATOM 2627 C CA . LEU A 1 327 ? -5.716 -9.680 33.486 1.00 91.56 327 LEU A CA 1
ATOM 2628 C C . LEU A 1 327 ? -4.531 -8.717 33.383 1.00 91.56 327 LEU A C 1
ATOM 2630 O O . LEU A 1 327 ? -3.934 -8.326 34.382 1.00 91.56 327 LEU A O 1
ATOM 2634 N N . ASN A 1 328 ? -4.209 -8.308 32.158 1.00 91.12 328 ASN A N 1
ATOM 2635 C CA . ASN A 1 328 ? -3.171 -7.310 31.894 1.00 91.12 328 ASN A CA 1
ATOM 2636 C C . ASN A 1 328 ? -3.680 -5.862 32.010 1.00 91.12 328 ASN A C 1
ATOM 2638 O O . ASN A 1 328 ? -2.867 -4.944 32.057 1.00 91.12 328 ASN A O 1
ATOM 2642 N N . ASP A 1 329 ? -4.998 -5.674 32.056 1.00 91.81 329 ASP A N 1
ATOM 2643 C CA . ASP A 1 329 ? -5.690 -4.415 32.310 1.00 91.81 329 ASP A CA 1
ATOM 2644 C C . ASP A 1 329 ? -6.944 -4.715 33.144 1.00 91.81 329 ASP A C 1
ATOM 2646 O O . ASP A 1 329 ? -7.554 -5.778 33.007 1.00 91.81 329 ASP A O 1
ATOM 2650 N N . ASN A 1 330 ? -7.318 -3.804 34.034 1.00 89.94 330 ASN A N 1
ATOM 2651 C CA . ASN A 1 330 ? -8.472 -3.930 34.922 1.00 89.94 330 ASN A CA 1
ATOM 2652 C C . ASN A 1 330 ? -9.390 -2.694 34.911 1.00 89.94 330 ASN A C 1
ATOM 2654 O O . ASN A 1 330 ? -10.377 -2.660 35.647 1.00 89.94 330 ASN A O 1
ATOM 2658 N N . HIS A 1 331 ? -9.100 -1.688 34.083 1.00 93.00 331 HIS A N 1
ATOM 2659 C CA . HIS A 1 331 ? -9.872 -0.455 34.008 1.00 93.00 331 HIS A CA 1
ATOM 2660 C C . HIS A 1 331 ? -10.796 -0.460 32.782 1.00 93.00 331 HIS A C 1
ATOM 2662 O O . HIS A 1 331 ? -10.400 -0.055 31.688 1.00 93.00 331 HIS A O 1
ATOM 2668 N N . PHE A 1 332 ? -12.044 -0.899 32.973 1.00 95.31 332 PHE A N 1
ATOM 2669 C CA . PHE A 1 332 ? -13.055 -1.012 31.912 1.00 95.31 332 PHE A CA 1
ATOM 2670 C C . PHE A 1 332 ? -14.362 -0.269 32.260 1.00 95.31 332 PHE A C 1
ATOM 2672 O O . PHE A 1 332 ? -15.402 -0.905 32.426 1.00 95.31 332 PHE A O 1
ATOM 2679 N N . PRO A 1 333 ? -14.345 1.073 32.378 1.00 95.88 333 PRO A N 1
ATOM 2680 C CA . PRO A 1 333 ? -15.481 1.858 32.875 1.00 95.88 333 PRO A CA 1
ATOM 2681 C C . PRO A 1 333 ? -16.757 1.769 32.023 1.00 95.88 333 PRO A C 1
ATOM 2683 O O . PRO A 1 333 ? -17.832 2.098 32.515 1.00 95.88 333 PRO A O 1
ATOM 2686 N N . THR A 1 334 ? -16.668 1.326 30.766 1.00 97.00 334 THR A N 1
ATOM 2687 C CA . THR A 1 334 ? -17.823 1.197 29.861 1.00 97.00 334 THR A CA 1
ATOM 2688 C C . THR A 1 334 ? -18.396 -0.219 29.783 1.00 97.00 334 THR A C 1
ATOM 2690 O O . THR A 1 334 ? -19.378 -0.433 29.069 1.00 97.00 334 THR A O 1
ATOM 2693 N N . ILE A 1 335 ? -17.803 -1.204 30.468 1.00 96.44 335 ILE A N 1
ATOM 2694 C CA . ILE A 1 335 ? -18.345 -2.566 30.514 1.00 96.44 335 ILE A CA 1
ATOM 2695 C C . ILE A 1 335 ? -19.415 -2.626 31.604 1.00 96.44 335 ILE A C 1
ATOM 2697 O O . ILE A 1 335 ? -19.117 -2.624 32.797 1.00 96.44 335 ILE A O 1
ATOM 2701 N N . ASP A 1 336 ? -20.674 -2.708 31.177 1.00 95.19 336 ASP A N 1
ATOM 2702 C CA . ASP A 1 336 ? -21.800 -3.006 32.057 1.00 95.19 336 ASP A CA 1
ATOM 2703 C C . ASP A 1 336 ? -21.746 -4.481 32.467 1.00 95.19 336 ASP A C 1
ATOM 2705 O O . ASP A 1 336 ? -21.853 -5.374 31.630 1.00 95.19 336 ASP A O 1
ATOM 2709 N N . LEU A 1 337 ? -21.580 -4.754 33.758 1.00 94.75 337 LEU A N 1
ATOM 2710 C CA . LEU A 1 337 ? -21.384 -6.116 34.248 1.00 94.75 337 LEU A CA 1
ATOM 2711 C C . LEU A 1 337 ? -22.624 -7.014 34.058 1.00 94.75 337 LEU A C 1
ATOM 2713 O O . LEU A 1 337 ? -22.488 -8.237 34.077 1.00 94.75 337 LEU A O 1
ATOM 2717 N N . GLU A 1 338 ? -23.820 -6.449 33.879 1.00 95.12 338 GLU A N 1
ATOM 2718 C CA . GLU A 1 338 ? -25.038 -7.214 33.565 1.00 95.12 338 GLU A CA 1
ATOM 2719 C C . GLU A 1 338 ? -25.275 -7.364 32.058 1.00 95.12 338 GLU A C 1
ATOM 2721 O O . GLU A 1 338 ? -26.070 -8.196 31.626 1.00 95.12 338 GLU A O 1
ATOM 2726 N N . SER A 1 339 ? -24.611 -6.558 31.233 1.00 94.75 339 SER A N 1
ATOM 2727 C CA . SER A 1 339 ? -24.763 -6.576 29.775 1.00 94.75 339 SER A CA 1
ATOM 2728 C C . SER A 1 339 ? -23.460 -6.149 29.093 1.00 94.75 339 SER A C 1
ATOM 2730 O O . SER A 1 339 ? -23.406 -5.084 28.472 1.00 94.75 339 SER A O 1
ATOM 2732 N N . PRO A 1 340 ? -22.390 -6.960 29.190 1.00 95.94 340 PRO A N 1
ATOM 2733 C CA . PRO A 1 340 ? -21.035 -6.505 28.874 1.00 95.94 340 PRO A CA 1
ATOM 2734 C C . PRO A 1 340 ? -20.797 -6.268 27.379 1.00 95.94 340 PRO A C 1
ATOM 2736 O O . PRO A 1 340 ? -19.932 -5.470 27.022 1.00 95.94 340 PRO A O 1
ATOM 2739 N N . GLY A 1 341 ? -21.602 -6.891 26.510 1.00 94.75 341 GLY A N 1
ATOM 2740 C CA . GLY A 1 341 ? -21.610 -6.649 25.062 1.00 94.75 341 GLY A CA 1
ATOM 2741 C C . GLY A 1 341 ? -22.314 -5.359 24.622 1.00 94.75 341 GLY A C 1
ATOM 2742 O O . GLY A 1 341 ? -22.216 -4.981 23.459 1.00 94.75 341 GLY A O 1
ATOM 2743 N N . ARG A 1 342 ? -23.027 -4.659 25.515 1.00 96.50 342 ARG A N 1
ATOM 2744 C CA . ARG A 1 342 ? -23.803 -3.469 25.145 1.00 96.50 342 ARG A CA 1
ATOM 2745 C C . ARG A 1 342 ? -22.894 -2.250 24.956 1.00 96.50 342 ARG A C 1
ATOM 2747 O O . ARG A 1 342 ? -22.131 -1.887 25.857 1.00 96.50 342 ARG A O 1
ATOM 2754 N N . LEU A 1 343 ? -23.015 -1.583 23.808 1.00 97.88 343 LEU A N 1
ATOM 2755 C CA . LEU A 1 343 ? -22.399 -0.273 23.586 1.00 97.88 343 LEU A CA 1
ATOM 2756 C C . LEU A 1 343 ? -23.078 0.787 24.462 1.00 97.88 343 LEU A C 1
ATOM 2758 O O . LEU A 1 343 ? -24.305 0.823 24.582 1.00 97.88 343 LEU A O 1
ATOM 2762 N N . THR A 1 344 ? -22.285 1.659 25.076 1.00 98.25 344 THR A N 1
ATOM 2763 C CA . THR A 1 344 ? -22.804 2.868 25.725 1.00 98.25 344 THR A CA 1
ATOM 2764 C C . THR A 1 344 ? -23.268 3.877 24.670 1.00 98.25 344 THR A C 1
ATOM 2766 O O . THR A 1 344 ? -22.914 3.769 23.497 1.00 98.25 344 THR A O 1
ATOM 2769 N N . GLY A 1 345 ? -24.043 4.889 25.075 1.00 98.25 345 GLY A N 1
ATOM 2770 C CA . GLY A 1 345 ? -24.464 5.955 24.156 1.00 98.25 345 GLY A CA 1
ATOM 2771 C C . GLY A 1 345 ? -23.279 6.684 23.509 1.00 98.25 345 GLY A C 1
ATOM 2772 O O . GLY A 1 345 ? -23.276 6.882 22.300 1.00 98.25 345 GLY A O 1
ATOM 2773 N N . GLU A 1 346 ? -22.236 6.998 24.287 1.00 98.06 346 GLU A N 1
ATOM 2774 C CA . GLU A 1 346 ? -21.026 7.652 23.766 1.00 98.06 346 GLU A CA 1
ATOM 2775 C C . GLU A 1 346 ? -20.227 6.725 22.826 1.00 98.06 346 GLU A C 1
ATOM 2777 O O . GLU A 1 346 ? -19.739 7.175 21.792 1.00 98.06 346 GLU A O 1
ATOM 2782 N N . GLU A 1 347 ? -20.136 5.420 23.121 1.00 98.56 347 GLU A N 1
ATOM 2783 C CA . GLU A 1 347 ? -19.506 4.442 22.215 1.00 98.56 347 GLU A CA 1
ATOM 2784 C C . GLU A 1 347 ? -20.278 4.311 20.892 1.00 98.56 347 GLU A C 1
ATOM 2786 O O . GLU A 1 347 ? -19.670 4.250 19.821 1.00 98.56 347 GLU A O 1
ATOM 2791 N N . GLN A 1 348 ? -21.615 4.304 20.960 1.00 98.44 348 GLN A N 1
ATOM 2792 C CA . GLN A 1 348 ? -22.497 4.260 19.794 1.00 98.44 348 GLN A CA 1
ATOM 2793 C C . GLN A 1 348 ? -22.304 5.503 18.915 1.00 98.44 348 GLN A C 1
ATOM 2795 O O . GLN A 1 348 ? -22.117 5.401 17.706 1.00 98.44 348 GLN A O 1
ATOM 2800 N N . GLU A 1 349 ? -22.247 6.677 19.539 1.00 98.38 349 GLU A N 1
ATOM 2801 C CA . GLU A 1 349 ? -21.980 7.940 18.864 1.00 98.38 349 GLU A CA 1
ATOM 2802 C C . GLU A 1 349 ? -20.608 7.994 18.179 1.00 98.38 349 GLU A C 1
ATOM 2804 O O . GLU A 1 349 ? -20.489 8.618 17.120 1.00 98.38 349 GLU A O 1
ATOM 2809 N N . VAL A 1 350 ? -19.573 7.396 18.778 1.00 98.62 350 VAL A N 1
ATOM 2810 C CA . VAL A 1 350 ? -18.231 7.313 18.182 1.00 98.62 350 VAL A CA 1
ATOM 2811 C C . VAL A 1 350 ? -18.239 6.396 16.965 1.00 98.62 350 VAL A C 1
ATOM 2813 O O . VAL A 1 350 ? -17.723 6.784 15.920 1.00 98.62 350 VAL A O 1
ATOM 2816 N N . ILE A 1 351 ? -18.822 5.196 17.064 1.00 98.50 351 ILE A N 1
ATOM 2817 C CA . ILE A 1 351 ? -18.814 4.272 15.925 1.00 98.50 351 ILE A CA 1
ATOM 2818 C C . ILE A 1 351 ? -19.690 4.773 14.773 1.00 98.50 351 ILE A C 1
ATOM 2820 O O . ILE A 1 351 ? -19.288 4.632 13.623 1.00 98.50 351 ILE A O 1
ATOM 2824 N N . ASP A 1 352 ? -20.837 5.400 15.052 1.00 98.50 352 ASP A N 1
ATOM 2825 C CA . ASP A 1 352 ? -21.706 5.962 14.010 1.00 98.50 352 ASP A CA 1
ATOM 2826 C C . ASP A 1 352 ? -21.024 7.112 13.258 1.00 98.50 352 ASP A C 1
ATOM 2828 O O . ASP A 1 352 ? -21.117 7.193 12.034 1.00 98.50 352 ASP A O 1
ATOM 2832 N N . ASP A 1 353 ? -20.282 7.958 13.977 1.00 98.56 353 ASP A N 1
ATOM 2833 C CA . ASP A 1 353 ? -19.469 9.018 13.379 1.00 98.56 353 ASP A CA 1
ATOM 2834 C C . ASP A 1 353 ? -18.372 8.441 12.471 1.00 98.56 353 ASP A C 1
ATOM 2836 O O . ASP A 1 353 ? -18.240 8.847 11.317 1.00 98.56 353 ASP A O 1
ATOM 2840 N N . LEU A 1 354 ? -17.640 7.424 12.940 1.00 98.44 354 LEU A N 1
ATOM 2841 C CA . LEU A 1 354 ? -16.633 6.747 12.122 1.00 98.44 354 LEU A CA 1
ATOM 2842 C C . LEU A 1 354 ? -17.252 6.073 10.890 1.00 98.44 354 LEU A C 1
ATOM 2844 O O . LEU A 1 354 ? -16.682 6.165 9.806 1.00 98.44 354 LEU A O 1
ATOM 2848 N N . VAL A 1 355 ? -18.416 5.431 11.020 1.00 98.56 355 VAL A N 1
ATOM 2849 C CA . VAL A 1 355 ? -19.136 4.839 9.881 1.00 98.56 355 VAL A CA 1
ATOM 2850 C C . VAL A 1 355 ? -19.434 5.891 8.824 1.00 98.56 355 VAL A C 1
ATOM 2852 O O . VAL A 1 355 ? -19.058 5.687 7.670 1.00 98.56 355 VAL A O 1
ATOM 2855 N N . GLU A 1 356 ? -20.033 7.018 9.211 1.00 98.38 356 GLU A N 1
ATOM 2856 C CA . GLU A 1 356 ? -20.342 8.109 8.283 1.00 98.38 356 GLU A CA 1
ATOM 2857 C C . GLU A 1 356 ? -19.076 8.619 7.585 1.00 98.38 356 GLU A C 1
ATOM 2859 O O . GLU A 1 356 ? -19.049 8.789 6.362 1.00 98.38 356 GLU A O 1
ATOM 2864 N N . GLN A 1 357 ? -17.986 8.791 8.336 1.00 98.38 357 GLN A N 1
ATOM 2865 C CA . GLN A 1 357 ? -16.709 9.194 7.764 1.00 98.38 357 GLN A CA 1
ATOM 2866 C C . GLN A 1 357 ? -16.196 8.171 6.742 1.00 98.38 357 GLN A C 1
ATOM 2868 O O . GLN A 1 357 ? -15.843 8.563 5.634 1.00 98.38 357 GLN A O 1
ATOM 2873 N N . PHE A 1 358 ? -16.172 6.870 7.049 1.00 97.94 358 PHE A N 1
ATOM 2874 C CA . PHE A 1 358 ? -15.668 5.844 6.124 1.00 97.94 358 PHE A CA 1
ATOM 2875 C C . PHE A 1 358 ? -16.492 5.760 4.832 1.00 97.94 358 PHE A C 1
ATOM 2877 O O . PHE A 1 358 ? -15.908 5.751 3.743 1.00 97.94 358 PHE A O 1
ATOM 2884 N N . ILE A 1 359 ? -17.825 5.751 4.932 1.00 97.00 359 ILE A N 1
ATOM 2885 C CA . ILE A 1 359 ? -18.714 5.585 3.769 1.00 97.00 359 ILE A CA 1
ATOM 2886 C C . ILE A 1 359 ? -18.824 6.846 2.903 1.00 97.00 359 ILE A C 1
ATOM 2888 O O . ILE A 1 359 ? -19.261 6.764 1.759 1.00 97.00 359 ILE A O 1
ATOM 2892 N N . THR A 1 360 ? -18.433 8.018 3.408 1.00 96.94 360 THR A N 1
ATOM 2893 C CA . THR A 1 360 ? -18.442 9.271 2.630 1.00 96.94 360 THR A CA 1
ATOM 2894 C C . THR A 1 360 ? -17.045 9.724 2.191 1.00 96.94 360 THR A C 1
ATOM 2896 O O . THR A 1 360 ? -16.909 10.668 1.397 1.00 96.94 360 THR A O 1
ATOM 2899 N N . ASN A 1 361 ? -15.980 9.043 2.635 1.00 97.12 361 ASN A N 1
ATOM 2900 C CA . ASN A 1 361 ? -14.602 9.447 2.367 1.00 97.12 361 ASN A CA 1
ATOM 2901 C C . ASN A 1 361 ? -14.177 9.200 0.909 1.00 97.12 361 ASN A C 1
ATOM 2903 O O . ASN A 1 361 ? -13.596 8.176 0.540 1.00 97.12 361 ASN A O 1
ATOM 2907 N N . LYS A 1 362 ? -14.345 10.229 0.074 1.00 95.12 362 LYS A N 1
ATOM 2908 C CA . LYS A 1 362 ? -13.938 10.217 -1.343 1.00 95.12 362 LYS A CA 1
ATOM 2909 C C . LYS A 1 362 ? -12.439 9.999 -1.571 1.00 95.12 362 LYS A C 1
ATOM 2911 O O . LYS A 1 362 ? -12.045 9.693 -2.697 1.00 95.12 362 LYS A O 1
ATOM 2916 N N . ARG A 1 363 ? -11.566 10.271 -0.592 1.00 93.94 363 ARG A N 1
ATOM 2917 C CA . ARG A 1 363 ? -10.114 10.046 -0.740 1.00 93.94 363 ARG A CA 1
ATOM 2918 C C . ARG A 1 363 ? -9.788 8.577 -0.544 1.00 93.94 363 ARG A C 1
ATOM 2920 O O . ARG A 1 363 ? -9.083 8.020 -1.380 1.00 93.94 363 ARG A O 1
ATOM 2927 N N . LEU A 1 364 ? -10.334 7.970 0.506 1.00 94.69 364 LEU A N 1
ATOM 2928 C CA . LEU A 1 364 ? -10.208 6.542 0.758 1.00 94.69 364 LEU A CA 1
ATOM 2929 C C . LEU A 1 364 ? -10.813 5.734 -0.394 1.00 94.69 364 LEU A C 1
ATOM 2931 O O . LEU A 1 364 ? -10.133 4.878 -0.949 1.00 94.69 364 LEU A O 1
ATOM 2935 N N . MET A 1 365 ? -12.029 6.077 -0.831 1.00 92.75 365 MET A N 1
ATOM 2936 C CA . MET A 1 365 ? -12.690 5.399 -1.953 1.00 92.75 365 MET A CA 1
ATOM 2937 C C . MET A 1 365 ? -11.852 5.416 -3.234 1.00 92.75 365 MET A C 1
ATOM 2939 O O . MET A 1 365 ? -11.701 4.383 -3.870 1.00 92.75 365 MET A O 1
ATOM 2943 N N . ARG A 1 366 ? -11.233 6.554 -3.581 1.00 91.56 366 ARG A N 1
ATOM 2944 C CA . ARG A 1 366 ? -10.338 6.650 -4.750 1.00 91.56 366 ARG A CA 1
ATOM 2945 C C . ARG A 1 366 ? -9.090 5.777 -4.636 1.00 91.56 366 ARG A C 1
ATOM 2947 O O . ARG A 1 366 ? -8.563 5.338 -5.650 1.00 91.56 366 ARG A O 1
ATOM 2954 N N . LEU A 1 367 ? -8.579 5.563 -3.424 1.00 91.12 367 LEU A N 1
ATOM 2955 C CA . LEU A 1 367 ? -7.452 4.655 -3.208 1.00 91.12 367 LEU A CA 1
ATOM 2956 C C . LEU A 1 367 ? -7.907 3.199 -3.357 1.00 91.12 367 LEU A C 1
ATOM 2958 O O . LEU A 1 367 ? -7.271 2.429 -4.070 1.00 91.12 367 LEU A O 1
ATOM 2962 N N . LEU A 1 368 ? -9.027 2.840 -2.730 1.00 92.56 368 LEU A N 1
ATOM 2963 C CA . LEU A 1 368 ? -9.547 1.472 -2.730 1.00 92.56 368 LEU A CA 1
ATOM 2964 C C . LEU A 1 368 ? -10.181 1.057 -4.065 1.00 92.56 368 LEU A C 1
ATOM 2966 O O . LEU A 1 368 ? -10.214 -0.130 -4.365 1.00 92.56 368 LEU A O 1
ATOM 2970 N N . GLU A 1 369 ? -10.618 1.995 -4.908 1.00 91.00 369 GLU A N 1
ATOM 2971 C CA . GLU A 1 369 ? -11.110 1.716 -6.268 1.00 91.00 369 GLU A CA 1
ATOM 2972 C C . GLU A 1 369 ? -10.104 0.879 -7.077 1.00 91.00 369 GLU A C 1
ATOM 2974 O O . GLU A 1 369 ? -10.475 -0.022 -7.834 1.00 91.00 369 GLU A O 1
ATOM 2979 N N . TYR A 1 370 ? -8.807 1.121 -6.870 1.00 88.25 370 TYR A N 1
ATOM 2980 C CA . TYR A 1 370 ? -7.752 0.318 -7.476 1.00 88.25 370 TYR A CA 1
ATOM 2981 C C . TYR A 1 370 ? -7.804 -1.150 -7.023 1.00 88.25 370 TYR A C 1
ATOM 2983 O O . TYR A 1 370 ? -7.670 -2.052 -7.847 1.00 88.25 370 TYR A O 1
ATOM 2991 N N . PHE A 1 371 ? -8.059 -1.398 -5.737 1.00 89.62 371 PHE A N 1
ATOM 2992 C CA . PHE A 1 371 ? -8.178 -2.748 -5.187 1.00 89.62 371 PHE A CA 1
ATOM 2993 C C . PHE A 1 371 ? -9.397 -3.467 -5.753 1.00 89.62 371 PHE A C 1
ATOM 2995 O O . PHE A 1 371 ? -9.255 -4.575 -6.254 1.00 89.62 371 PHE A O 1
ATOM 3002 N N . PHE A 1 372 ? -10.562 -2.818 -5.783 1.00 86.25 372 PHE A N 1
ATOM 3003 C CA . PHE A 1 372 ? -11.778 -3.422 -6.339 1.00 86.25 372 PHE A CA 1
ATOM 3004 C C . PHE A 1 372 ? -11.696 -3.702 -7.846 1.00 86.25 372 PHE A C 1
ATOM 3006 O O . PHE A 1 372 ? -12.327 -4.639 -8.325 1.00 86.25 372 PHE A O 1
ATOM 3013 N N . SER A 1 373 ? -10.939 -2.901 -8.603 1.00 86.12 373 SER A N 1
ATOM 3014 C CA . SER A 1 373 ? -10.851 -3.047 -10.063 1.00 86.12 373 SER A CA 1
ATOM 3015 C C . SER A 1 373 ? -9.730 -3.971 -10.541 1.00 86.12 373 SER A C 1
ATOM 3017 O O . SER A 1 373 ? -9.869 -4.575 -11.603 1.00 86.12 373 SER A O 1
ATOM 3019 N N . GLN A 1 374 ? -8.613 -4.056 -9.813 1.00 83.56 374 GLN A N 1
ATOM 3020 C CA . GLN A 1 374 ? -7.421 -4.804 -10.244 1.00 83.56 374 GLN A CA 1
ATOM 3021 C C . GLN A 1 374 ? -7.035 -5.943 -9.301 1.00 83.56 374 GLN A C 1
ATOM 3023 O O . GLN A 1 374 ? -6.357 -6.881 -9.725 1.00 83.56 374 GLN A O 1
ATOM 3028 N N . GLY A 1 375 ? -7.425 -5.859 -8.031 1.00 86.94 375 GLY A N 1
ATOM 3029 C CA . GLY A 1 375 ? -7.039 -6.833 -7.028 1.00 86.94 375 GLY A CA 1
ATOM 3030 C C . GLY A 1 375 ? -7.855 -8.117 -7.097 1.00 86.94 375 GLY A C 1
ATOM 3031 O O . GLY A 1 375 ? -8.993 -8.142 -7.568 1.00 86.94 375 GLY A O 1
ATOM 3032 N N . LYS A 1 376 ? -7.237 -9.211 -6.656 1.00 89.62 376 LYS A N 1
ATOM 3033 C CA . LYS A 1 376 ? -7.822 -10.553 -6.681 1.00 89.62 376 LYS A CA 1
ATOM 3034 C C . LYS A 1 376 ? -7.519 -11.281 -5.382 1.00 89.62 376 LYS A C 1
ATOM 3036 O O . LYS A 1 376 ? -6.451 -11.114 -4.795 1.00 89.62 376 LYS A O 1
ATOM 3041 N N . THR A 1 377 ? -8.434 -12.141 -4.958 1.00 85.88 377 THR A N 1
ATOM 3042 C CA . THR A 1 377 ? -8.128 -13.163 -3.958 1.00 85.88 377 THR A CA 1
ATOM 3043 C C . THR A 1 377 ? -7.155 -14.181 -4.540 1.00 85.88 377 THR A C 1
ATOM 3045 O O . THR A 1 377 ? -7.175 -14.465 -5.741 1.00 85.88 377 THR A O 1
ATOM 3048 N N . TYR A 1 378 ? -6.294 -14.740 -3.694 1.00 78.06 378 TYR A N 1
ATOM 3049 C CA . TYR A 1 378 ? -5.475 -15.873 -4.101 1.00 78.06 378 TYR A CA 1
ATOM 3050 C C . TYR A 1 378 ? -6.384 -17.079 -4.364 1.00 78.06 378 TYR A C 1
ATOM 3052 O O . TYR A 1 378 ? -7.099 -17.525 -3.469 1.00 78.06 378 TYR A O 1
ATOM 3060 N N . HIS A 1 379 ? -6.370 -17.590 -5.593 1.00 68.62 379 HIS A N 1
ATOM 3061 C CA . HIS A 1 379 ? -7.082 -18.808 -5.965 1.00 68.62 379 HIS A CA 1
ATOM 3062 C C . HIS A 1 379 ? -6.065 -19.920 -6.205 1.00 68.62 379 HIS A C 1
ATOM 3064 O O . HIS A 1 379 ? -5.170 -19.779 -7.039 1.00 68.62 379 HIS A O 1
ATOM 3070 N N . ILE A 1 380 ? -6.215 -21.025 -5.476 1.00 53.16 380 ILE A N 1
ATOM 3071 C CA . ILE A 1 380 ? -5.594 -22.301 -5.831 1.00 53.16 380 ILE A CA 1
ATOM 3072 C C . ILE A 1 380 ? -6.563 -22.952 -6.819 1.00 53.16 380 ILE A C 1
ATOM 3074 O O . ILE A 1 380 ? -7.710 -23.212 -6.454 1.00 53.16 380 ILE A O 1
ATOM 3078 N N . HIS A 1 381 ? -6.134 -23.114 -8.069 1.00 41.69 381 HIS A N 1
ATOM 3079 C CA . HIS A 1 381 ? -6.870 -23.885 -9.069 1.00 41.69 381 HIS A CA 1
ATOM 3080 C C . HIS A 1 381 ? -6.539 -25.367 -8.956 1.00 41.69 381 HIS A C 1
ATOM 3082 O O . HIS A 1 381 ? -5.338 -25.677 -8.774 1.00 41.69 381 HIS A O 1
#

InterPro domains:
  IPR009164 Fructose-1,6-bisphosphatase class 3 [PF06874] (21-380)
  IPR029052 Metallo-dependent phosphatase-like [G3DSA:3.60.21.10] (160-303)
  IPR029052 Metallo-dependent phosphatase-like [SSF56300] (175-246)

Radius of gyration: 30.53 Å; chains: 1; bounding box: 86×41×103 Å

Secondary structure (DSSP, 8-state):
---SSSSSSSSS-------HHHHHHHHHHHHHHHHTSPPP-EEEEE--TT-HHHHHHHHHHGGGHHHHHHHHHS-TTS-HHHHHHHHHHHHHTS----TTS---HHHHHHHHHHHHHHHHTT--S-GGGTS-HHHHHHHHHHHTT----THHHH-HHHHHHHHHHHHHHHHHHS--EEEEES--SSSSS-HHHHHHHHTSTTTGGGEEEEPPHHHHHHHHHHTT-HHHHHHHHHHHHHTT-HHHHHHHT---HHHHHHHHHHS-TTT--SS----SHHHHHHHHHHHHHHHHHHHHHHHH-GGG--GGG--HHHHHHHHHHT--TT-S----TT--TTSTTPPPHHHHHHHHHHHHHHHH-HHHHHHHHHHHHHEE-----

Sequence (381 aa):
MDSKTSSQAENQSDLIRTGEIDKLAQELLRLENELNSNIPATLCISDLHGEGGRFISILRGRFGMMYQTCREALPNTFSSHKIQYLTRVIRKKSYIKDDEVNMDIQDVILCLVDVLRYKLSNVRFRMEDIFLPEFQTTITRMISGLPVPDPVFEEEIISLRLISHLSHTIRKVLLDRIIVLGDVFDRGSQPDKIIRILSSPSYRNMVDYVFGNHDILWMGAASGNRSLIAEAMRITCRYDHFELMERLHFDSSKLAAFAEKTYPSDTVTGNFKAETARGRSMEKALAIIQFKIEEQTIRDHPEYEMESRLWLDKLAGMLKSGKTEGLNDNHFPTIDLESPGRLTGEEQEVIDDLVEQFITNKRLMRLLEYFFSQGKTYHIH